Protein AF-A0A4R1Q5I3-F1 (afdb_monomer_lite)

pLDDT: mean 71.01, std 21.37, range [24.75, 98.12]

Organism: NCBI:txid244830

Structure (mmCIF, N/CA/C/O backbone):
data_AF-A0A4R1Q5I3-F1
#
_entry.id   AF-A0A4R1Q5I3-F1
#
loop_
_atom_site.group_PDB
_atom_site.id
_atom_site.type_symbol
_atom_site.label_atom_id
_atom_site.label_alt_id
_atom_site.label_comp_id
_atom_site.label_asym_id
_atom_site.label_entity_id
_atom_site.label_seq_id
_atom_site.pdbx_PDB_ins_code
_atom_site.Cartn_x
_atom_site.Cartn_y
_atom_site.Cartn_z
_atom_site.occupancy
_atom_site.B_iso_or_equiv
_atom_site.auth_seq_id
_atom_site.auth_comp_id
_atom_site.auth_asym_id
_atom_site.auth_atom_id
_atom_site.pdbx_PDB_model_num
ATOM 1 N N . MET A 1 1 ? -10.955 -6.520 20.175 1.00 94.62 1 MET A N 1
ATOM 2 C CA . MET A 1 1 ? -9.830 -5.673 20.623 1.00 94.62 1 MET A CA 1
ATOM 3 C C . MET A 1 1 ? -8.488 -6.339 20.344 1.00 94.62 1 MET A C 1
ATOM 5 O O . MET A 1 1 ? -7.698 -5.744 19.626 1.00 94.62 1 MET A O 1
ATOM 9 N N . ASP A 1 2 ? -8.251 -7.569 20.808 1.00 96.88 2 ASP A N 1
ATOM 10 C CA . ASP A 1 2 ? -6.956 -8.258 20.632 1.00 96.88 2 ASP A CA 1
ATOM 11 C C . ASP A 1 2 ? -6.506 -8.398 19.171 1.00 96.88 2 ASP A C 1
ATOM 13 O O . ASP A 1 2 ? -5.349 -8.138 18.862 1.00 96.88 2 ASP A O 1
ATOM 17 N N . GLU A 1 3 ? -7.420 -8.700 18.240 1.00 95.88 3 GLU A N 1
ATOM 18 C CA . GLU A 1 3 ? -7.083 -8.737 16.807 1.00 95.88 3 GLU A CA 1
ATOM 19 C C . GLU A 1 3 ? -6.600 -7.375 16.272 1.00 95.88 3 GLU A C 1
ATOM 21 O O . GLU A 1 3 ? -5.684 -7.319 15.456 1.00 95.88 3 GLU A O 1
ATOM 26 N N . ALA A 1 4 ? -7.190 -6.269 16.743 1.00 96.50 4 ALA A N 1
ATOM 27 C CA . ALA A 1 4 ? -6.781 -4.921 16.349 1.00 96.50 4 ALA A CA 1
ATOM 28 C C . ALA A 1 4 ? -5.411 -4.558 16.947 1.00 96.50 4 ALA A C 1
ATOM 30 O O . ALA A 1 4 ? -4.602 -3.916 16.279 1.00 96.50 4 ALA A O 1
ATOM 31 N N . ILE A 1 5 ? -5.129 -5.020 18.173 1.00 98.12 5 ILE A N 1
ATOM 32 C CA . ILE A 1 5 ? -3.815 -4.889 18.818 1.00 98.12 5 ILE A CA 1
ATOM 33 C C . ILE A 1 5 ? -2.754 -5.664 18.025 1.00 98.12 5 ILE A C 1
ATOM 35 O O . ILE A 1 5 ? -1.716 -5.103 17.682 1.00 98.12 5 ILE A O 1
ATOM 39 N N . ALA A 1 6 ? -3.027 -6.921 17.670 1.00 97.25 6 ALA A N 1
ATOM 40 C CA . ALA A 1 6 ? -2.114 -7.724 16.859 1.00 97.25 6 ALA A CA 1
ATOM 41 C C . ALA A 1 6 ? -1.864 -7.078 15.486 1.00 97.25 6 ALA A C 1
ATOM 43 O O . ALA A 1 6 ? -0.723 -6.999 15.027 1.00 97.25 6 ALA A O 1
ATOM 44 N N . PHE A 1 7 ? -2.918 -6.551 14.855 1.00 97.06 7 PHE A N 1
ATOM 45 C CA . PHE A 1 7 ? -2.805 -5.814 13.600 1.00 97.06 7 PHE A CA 1
ATOM 46 C C . PHE A 1 7 ? -1.904 -4.579 13.731 1.00 97.06 7 PHE A C 1
ATOM 48 O O . PHE A 1 7 ? -0.995 -4.419 12.917 1.00 97.06 7 PHE A O 1
ATOM 55 N N . ILE A 1 8 ? -2.120 -3.719 14.735 1.00 97.50 8 ILE A N 1
ATOM 56 C CA . ILE A 1 8 ? -1.334 -2.486 14.867 1.00 97.50 8 ILE A CA 1
ATOM 57 C C . ILE A 1 8 ? 0.116 -2.774 15.270 1.00 97.50 8 ILE A C 1
ATOM 59 O O . ILE A 1 8 ? 1.028 -2.113 14.786 1.00 97.50 8 ILE A O 1
ATOM 63 N N . GLN A 1 9 ? 0.365 -3.803 16.082 1.00 96.94 9 GLN A N 1
ATOM 64 C CA . GLN A 1 9 ? 1.727 -4.233 16.412 1.00 96.94 9 GLN A CA 1
ATOM 65 C C . GLN A 1 9 ? 2.477 -4.760 15.185 1.00 96.94 9 GLN A C 1
ATOM 67 O O . GLN A 1 9 ? 3.664 -4.459 15.025 1.00 96.94 9 GLN A O 1
ATOM 72 N N . ASN A 1 10 ? 1.786 -5.503 14.311 1.00 96.44 10 ASN A N 1
ATOM 73 C CA . ASN A 1 10 ? 2.334 -5.916 13.023 1.00 96.44 10 ASN A CA 1
ATOM 74 C C . ASN A 1 10 ? 2.569 -4.708 12.108 1.00 96.44 10 ASN A C 1
ATOM 76 O O . ASN A 1 10 ? 3.623 -4.625 11.495 1.00 96.44 10 ASN A O 1
ATOM 80 N N . PHE A 1 11 ? 1.645 -3.744 12.053 1.00 95.81 11 PHE A N 1
ATOM 81 C CA . PHE A 1 11 ? 1.830 -2.515 11.273 1.00 95.81 11 PHE A CA 1
ATOM 82 C C . PHE A 1 11 ? 3.093 -1.765 11.695 1.00 95.81 11 PHE A C 1
ATOM 84 O O . PHE A 1 11 ? 3.923 -1.451 10.852 1.00 95.81 11 PHE A O 1
ATOM 91 N N . ILE A 1 12 ? 3.264 -1.546 12.999 1.00 95.06 12 ILE A N 1
ATOM 92 C CA . ILE A 1 12 ? 4.437 -0.881 13.573 1.00 95.06 12 ILE A CA 1
ATOM 93 C C . ILE A 1 12 ? 5.736 -1.603 13.181 1.00 95.06 12 ILE A C 1
ATOM 95 O O . ILE A 1 12 ? 6.738 -0.952 12.894 1.00 95.06 12 ILE A O 1
ATOM 99 N N . GLU A 1 13 ? 5.733 -2.941 13.182 1.00 96.00 13 GLU A N 1
ATOM 100 C CA . GLU A 1 13 ? 6.886 -3.735 12.741 1.00 96.00 13 GLU A CA 1
ATOM 101 C C . GLU A 1 13 ? 7.162 -3.535 11.249 1.00 96.00 13 GLU A C 1
ATOM 103 O O . GLU A 1 13 ? 8.282 -3.217 10.864 1.00 96.00 13 GLU A O 1
ATOM 108 N N . GLN A 1 14 ? 6.139 -3.686 10.404 1.00 94.25 14 GLN A N 1
ATOM 109 C CA . GLN A 1 14 ? 6.296 -3.567 8.955 1.00 94.25 14 GLN A CA 1
ATOM 110 C C . GLN A 1 14 ? 6.710 -2.152 8.536 1.00 94.25 14 GLN A C 1
ATOM 112 O O . GLN A 1 14 ? 7.523 -2.006 7.626 1.00 94.25 14 GLN A O 1
ATOM 117 N N . GLU A 1 15 ? 6.194 -1.121 9.210 1.00 93.69 15 GLU A N 1
ATOM 118 C CA . GLU A 1 15 ? 6.576 0.279 9.001 1.00 93.69 15 GLU A CA 1
ATOM 119 C C . GLU A 1 15 ? 8.052 0.506 9.356 1.00 93.69 15 GLU A C 1
ATOM 121 O O . GLU A 1 15 ? 8.789 1.077 8.552 1.00 93.69 15 GLU A O 1
ATOM 126 N N . TYR A 1 16 ? 8.516 -0.010 10.500 1.00 93.31 16 TYR A N 1
ATOM 127 C CA . TYR A 1 16 ? 9.932 0.037 10.882 1.00 93.31 16 TYR A CA 1
ATOM 128 C C . TYR A 1 16 ? 10.826 -0.674 9.856 1.00 93.31 16 TYR A C 1
ATOM 130 O O . TYR A 1 16 ? 11.830 -0.112 9.418 1.00 93.31 16 TYR A O 1
ATOM 138 N N . LEU A 1 17 ? 10.446 -1.881 9.426 1.00 93.81 17 LEU A N 1
ATOM 139 C CA . LEU A 1 17 ? 11.189 -2.638 8.416 1.00 93.81 17 LEU A CA 1
ATOM 140 C C . LEU A 1 17 ? 11.220 -1.919 7.062 1.00 93.81 17 LEU A C 1
ATOM 142 O O . LEU A 1 17 ? 12.250 -1.940 6.394 1.00 93.81 17 LEU A O 1
ATOM 146 N N . ALA A 1 18 ? 10.138 -1.244 6.670 1.00 91.25 18 ALA A N 1
ATOM 147 C CA . ALA A 1 18 ? 10.095 -0.463 5.436 1.00 91.25 18 ALA A CA 1
ATOM 148 C C . ALA A 1 18 ? 11.001 0.777 5.501 1.00 91.25 18 ALA A C 1
ATOM 150 O O . ALA A 1 18 ? 11.729 1.043 4.544 1.00 91.25 18 ALA A O 1
ATOM 151 N N . PHE A 1 19 ? 11.016 1.501 6.627 1.00 91.31 19 PHE A N 1
ATOM 152 C CA . PHE A 1 19 ? 11.973 2.595 6.846 1.00 91.31 19 PHE A CA 1
ATOM 153 C C . PHE A 1 19 ? 13.418 2.098 6.875 1.00 91.31 19 PHE A C 1
ATOM 155 O O . PHE A 1 19 ? 14.313 2.757 6.364 1.00 91.31 19 PHE A O 1
ATOM 162 N N . LYS A 1 20 ? 13.675 0.928 7.456 1.00 92.75 20 LYS A N 1
ATOM 163 C CA . LYS A 1 20 ? 15.013 0.340 7.430 1.00 92.75 20 LYS A CA 1
ATOM 164 C C . LYS A 1 20 ? 15.431 -0.010 5.995 1.00 92.75 20 LYS A C 1
ATOM 166 O O . LYS A 1 20 ? 16.516 0.369 5.556 1.00 92.75 20 LYS A O 1
ATOM 171 N N . ALA A 1 21 ? 14.539 -0.648 5.237 1.00 92.12 21 ALA A N 1
ATOM 172 C CA . ALA A 1 21 ? 14.773 -1.017 3.844 1.00 92.12 21 ALA A CA 1
ATOM 173 C C . ALA A 1 21 ? 15.034 0.200 2.939 1.00 92.12 21 ALA A C 1
ATOM 175 O O . ALA A 1 21 ? 15.860 0.099 2.036 1.00 92.12 21 ALA A O 1
ATOM 176 N N . SER A 1 22 ? 14.425 1.370 3.193 1.00 91.12 22 SER A N 1
ATOM 177 C CA . SER A 1 22 ? 14.709 2.572 2.388 1.00 91.12 22 SER A CA 1
ATOM 178 C C . SER A 1 22 ? 16.170 3.032 2.460 1.00 91.12 22 SER A C 1
ATOM 180 O O . SER A 1 22 ? 16.622 3.736 1.558 1.00 91.12 22 SER A O 1
ATOM 182 N N . TYR A 1 23 ? 16.909 2.638 3.500 1.00 90.62 23 TYR A N 1
ATOM 183 C CA . TYR A 1 23 ? 18.313 3.012 3.701 1.00 90.62 23 TYR A CA 1
ATOM 184 C C . TYR A 1 23 ? 19.304 1.864 3.506 1.00 90.62 23 TYR A C 1
ATOM 186 O O . TYR A 1 23 ? 20.464 2.130 3.213 1.00 90.62 23 TYR A O 1
ATOM 194 N N . GLU A 1 24 ? 18.888 0.608 3.668 1.00 92.69 24 GLU A N 1
ATOM 195 C CA . GLU A 1 24 ? 19.803 -0.542 3.580 1.00 92.69 24 GLU A CA 1
ATOM 196 C C . GLU A 1 24 ? 19.648 -1.362 2.297 1.00 92.69 24 GLU A C 1
ATOM 198 O O . GLU A 1 24 ? 20.628 -1.935 1.817 1.00 92.69 24 GLU A O 1
ATOM 203 N N . GLU A 1 25 ? 18.437 -1.447 1.743 1.00 93.56 25 GLU A N 1
ATOM 204 C CA . GLU A 1 25 ? 18.155 -2.366 0.645 1.00 93.56 25 GLU A CA 1
ATOM 205 C C . GLU A 1 25 ? 18.535 -1.739 -0.697 1.00 93.56 25 GLU A C 1
ATOM 207 O O . GLU A 1 25 ? 17.989 -0.712 -1.094 1.00 93.56 25 GLU A O 1
ATOM 212 N N . ARG A 1 26 ? 19.467 -2.357 -1.420 1.00 90.94 26 ARG A N 1
ATOM 213 C CA . ARG A 1 26 ? 19.945 -1.856 -2.717 1.00 90.94 26 ARG A CA 1
ATOM 214 C C . ARG A 1 26 ? 19.106 -2.369 -3.883 1.00 90.94 26 ARG A C 1
ATOM 216 O O . ARG A 1 26 ? 19.101 -1.745 -4.941 1.00 90.94 26 ARG A O 1
ATOM 223 N N . ASP A 1 27 ? 18.407 -3.483 -3.704 1.00 87.25 27 ASP A N 1
ATOM 224 C CA . ASP A 1 27 ? 17.464 -4.002 -4.684 1.00 87.25 27 ASP A CA 1
ATOM 225 C C . ASP A 1 27 ? 16.130 -3.240 -4.588 1.00 87.25 27 ASP A C 1
ATOM 227 O O . ASP A 1 27 ? 15.391 -3.332 -3.606 1.00 87.25 27 ASP A O 1
ATOM 231 N N . GLU A 1 28 ? 15.813 -2.465 -5.626 1.00 83.06 28 GLU A N 1
ATOM 232 C CA . GLU A 1 28 ? 14.566 -1.695 -5.724 1.00 83.06 28 GLU A CA 1
ATOM 233 C C . GLU A 1 28 ? 13.316 -2.563 -5.570 1.00 83.06 28 GLU A C 1
ATOM 235 O O . GLU A 1 28 ? 12.362 -2.149 -4.912 1.00 83.06 28 GLU A O 1
ATOM 240 N N . ASP A 1 29 ? 13.323 -3.780 -6.121 1.00 79.88 29 ASP A N 1
ATOM 241 C CA . ASP A 1 29 ? 12.162 -4.662 -6.042 1.00 79.88 29 ASP A CA 1
ATOM 242 C C . ASP A 1 29 ? 11.950 -5.147 -4.595 1.00 79.88 29 ASP A C 1
ATOM 244 O O . ASP A 1 29 ? 10.807 -5.237 -4.152 1.00 79.88 29 ASP A O 1
ATOM 248 N N . ILE A 1 30 ? 13.016 -5.410 -3.828 1.00 82.25 30 ILE A N 1
ATOM 249 C CA . ILE A 1 30 ? 12.900 -5.827 -2.417 1.00 82.25 30 ILE A CA 1
ATOM 250 C C . ILE A 1 30 ? 12.417 -4.662 -1.538 1.00 82.25 30 ILE A C 1
ATOM 252 O O . ILE A 1 30 ? 11.556 -4.849 -0.671 1.00 82.25 30 ILE A O 1
ATOM 256 N N . TYR A 1 31 ? 12.927 -3.452 -1.777 1.00 88.69 31 TYR A N 1
ATOM 257 C CA . TYR A 1 31 ? 12.479 -2.252 -1.070 1.00 88.69 31 TYR A CA 1
ATOM 258 C C . TYR A 1 31 ? 10.992 -1.959 -1.318 1.00 88.69 31 TYR A C 1
ATOM 260 O O . TYR A 1 31 ? 10.214 -1.839 -0.363 1.00 88.69 31 TYR A O 1
ATOM 268 N N . GLU A 1 32 ? 10.581 -1.876 -2.586 1.00 82.94 32 GLU A N 1
ATOM 269 C CA . GLU A 1 32 ? 9.185 -1.615 -2.945 1.00 82.94 32 GLU A CA 1
ATOM 270 C C . GLU A 1 32 ? 8.271 -2.734 -2.437 1.00 82.94 32 GLU A C 1
ATOM 272 O O . GLU A 1 32 ? 7.145 -2.475 -2.009 1.00 82.94 32 GLU A O 1
ATOM 277 N N . ASP A 1 33 ? 8.770 -3.970 -2.379 1.00 80.31 33 ASP A N 1
ATOM 278 C CA . ASP A 1 33 ? 8.035 -5.090 -1.816 1.00 80.31 33 ASP A CA 1
ATOM 279 C C . ASP A 1 33 ? 7.697 -4.905 -0.337 1.00 80.31 33 ASP A C 1
ATOM 281 O O . ASP A 1 33 ? 6.560 -5.182 0.065 1.00 80.31 33 ASP A O 1
ATOM 285 N N . GLN A 1 34 ? 8.661 -4.434 0.453 1.00 85.94 34 GLN A N 1
ATOM 286 C CA . GLN A 1 34 ? 8.483 -4.145 1.872 1.00 85.94 34 GLN A CA 1
ATOM 287 C C . GLN A 1 34 ? 7.579 -2.922 2.085 1.00 85.94 34 GLN A C 1
ATOM 289 O O . GLN A 1 34 ? 6.706 -2.937 2.956 1.00 85.94 34 GLN A O 1
ATOM 294 N N . ARG A 1 35 ? 7.738 -1.878 1.268 1.00 88.56 35 ARG A N 1
ATOM 295 C CA . ARG A 1 35 ? 6.887 -0.680 1.296 1.00 88.56 35 ARG A CA 1
ATOM 296 C C . ARG A 1 35 ? 5.429 -1.012 0.970 1.00 88.56 35 ARG A C 1
ATOM 298 O O . ARG A 1 35 ? 4.526 -0.565 1.680 1.00 88.56 35 ARG A O 1
ATOM 305 N N . GLU A 1 36 ? 5.188 -1.850 -0.041 1.00 83.06 36 GLU A N 1
ATOM 306 C CA . GLU A 1 36 ? 3.839 -2.266 -0.439 1.00 83.06 36 GLU A CA 1
ATOM 307 C C . GLU A 1 36 ? 3.133 -3.050 0.678 1.00 83.06 36 GLU A C 1
ATOM 309 O O . GLU A 1 36 ? 1.921 -2.915 0.845 1.00 83.06 36 GLU A O 1
ATOM 314 N N . LEU A 1 37 ? 3.859 -3.830 1.493 1.00 85.62 37 LEU A N 1
ATOM 315 C CA . LEU A 1 37 ? 3.259 -4.501 2.655 1.00 85.62 37 LEU A CA 1
ATOM 316 C C . LEU A 1 37 ? 2.626 -3.500 3.624 1.00 85.62 37 LEU A C 1
ATOM 318 O O . LEU A 1 37 ? 1.532 -3.765 4.119 1.00 85.62 37 LEU A O 1
ATOM 322 N N . VAL A 1 38 ? 3.269 -2.352 3.850 1.00 90.69 38 VAL A N 1
ATOM 323 C CA . VAL A 1 38 ? 2.742 -1.275 4.702 1.00 90.69 38 VAL A CA 1
ATOM 324 C C . VAL A 1 38 ? 1.561 -0.578 4.027 1.00 90.69 38 VAL A C 1
ATOM 326 O O . VAL A 1 38 ? 0.521 -0.388 4.659 1.00 90.69 38 VAL A O 1
ATOM 329 N N . ASP A 1 39 ? 1.663 -0.266 2.732 1.00 87.44 39 ASP A N 1
ATOM 330 C CA . ASP A 1 39 ? 0.561 0.324 1.951 1.00 87.44 39 ASP A CA 1
ATOM 331 C C . ASP A 1 39 ? -0.691 -0.556 1.949 1.00 87.44 39 ASP A C 1
ATOM 333 O O . ASP A 1 39 ? -1.814 -0.065 2.068 1.00 87.44 39 ASP A O 1
ATOM 337 N N . LEU A 1 40 ? -0.519 -1.877 1.895 1.00 86.38 40 LEU A N 1
ATOM 338 C CA . LEU A 1 40 ? -1.620 -2.827 1.993 1.00 86.38 40 LEU A CA 1
ATOM 339 C C . LEU A 1 40 ? -2.294 -2.818 3.369 1.00 86.38 40 LEU A C 1
ATOM 341 O O . LEU A 1 40 ? -3.395 -3.353 3.482 1.00 86.38 40 LEU A O 1
ATOM 345 N N . MET A 1 41 ? -1.709 -2.234 4.413 1.00 92.31 41 MET A N 1
ATOM 346 C CA . MET A 1 41 ? -2.362 -2.087 5.723 1.00 92.31 41 MET A CA 1
ATOM 347 C C . MET A 1 41 ? -3.228 -0.825 5.802 1.00 92.31 41 MET A C 1
ATOM 349 O O . MET A 1 41 ? -4.117 -0.739 6.654 1.00 92.31 41 MET A O 1
ATOM 353 N N . TYR A 1 42 ? -3.042 0.113 4.876 1.00 90.38 42 TYR A N 1
ATOM 354 C CA . TYR A 1 42 ? -3.877 1.294 4.730 1.00 90.38 42 TYR A CA 1
ATOM 355 C C . TYR A 1 42 ? -5.165 1.000 3.939 1.00 90.38 42 TYR A C 1
ATOM 357 O O . TYR A 1 42 ? -5.236 0.133 3.061 1.00 90.38 42 TYR A O 1
ATOM 365 N N . GLY A 1 43 ? -6.235 1.707 4.294 1.00 84.69 43 GLY A N 1
ATOM 366 C CA . GLY A 1 43 ? -7.515 1.749 3.590 1.00 84.69 43 GLY A CA 1
ATOM 367 C C . GLY A 1 43 ? -7.818 3.156 3.069 1.00 84.69 43 GLY A C 1
ATOM 368 O O . GLY A 1 43 ? -7.068 4.095 3.301 1.00 84.69 43 GLY A O 1
ATOM 369 N N . GLY A 1 44 ? -8.925 3.319 2.338 1.00 68.75 44 GLY A N 1
ATOM 370 C CA . GLY A 1 44 ? -9.428 4.656 1.981 1.00 68.75 44 GLY A CA 1
ATOM 371 C C . GLY A 1 44 ? -8.510 5.500 1.084 1.00 68.75 44 GLY A C 1
ATOM 372 O O . GLY A 1 44 ? -8.625 6.718 1.096 1.00 68.75 44 GLY A O 1
ATOM 373 N N . GLY A 1 45 ? -7.600 4.879 0.323 1.00 73.00 45 GLY A N 1
ATOM 374 C CA . GLY A 1 45 ? -6.657 5.592 -0.551 1.00 73.00 45 GLY A CA 1
ATOM 375 C C . GLY A 1 45 ? -5.422 6.154 0.161 1.00 73.00 45 GLY A C 1
ATOM 376 O O . GLY A 1 45 ? -4.598 6.793 -0.490 1.00 73.00 45 GLY A O 1
ATOM 377 N N . LEU A 1 46 ? -5.275 5.893 1.463 1.00 82.06 46 LEU A N 1
ATOM 378 C CA . LEU A 1 46 ? -4.061 6.194 2.214 1.00 82.06 46 LEU A CA 1
ATOM 379 C C . LEU A 1 46 ? -2.868 5.373 1.724 1.00 82.06 46 LEU A C 1
ATOM 381 O O . LEU A 1 46 ? -3.025 4.258 1.222 1.00 82.06 46 LEU A O 1
ATOM 385 N N . ARG A 1 47 ? -1.678 5.942 1.914 1.00 82.88 47 ARG A N 1
ATOM 386 C CA . ARG A 1 47 ? -0.385 5.305 1.666 1.00 82.88 47 ARG A CA 1
ATOM 387 C C . ARG A 1 47 ? 0.594 5.680 2.765 1.00 82.88 47 ARG A C 1
ATOM 389 O O . ARG A 1 47 ? 0.399 6.673 3.469 1.00 82.88 47 ARG A O 1
ATOM 396 N N . THR A 1 48 ? 1.635 4.879 2.893 1.00 83.75 48 THR A N 1
ATOM 397 C CA . THR A 1 48 ? 2.756 5.140 3.774 1.00 83.75 48 THR A CA 1
ATOM 398 C C . THR A 1 48 ? 3.542 6.366 3.315 1.00 83.75 48 THR A C 1
ATOM 400 O O . THR A 1 48 ? 3.678 6.639 2.122 1.00 83.75 48 THR A O 1
ATOM 403 N N . ASN A 1 49 ? 4.099 7.093 4.283 1.00 81.38 49 ASN A N 1
ATOM 404 C CA . ASN A 1 49 ? 5.076 8.149 4.021 1.00 81.38 49 ASN A CA 1
ATOM 405 C C . ASN A 1 49 ? 6.508 7.598 3.913 1.00 81.38 49 ASN A C 1
ATOM 407 O O . ASN A 1 49 ? 7.435 8.372 3.683 1.00 81.38 49 ASN A O 1
ATOM 411 N N . VAL A 1 50 ? 6.694 6.281 4.072 1.00 82.69 50 VAL A N 1
ATOM 412 C CA . VAL A 1 50 ? 7.961 5.602 3.787 1.00 82.69 50 VAL A CA 1
ATOM 413 C C . VAL A 1 50 ? 8.223 5.696 2.288 1.00 82.69 50 VAL A C 1
ATOM 415 O O . VAL A 1 50 ? 7.642 4.960 1.491 1.00 82.69 50 VAL A O 1
ATOM 418 N N . ASN A 1 51 ? 9.088 6.626 1.907 1.00 79.25 51 ASN A N 1
ATOM 419 C CA . ASN A 1 51 ? 9.471 6.873 0.528 1.00 79.25 51 ASN A CA 1
ATOM 420 C C . ASN A 1 51 ? 10.993 6.953 0.436 1.00 79.25 51 ASN A C 1
ATOM 422 O O . ASN A 1 51 ? 11.659 7.410 1.363 1.00 79.25 51 ASN A O 1
ATOM 426 N N . ARG A 1 52 ? 11.512 6.513 -0.703 1.00 81.88 52 ARG A N 1
ATOM 427 C CA . ARG A 1 52 ? 12.905 6.629 -1.108 1.00 81.88 52 ARG A CA 1
ATOM 428 C C . ARG A 1 52 ? 12.949 7.385 -2.426 1.00 81.88 52 ARG A C 1
ATOM 430 O O . ARG A 1 52 ? 12.021 7.272 -3.232 1.00 81.88 52 ARG A O 1
ATOM 437 N N . ASP A 1 53 ? 14.011 8.147 -2.646 1.00 75.31 53 ASP A N 1
ATOM 438 C CA . ASP A 1 53 ? 14.222 8.796 -3.933 1.00 75.31 53 ASP A CA 1
ATOM 439 C C . ASP A 1 53 ? 14.365 7.757 -5.048 1.00 75.31 53 ASP A C 1
ATOM 441 O O . ASP A 1 53 ? 15.137 6.805 -4.933 1.00 75.31 53 ASP A O 1
ATOM 445 N N . LEU A 1 54 ? 13.655 7.989 -6.160 1.00 67.25 54 LEU A N 1
ATOM 446 C CA . LEU A 1 54 ? 13.610 7.094 -7.328 1.00 67.25 54 LEU A CA 1
ATOM 447 C C . LEU A 1 54 ? 14.992 6.809 -7.941 1.00 67.25 54 LEU A C 1
ATOM 449 O O . LEU A 1 54 ? 15.152 5.823 -8.651 1.00 67.25 54 LEU A O 1
ATOM 453 N N . ASN A 1 55 ? 15.972 7.682 -7.694 1.00 74.88 55 ASN A N 1
ATOM 454 C CA . ASN A 1 55 ? 17.353 7.548 -8.151 1.00 74.88 55 ASN A CA 1
ATOM 455 C C . ASN A 1 55 ? 18.293 7.588 -6.943 1.00 74.88 55 ASN A C 1
ATOM 457 O O . ASN A 1 55 ? 19.056 8.537 -6.770 1.00 74.88 55 ASN A O 1
ATOM 461 N N . THR A 1 56 ? 18.194 6.584 -6.076 1.00 81.50 56 THR A N 1
ATOM 462 C CA . THR A 1 56 ? 19.006 6.505 -4.860 1.00 81.50 56 THR A CA 1
ATOM 463 C C . THR A 1 56 ? 20.497 6.424 -5.218 1.00 81.50 56 THR A C 1
ATOM 465 O O . THR A 1 56 ? 20.930 5.479 -5.876 1.00 81.50 56 THR A O 1
ATOM 468 N N . SER A 1 57 ? 21.286 7.429 -4.830 1.00 87.25 57 SER A N 1
ATOM 469 C CA . SER A 1 57 ? 22.728 7.482 -5.107 1.00 87.25 57 SER A CA 1
ATOM 470 C C . SER A 1 57 ? 23.536 6.709 -4.056 1.00 87.25 57 SER A C 1
ATOM 472 O O . SER A 1 57 ? 23.045 6.400 -2.973 1.00 87.25 57 SER A O 1
ATOM 474 N N . GLU A 1 58 ? 24.815 6.433 -4.330 1.00 90.88 58 GLU A N 1
ATOM 475 C CA . GLU A 1 58 ? 25.728 5.902 -3.301 1.00 90.88 58 GLU A CA 1
ATOM 476 C C . GLU A 1 58 ? 25.857 6.841 -2.090 1.00 90.88 58 GLU A C 1
ATOM 478 O O . GLU A 1 58 ? 26.086 6.376 -0.978 1.00 90.88 58 GLU A O 1
ATOM 483 N N . GLU A 1 59 ? 25.665 8.149 -2.284 1.00 88.06 59 GLU A N 1
ATOM 484 C CA . GLU A 1 59 ? 25.676 9.142 -1.204 1.00 88.06 59 GLU A CA 1
ATOM 485 C C . GLU A 1 59 ? 24.501 8.929 -0.241 1.00 88.06 59 GLU A C 1
ATOM 487 O O . GLU A 1 59 ? 24.707 8.929 0.969 1.00 88.06 59 GLU A O 1
ATOM 492 N N . TRP A 1 60 ? 23.301 8.625 -0.753 1.00 85.50 60 TRP A N 1
ATOM 493 C CA . TRP A 1 60 ? 22.149 8.271 0.088 1.00 85.50 60 TRP A CA 1
ATOM 494 C C . TRP A 1 60 ? 22.448 7.064 0.984 1.00 85.50 60 TRP A C 1
ATOM 496 O O . TRP A 1 60 ? 22.187 7.081 2.188 1.00 85.50 60 TRP A O 1
ATOM 506 N N . PHE A 1 61 ? 23.038 6.010 0.413 1.00 89.88 61 PHE A N 1
ATOM 507 C CA . PHE A 1 61 ? 23.416 4.820 1.179 1.00 89.88 61 PHE A CA 1
ATOM 508 C C . PHE A 1 61 ? 24.569 5.098 2.154 1.00 89.88 61 PHE A C 1
ATOM 510 O O . PHE A 1 61 ? 24.629 4.486 3.220 1.00 89.88 61 PHE A O 1
ATOM 517 N N . ALA A 1 62 ? 25.467 6.032 1.835 1.00 89.75 62 ALA A N 1
ATOM 518 C CA . ALA A 1 62 ? 26.527 6.457 2.745 1.00 89.75 62 ALA A CA 1
ATOM 519 C C . ALA A 1 62 ? 25.979 7.203 3.978 1.00 89.75 62 ALA A C 1
ATOM 521 O O . ALA A 1 62 ? 26.579 7.128 5.052 1.00 89.75 62 ALA A O 1
ATOM 522 N N . GLU A 1 63 ? 24.825 7.866 3.859 1.00 84.88 63 GLU A N 1
ATOM 523 C CA . GLU A 1 63 ? 24.131 8.522 4.976 1.00 84.88 63 GLU A CA 1
ATOM 524 C C . GLU A 1 63 ? 23.277 7.561 5.820 1.00 84.88 63 GLU A C 1
ATOM 526 O O . GLU A 1 63 ? 22.882 7.905 6.941 1.00 84.88 63 GLU A O 1
ATOM 531 N N . ALA A 1 64 ? 23.039 6.332 5.347 1.00 87.50 64 ALA A N 1
ATOM 532 C CA . ALA A 1 64 ? 22.206 5.339 6.025 1.00 87.50 64 ALA A CA 1
ATOM 533 C C . ALA A 1 64 ? 22.533 5.153 7.521 1.00 87.50 64 ALA A C 1
ATOM 535 O O . ALA A 1 64 ? 21.595 5.201 8.321 1.00 87.50 64 ALA A O 1
ATOM 536 N N . PRO A 1 65 ? 23.804 5.023 7.969 1.00 89.12 65 PRO A N 1
ATOM 537 C CA . PRO A 1 65 ? 24.109 4.850 9.392 1.00 89.12 65 PRO A CA 1
ATOM 538 C C . PRO A 1 65 ? 23.564 5.977 10.276 1.00 89.12 65 PRO A C 1
ATOM 540 O O . PRO A 1 65 ? 23.135 5.723 11.401 1.00 89.12 65 PRO A O 1
ATOM 543 N N . ARG A 1 66 ? 23.539 7.217 9.769 1.00 83.94 66 ARG A N 1
ATOM 544 C CA . ARG A 1 66 ? 23.006 8.377 10.492 1.00 83.94 66 ARG A CA 1
ATOM 545 C C . ARG A 1 66 ? 21.489 8.285 10.643 1.00 83.94 66 ARG A C 1
ATOM 547 O O . ARG A 1 66 ? 20.983 8.488 11.745 1.00 83.94 66 ARG A O 1
ATOM 554 N N . HIS A 1 67 ? 20.772 7.972 9.565 1.00 82.69 67 HIS A N 1
ATOM 555 C CA . HIS A 1 67 ? 19.311 7.846 9.597 1.00 82.69 67 HIS A CA 1
ATOM 556 C C . HIS A 1 67 ? 18.861 6.643 10.430 1.00 82.69 67 HIS A C 1
ATOM 558 O O . HIS A 1 67 ? 17.944 6.751 11.244 1.00 82.69 67 HIS A O 1
ATOM 564 N N . LEU A 1 68 ? 19.552 5.514 10.289 1.00 87.19 68 LEU A N 1
ATOM 565 C CA . LEU A 1 68 ? 19.237 4.276 10.996 1.00 87.19 68 LEU A CA 1
ATOM 566 C C . LEU A 1 68 ? 19.542 4.356 12.494 1.00 87.19 68 LEU A C 1
ATOM 568 O O . LEU A 1 68 ? 18.821 3.750 13.281 1.00 87.19 68 LEU A O 1
ATOM 572 N N . ALA A 1 69 ? 20.549 5.131 12.912 1.00 86.19 69 ALA A N 1
ATOM 573 C CA . ALA A 1 69 ? 20.828 5.358 14.332 1.00 86.19 69 ALA A CA 1
ATOM 574 C C . ALA A 1 69 ? 19.683 6.091 15.057 1.00 86.19 69 ALA A C 1
ATOM 576 O O . ALA A 1 69 ? 19.482 5.885 16.254 1.00 86.19 69 ALA A O 1
ATOM 577 N N . ALA A 1 70 ? 18.931 6.931 14.340 1.00 81.94 70 ALA A N 1
ATOM 578 C CA . ALA A 1 70 ? 17.763 7.635 14.867 1.00 81.94 70 ALA A CA 1
ATOM 579 C C . ALA A 1 70 ? 16.453 6.840 14.705 1.00 81.94 70 ALA A C 1
ATOM 581 O O . ALA A 1 70 ? 15.464 7.140 15.377 1.00 81.94 70 ALA A O 1
ATOM 582 N N . LEU A 1 71 ? 16.434 5.828 13.830 1.00 86.88 71 LEU A N 1
ATOM 583 C CA . LEU A 1 71 ? 15.242 5.042 13.539 1.00 86.88 71 LEU A CA 1
ATOM 584 C C . LEU A 1 71 ? 14.858 4.173 14.742 1.00 86.88 71 LEU A C 1
ATOM 586 O O . LEU A 1 71 ? 15.588 3.268 15.150 1.00 86.88 71 LEU A O 1
ATOM 590 N N . LYS A 1 72 ? 13.657 4.400 15.273 1.00 88.69 72 LYS A N 1
ATOM 591 C CA . LYS A 1 72 ? 13.069 3.589 16.339 1.00 88.69 72 LYS A CA 1
ATOM 592 C C . LYS A 1 72 ? 11.778 2.942 15.864 1.00 88.69 72 LYS A C 1
ATOM 594 O O . LYS A 1 72 ? 11.045 3.481 15.039 1.00 88.69 72 LYS A O 1
ATOM 599 N N . ARG A 1 73 ? 11.482 1.768 16.416 1.00 91.75 73 ARG A N 1
ATOM 600 C CA . ARG A 1 73 ? 10.155 1.164 16.298 1.00 91.75 73 ARG A CA 1
ATOM 601 C C . ARG A 1 73 ? 9.162 1.992 17.121 1.00 91.75 73 ARG A C 1
ATOM 603 O O . ARG A 1 73 ? 9.489 2.386 18.238 1.00 91.75 73 ARG A O 1
ATOM 610 N N . ARG A 1 74 ? 7.952 2.224 16.598 1.00 92.12 74 ARG A N 1
ATOM 611 C CA . ARG A 1 74 ? 6.904 2.953 17.334 1.00 92.12 74 ARG A CA 1
ATOM 612 C C . ARG A 1 74 ? 6.455 2.214 18.585 1.00 92.12 74 ARG A C 1
ATOM 614 O O . ARG A 1 74 ? 6.295 0.995 18.579 1.00 92.12 74 ARG A O 1
ATOM 621 N N . THR A 1 75 ? 6.209 2.972 19.643 1.00 94.00 75 THR A N 1
ATOM 622 C CA . THR A 1 75 ? 5.645 2.463 20.892 1.00 94.00 75 THR A CA 1
ATOM 623 C C . THR A 1 75 ? 4.130 2.563 20.818 1.00 94.00 75 THR A C 1
ATOM 625 O O . THR A 1 75 ? 3.602 3.625 20.505 1.00 94.00 75 THR A O 1
ATOM 628 N N . LEU A 1 76 ? 3.420 1.467 21.092 1.00 95.94 76 LEU A N 1
ATOM 629 C CA . LEU A 1 76 ? 1.966 1.470 21.262 1.00 95.94 76 LEU A CA 1
ATOM 630 C C . LEU A 1 76 ? 1.644 1.761 22.729 1.00 95.94 76 LEU A C 1
ATOM 632 O O . LEU A 1 76 ? 1.954 0.941 23.591 1.00 95.94 76 LEU A O 1
ATOM 636 N N . PHE A 1 77 ? 1.015 2.901 23.004 1.00 95.81 77 PHE A N 1
ATOM 637 C CA . PHE A 1 77 ? 0.715 3.339 24.369 1.00 95.81 77 PHE A CA 1
ATOM 638 C C . PHE A 1 77 ? -0.660 2.862 24.827 1.00 95.81 77 PHE A C 1
ATOM 640 O O . PHE A 1 77 ? -0.801 2.277 25.897 1.00 95.81 77 PHE A O 1
ATOM 647 N N . GLN A 1 78 ? -1.690 3.061 24.002 1.00 96.19 78 GLN A N 1
ATOM 648 C CA . GLN A 1 78 ? -3.050 2.622 24.310 1.00 96.19 78 GLN A CA 1
ATOM 649 C C . GLN A 1 78 ? -3.887 2.393 23.046 1.00 96.19 78 GLN A C 1
ATOM 651 O O . GLN A 1 78 ? -3.604 2.934 21.977 1.00 96.19 78 GLN A O 1
ATOM 656 N N . VAL A 1 79 ? -4.940 1.589 23.181 1.00 97.31 79 VAL A N 1
ATOM 657 C CA . VAL A 1 79 ? -5.965 1.369 22.156 1.00 97.31 79 VAL A CA 1
ATOM 658 C C . VAL A 1 79 ? -7.335 1.612 22.775 1.00 97.31 79 VAL A C 1
ATOM 660 O O . VAL A 1 79 ? -7.685 0.980 23.771 1.00 97.31 79 VAL A O 1
ATOM 663 N N . LYS A 1 80 ? -8.120 2.502 22.165 1.00 96.62 80 LYS A N 1
ATOM 664 C CA . LYS A 1 80 ? -9.502 2.801 22.563 1.00 96.62 80 LYS A CA 1
ATOM 665 C C . LYS A 1 80 ? -10.458 2.273 21.495 1.00 96.62 80 LYS A C 1
ATOM 667 O O . LYS A 1 80 ? -10.273 2.546 20.312 1.00 96.62 80 LYS A O 1
ATOM 672 N N . GLN A 1 81 ? -11.462 1.500 21.891 1.00 97.38 81 GLN A N 1
ATOM 673 C CA . GLN A 1 81 ? -12.494 0.975 20.999 1.00 97.38 81 GLN A CA 1
ATOM 674 C C . GLN A 1 81 ? -13.755 1.828 21.109 1.00 97.38 81 GLN A C 1
ATOM 676 O O . GLN A 1 81 ? -14.302 1.978 22.198 1.00 97.38 81 GLN A O 1
ATOM 681 N N . TYR A 1 82 ? -14.257 2.302 19.975 1.00 96.56 82 TYR A N 1
ATOM 682 C CA . TYR A 1 82 ? -15.484 3.082 19.866 1.00 96.56 82 TYR A CA 1
ATOM 683 C C . TYR A 1 82 ? -16.505 2.369 18.984 1.00 96.56 82 TYR A C 1
ATOM 685 O O . TYR A 1 82 ? -16.145 1.696 18.012 1.00 96.56 82 TYR A O 1
ATOM 693 N N . ALA A 1 83 ? -17.787 2.566 19.290 1.00 94.38 83 ALA A N 1
ATOM 694 C CA . ALA A 1 83 ? -18.853 2.269 18.342 1.00 94.38 83 ALA A CA 1
ATOM 695 C C . ALA A 1 83 ? -18.792 3.254 17.159 1.00 94.38 83 ALA A C 1
ATOM 697 O O . ALA A 1 83 ? -18.505 4.434 17.351 1.00 94.38 83 ALA A O 1
ATOM 698 N N . HIS A 1 84 ? -19.088 2.796 15.944 1.00 94.75 84 HIS A N 1
ATOM 699 C CA . HIS A 1 84 ? -19.142 3.653 14.758 1.00 94.75 84 HIS A CA 1
ATOM 700 C C . HIS A 1 84 ? -20.288 3.223 13.832 1.00 94.75 84 HIS A C 1
ATOM 702 O O . HIS A 1 84 ? -20.382 2.032 13.525 1.00 94.75 84 HIS A O 1
ATOM 708 N N . PRO A 1 85 ? -21.114 4.154 13.316 1.00 89.38 85 PRO A N 1
ATOM 709 C CA . PRO A 1 85 ? -22.283 3.816 12.495 1.00 89.38 85 PRO A CA 1
ATOM 710 C C . PRO A 1 85 ? -21.921 3.000 11.245 1.00 89.38 85 PRO A C 1
ATOM 712 O O . PRO A 1 85 ? -22.522 1.963 10.987 1.00 89.38 85 PRO A O 1
ATOM 715 N N . ASN A 1 86 ? -20.881 3.417 10.516 1.00 89.69 86 ASN A N 1
ATOM 716 C CA . ASN A 1 86 ? -20.497 2.769 9.253 1.00 89.69 86 ASN A CA 1
ATOM 717 C C . ASN A 1 86 ? -19.563 1.553 9.385 1.00 89.69 86 ASN A C 1
ATOM 719 O O . ASN A 1 86 ? -19.547 0.700 8.501 1.00 89.69 86 ASN A O 1
ATOM 723 N N . TYR A 1 87 ? -18.764 1.468 10.453 1.00 91.12 87 TYR A N 1
ATOM 724 C CA . TYR A 1 87 ? -17.720 0.441 10.601 1.00 91.12 87 TYR A CA 1
ATOM 725 C C . TYR A 1 87 ? -18.008 -0.569 11.721 1.00 91.12 87 TYR A C 1
ATOM 727 O O . TYR A 1 87 ? -17.261 -1.531 11.890 1.00 91.12 87 TYR A O 1
ATOM 735 N N . GLY A 1 88 ? -19.069 -0.361 12.506 1.00 93.12 88 GLY A N 1
ATOM 736 C CA . GLY A 1 88 ? -19.360 -1.131 13.713 1.00 93.12 88 GLY A CA 1
ATOM 737 C C . GLY A 1 88 ? -18.415 -0.757 14.854 1.00 93.12 88 GLY A C 1
ATOM 738 O O . GLY A 1 88 ? -18.814 -0.054 15.780 1.00 93.12 88 GLY A O 1
ATOM 739 N N . SER A 1 89 ? -17.154 -1.182 14.762 1.00 96.25 89 SER A N 1
ATOM 740 C CA . SER A 1 89 ? -16.095 -0.847 15.720 1.00 96.25 89 SER A CA 1
ATOM 741 C C . SER A 1 89 ? -14.941 -0.126 15.036 1.00 96.25 89 SER A C 1
ATOM 743 O O . SER A 1 89 ? -14.394 -0.613 14.044 1.00 96.25 89 SER A O 1
ATOM 745 N N . VAL A 1 90 ? -14.532 1.000 15.618 1.00 97.12 90 VAL A N 1
ATOM 746 C CA . VAL A 1 90 ? -13.296 1.704 15.263 1.00 97.12 90 VAL A CA 1
ATOM 747 C C . VAL A 1 90 ? -12.358 1.692 16.462 1.00 97.12 90 VAL A C 1
ATOM 749 O O . VAL A 1 90 ? -12.777 1.894 17.600 1.00 97.12 90 VAL A O 1
ATOM 752 N N . TYR A 1 91 ? -11.082 1.446 16.197 1.00 97.94 91 TYR A N 1
ATOM 753 C CA . TYR A 1 91 ? -10.019 1.394 17.187 1.00 97.94 91 TYR A CA 1
ATOM 754 C C . TYR A 1 91 ? -9.106 2.601 16.990 1.00 97.94 91 TYR A C 1
ATOM 756 O O . TYR A 1 91 ? -8.458 2.714 15.954 1.00 97.94 91 TYR A O 1
ATOM 764 N N . ALA A 1 92 ? -9.067 3.502 17.965 1.00 96.88 92 ALA A N 1
ATOM 765 C CA . ALA A 1 92 ? -8.089 4.579 18.021 1.00 96.88 92 ALA A CA 1
ATOM 766 C C . ALA A 1 92 ? -6.810 4.039 18.669 1.00 96.88 92 ALA A C 1
ATOM 768 O O . ALA A 1 92 ? -6.804 3.693 19.855 1.00 96.88 92 ALA A O 1
ATOM 769 N N . CYS A 1 93 ? -5.748 3.923 17.880 1.00 97.12 93 CYS A N 1
ATOM 770 C CA . CYS A 1 93 ? -4.457 3.398 18.300 1.00 97.12 93 CYS A CA 1
ATOM 771 C C . CYS A 1 93 ? -3.474 4.552 18.513 1.00 97.12 93 CYS A C 1
ATOM 773 O O . CYS A 1 93 ? -3.098 5.241 17.563 1.00 97.12 93 CYS A O 1
ATOM 775 N N . TYR A 1 94 ? -3.048 4.730 19.760 1.00 95.25 94 TYR A N 1
ATOM 776 C CA . TYR A 1 94 ? -2.148 5.794 20.186 1.00 95.25 94 TYR A CA 1
ATOM 777 C C . TYR A 1 94 ? -0.717 5.277 20.147 1.00 95.25 94 TYR A C 1
ATOM 779 O O . TYR A 1 94 ? -0.329 4.425 20.953 1.00 95.25 94 TYR A O 1
ATOM 787 N N . VAL A 1 95 ? 0.045 5.761 19.173 1.00 94.19 95 VAL A N 1
ATOM 788 C CA . VAL A 1 95 ? 1.387 5.274 18.857 1.00 94.19 95 VAL A CA 1
ATOM 789 C C . VAL A 1 95 ? 2.371 6.432 18.799 1.00 94.19 95 VAL A C 1
ATOM 791 O O . VAL A 1 95 ? 2.024 7.499 18.301 1.00 94.19 95 VAL A O 1
ATOM 794 N N . SER A 1 96 ? 3.604 6.222 19.262 1.00 92.00 96 SER A N 1
ATOM 795 C CA . SER A 1 96 ? 4.641 7.263 19.234 1.00 92.00 96 SER A CA 1
ATOM 796 C C . SER A 1 96 ? 4.829 7.801 17.823 1.00 92.00 96 SER A C 1
ATOM 798 O O . SER A 1 96 ? 4.787 7.037 16.860 1.00 92.00 96 SER A O 1
ATOM 800 N N . SER A 1 97 ? 5.003 9.100 17.669 1.00 81.44 97 SER A N 1
ATOM 801 C CA . SER A 1 97 ? 5.059 9.722 16.355 1.00 81.44 97 SER A CA 1
ATOM 802 C C . SER A 1 97 ? 6.478 9.659 15.801 1.00 81.44 97 SER A C 1
ATOM 804 O O . SER A 1 97 ? 7.422 10.046 16.495 1.00 81.44 97 SER A O 1
ATOM 806 N N . PRO A 1 98 ? 6.660 9.233 14.539 1.00 71.25 98 PRO A N 1
ATOM 807 C CA . PRO A 1 98 ? 7.884 9.582 13.843 1.00 71.25 98 PRO A CA 1
ATOM 808 C C . PRO A 1 98 ? 7.868 11.111 13.744 1.00 71.25 98 PRO A C 1
ATOM 810 O O . PRO A 1 98 ? 6.979 11.658 13.085 1.00 71.25 98 PRO A O 1
ATOM 813 N N . ILE A 1 99 ? 8.754 11.828 14.452 1.00 55.34 99 ILE A N 1
ATOM 814 C CA . ILE A 1 99 ? 8.836 13.282 14.248 1.00 55.34 99 ILE A CA 1
ATOM 815 C C . ILE A 1 99 ? 9.145 13.453 12.775 1.00 55.34 99 ILE A C 1
ATOM 817 O O . ILE A 1 99 ? 10.051 12.815 12.235 1.00 55.34 99 ILE A O 1
ATOM 821 N N . GLY A 1 100 ? 8.307 14.259 12.128 1.00 53.72 100 GLY A N 1
ATOM 822 C CA . GLY A 1 100 ? 8.438 14.551 10.719 1.00 53.72 100 GLY A CA 1
ATOM 823 C C . GLY A 1 100 ? 9.879 14.916 10.404 1.00 53.72 100 GLY A C 1
ATOM 824 O O . GLY A 1 100 ? 10.543 15.621 11.166 1.00 53.72 100 GLY A O 1
ATOM 825 N N . TRP A 1 101 ? 10.348 14.436 9.259 1.00 48.56 101 TRP A N 1
ATOM 826 C CA . TRP A 1 101 ? 11.454 15.058 8.558 1.00 48.56 101 TRP A CA 1
ATOM 827 C C . TRP A 1 101 ? 11.329 16.578 8.726 1.00 48.56 101 TRP A C 1
ATOM 829 O O . TRP A 1 101 ? 10.287 17.136 8.380 1.00 48.56 101 TRP A O 1
ATOM 839 N N . LEU A 1 102 ? 12.376 17.210 9.272 1.00 48.72 102 LEU A N 1
ATOM 840 C CA . LEU A 1 102 ? 12.585 18.662 9.347 1.00 48.72 102 LEU A CA 1
ATOM 841 C C . LEU A 1 102 ? 12.054 19.378 10.608 1.00 48.72 102 LEU A C 1
ATOM 843 O O . LEU A 1 102 ? 11.054 20.096 10.589 1.00 48.72 102 LEU A O 1
ATOM 847 N N . ARG A 1 103 ? 12.884 19.414 11.654 1.00 44.16 103 ARG A N 1
ATOM 848 C CA . ARG A 1 103 ? 13.297 20.728 12.170 1.00 44.16 103 ARG A CA 1
ATOM 849 C C . ARG A 1 103 ? 14.727 20.966 11.713 1.00 44.16 103 ARG A C 1
ATOM 851 O O . ARG A 1 103 ? 15.630 20.260 12.144 1.00 44.16 103 ARG A O 1
ATOM 858 N N . GLN A 1 104 ? 14.932 21.962 10.851 1.00 44.94 104 GLN A N 1
ATOM 859 C CA . GLN A 1 104 ? 16.261 22.540 10.684 1.00 44.94 104 GLN A CA 1
ATOM 860 C C . GLN A 1 104 ? 16.619 23.212 12.005 1.00 44.94 104 GLN A C 1
ATOM 862 O O . GLN A 1 104 ? 16.187 24.330 12.289 1.00 44.94 104 GLN A O 1
ATOM 867 N N . LYS A 1 105 ? 17.382 22.512 12.833 1.00 42.88 105 LYS A N 1
ATOM 868 C CA . LYS A 1 105 ? 18.132 23.153 13.899 1.00 42.88 105 LYS A CA 1
ATOM 869 C C . LYS A 1 105 ? 19.507 23.422 13.300 1.00 42.88 105 LYS A C 1
ATOM 871 O O . LYS A 1 105 ? 20.201 22.495 12.896 1.00 42.88 105 LYS A O 1
ATOM 876 N N . ASP A 1 106 ? 19.827 24.696 13.106 1.00 53.78 106 ASP A N 1
ATOM 877 C CA . ASP A 1 106 ? 21.139 25.140 12.616 1.00 53.78 106 ASP A CA 1
ATOM 878 C C . ASP A 1 106 ? 21.502 24.674 11.187 1.00 53.78 106 ASP A C 1
ATOM 880 O O . ASP A 1 106 ? 22.670 24.496 10.854 1.00 53.78 106 ASP A O 1
ATOM 884 N N . GLY A 1 107 ? 20.498 24.479 10.319 1.00 53.34 107 GLY A N 1
ATOM 885 C CA . GLY A 1 107 ? 20.699 24.033 8.931 1.00 53.34 107 GLY A CA 1
ATOM 886 C C . GLY A 1 107 ? 21.029 22.544 8.784 1.00 53.34 107 GLY A C 1
ATOM 887 O O . GLY A 1 107 ? 21.309 22.088 7.679 1.00 53.34 107 GLY A O 1
ATOM 888 N N . VAL A 1 108 ? 20.970 21.780 9.879 1.00 51.44 108 VAL A N 1
ATOM 889 C CA . VAL A 1 108 ? 21.200 20.336 9.892 1.00 51.44 108 VAL A CA 1
ATOM 890 C C . VAL A 1 108 ? 19.864 19.620 10.074 1.00 51.44 108 VAL A C 1
ATOM 892 O O . VAL A 1 108 ? 19.157 19.825 11.059 1.00 51.44 108 VAL A O 1
ATOM 895 N N . GLU A 1 109 ? 19.511 18.767 9.117 1.00 55.00 109 GLU A N 1
ATOM 896 C CA . GLU A 1 109 ? 18.319 17.925 9.205 1.00 55.00 109 GLU A CA 1
ATOM 897 C C . GLU A 1 109 ? 18.612 16.722 10.107 1.00 55.00 109 GLU A C 1
ATOM 899 O O . GLU A 1 109 ? 19.363 15.810 9.752 1.00 55.00 109 GLU A O 1
ATOM 904 N N . THR A 1 110 ? 18.063 16.721 11.318 1.00 52.56 110 THR A N 1
ATOM 905 C CA . THR A 1 110 ? 18.078 15.548 12.195 1.00 52.56 110 THR A CA 1
ATOM 906 C C . THR A 1 110 ? 16.663 15.021 12.335 1.00 52.56 110 THR A C 1
ATOM 908 O O . THR A 1 110 ? 15.766 15.750 12.755 1.00 52.56 110 THR A O 1
ATOM 911 N N . ALA A 1 111 ? 16.463 13.749 11.990 1.00 56.06 111 ALA A N 1
ATOM 912 C CA . ALA A 1 111 ? 15.274 13.023 12.403 1.00 56.06 111 ALA A CA 1
ATOM 913 C C . ALA A 1 111 ? 15.337 12.888 13.930 1.00 56.06 111 ALA A C 1
ATOM 915 O O . ALA A 1 111 ? 16.137 12.119 14.460 1.00 56.06 111 ALA A O 1
ATOM 916 N N . GLU A 1 112 ? 14.564 13.697 14.647 1.00 64.12 112 GLU A N 1
ATOM 917 C CA . GLU A 1 112 ? 14.316 13.441 16.063 1.00 64.12 112 GLU A CA 1
ATOM 918 C C . GLU A 1 112 ? 13.225 12.362 16.162 1.00 64.12 112 GLU A C 1
ATOM 920 O O . GLU A 1 112 ? 12.514 12.084 15.203 1.00 64.12 112 GLU A O 1
ATOM 925 N N . TRP A 1 113 ? 13.117 11.677 17.290 1.00 70.44 113 TRP A N 1
ATOM 926 C CA . TRP A 1 113 ? 12.017 10.748 17.539 1.00 70.44 113 TRP A CA 1
ATOM 927 C C . TRP A 1 113 ? 11.193 11.307 18.686 1.00 70.44 113 TRP A C 1
ATOM 929 O O . TRP A 1 113 ? 11.784 11.718 19.686 1.00 70.44 113 TRP A O 1
ATOM 939 N N . SER A 1 114 ? 9.865 11.339 18.552 1.00 76.00 114 SER A N 1
ATOM 940 C CA . SER A 1 114 ? 8.999 11.771 19.645 1.00 76.00 114 SER A CA 1
ATOM 941 C C . SER A 1 114 ? 8.441 10.545 20.325 1.00 76.00 114 SER A C 1
ATOM 943 O O . SER A 1 114 ? 7.821 9.692 19.689 1.00 76.00 114 SER A O 1
ATOM 945 N N . ASP A 1 115 ? 8.598 10.500 21.640 1.00 80.00 115 ASP A N 1
ATOM 946 C CA . ASP A 1 115 ? 7.856 9.566 22.477 1.00 80.00 115 ASP A CA 1
ATOM 947 C C . ASP A 1 115 ? 6.426 10.077 22.770 1.00 80.00 115 ASP A C 1
ATOM 949 O O . ASP A 1 115 ? 5.726 9.484 23.587 1.00 80.00 115 ASP A O 1
ATOM 953 N N . SER A 1 116 ? 5.977 11.141 22.086 1.00 84.00 116 SER A N 1
ATOM 954 C CA . SER A 1 116 ? 4.586 11.608 22.063 1.00 84.00 116 SER A CA 1
ATOM 955 C C . SER A 1 116 ? 3.769 10.952 20.943 1.00 84.00 116 SER A C 1
ATOM 957 O O . SER A 1 116 ? 4.307 10.598 19.890 1.00 84.00 116 SER A O 1
ATOM 959 N N . TYR A 1 117 ? 2.458 10.805 21.129 1.00 83.88 117 TYR A N 1
ATOM 960 C CA . TYR A 1 117 ? 1.512 10.277 20.144 1.00 83.88 117 TYR A CA 1
ATOM 961 C C . TYR A 1 117 ? 0.722 11.352 19.378 1.00 83.88 117 TYR A C 1
ATOM 963 O O . TYR A 1 117 ? -0.462 11.163 19.102 1.00 83.88 117 TYR A O 1
ATOM 971 N N . ASP A 1 118 ? 1.395 12.426 18.934 1.00 82.44 118 ASP A N 1
ATOM 972 C CA . ASP A 1 118 ? 0.830 13.486 18.066 1.00 82.44 118 ASP A CA 1
ATOM 973 C C . ASP A 1 118 ? -0.113 12.993 16.954 1.00 82.44 118 ASP A C 1
ATOM 975 O O . ASP A 1 118 ? -0.994 13.737 16.534 1.00 82.44 118 ASP A O 1
ATOM 979 N N . TRP A 1 119 ? 0.077 11.771 16.441 1.00 85.12 119 TRP A N 1
ATOM 980 C CA . TRP A 1 119 ? -0.806 11.130 15.471 1.00 85.12 119 TRP A CA 1
ATOM 981 C C . TRP A 1 119 ? -1.472 9.865 16.018 1.00 85.12 119 TRP A C 1
ATOM 983 O O . TRP A 1 119 ? -0.809 8.875 16.336 1.00 85.12 119 TRP A O 1
ATOM 993 N N . VAL A 1 120 ? -2.804 9.855 15.994 1.00 92.12 120 VAL A N 1
ATOM 994 C CA . VAL A 1 120 ? -3.634 8.685 16.307 1.00 92.12 120 VAL A CA 1
ATOM 995 C C . VAL A 1 120 ? -3.986 7.945 15.020 1.00 92.12 120 VAL A C 1
ATOM 997 O O . VAL A 1 120 ? -4.467 8.543 14.054 1.00 92.12 120 VAL A O 1
ATOM 1000 N N . LEU A 1 121 ? -3.770 6.628 15.011 1.00 94.69 121 LEU A N 1
ATOM 1001 C CA . LEU A 1 121 ? -4.128 5.757 13.892 1.00 94.69 121 LEU A CA 1
ATOM 1002 C C . LEU A 1 121 ? -5.504 5.142 14.141 1.00 94.69 121 LEU A C 1
ATOM 1004 O O . LEU A 1 121 ? -5.682 4.381 15.091 1.00 94.69 121 LEU A O 1
ATOM 1008 N N . TYR A 1 122 ? -6.469 5.428 13.270 1.00 96.00 122 TYR A N 1
ATOM 1009 C CA . TYR A 1 122 ? -7.802 4.840 13.362 1.00 96.00 122 TYR A CA 1
ATOM 1010 C C . TYR A 1 122 ? -7.879 3.583 12.514 1.00 96.00 122 TYR A C 1
ATOM 1012 O O . TYR A 1 122 ? -7.652 3.610 11.304 1.00 96.00 122 TYR A O 1
ATOM 1020 N N . VAL A 1 123 ? -8.219 2.475 13.159 1.00 97.12 123 VAL A N 1
ATOM 1021 C CA . VAL A 1 123 ? -8.252 1.143 12.565 1.00 97.12 123 VAL A CA 1
ATOM 1022 C C . VAL A 1 123 ? -9.678 0.607 12.576 1.00 97.12 123 VAL A C 1
ATOM 1024 O O . VAL A 1 123 ? -10.374 0.690 13.585 1.00 97.12 123 VAL A O 1
ATOM 1027 N N . ALA A 1 124 ? -10.115 0.014 11.468 1.00 96.12 124 ALA A N 1
ATOM 1028 C CA . ALA A 1 124 ? -11.411 -0.653 11.374 1.00 96.12 124 ALA A CA 1
ATOM 1029 C C . ALA A 1 124 ? -11.302 -1.979 10.621 1.00 96.12 124 ALA A C 1
ATOM 1031 O O . ALA A 1 124 ? -10.413 -2.171 9.787 1.00 96.12 124 ALA A O 1
ATOM 1032 N N . LYS A 1 125 ? -12.225 -2.901 10.910 1.00 95.00 125 LYS A N 1
ATOM 1033 C CA . LYS A 1 125 ? -12.340 -4.176 10.197 1.00 95.00 125 LYS A CA 1
ATOM 1034 C C . LYS A 1 125 ? -13.214 -3.968 8.960 1.00 95.00 125 LYS A C 1
ATOM 1036 O O . LYS A 1 125 ? -14.401 -3.684 9.076 1.00 95.00 125 LYS A O 1
ATOM 1041 N N . ILE A 1 126 ? -12.629 -4.102 7.774 1.00 89.06 126 ILE A N 1
ATOM 1042 C CA . ILE A 1 126 ? -13.300 -3.890 6.488 1.00 89.06 126 ILE A CA 1
ATOM 1043 C C . ILE A 1 126 ? -13.429 -5.222 5.758 1.00 89.06 126 ILE A C 1
ATOM 1045 O O . ILE A 1 126 ? -12.458 -5.963 5.600 1.00 89.06 126 ILE A O 1
ATOM 1049 N N . VAL A 1 127 ? -14.628 -5.515 5.260 1.00 80.25 127 VAL A N 1
ATOM 1050 C CA . VAL A 1 127 ? -14.863 -6.678 4.400 1.00 80.25 127 VAL A CA 1
ATOM 1051 C C . VAL A 1 127 ? -14.289 -6.404 3.014 1.00 80.25 127 VAL A C 1
ATOM 1053 O O . VAL A 1 127 ? -14.712 -5.480 2.314 1.00 80.25 127 VAL A O 1
ATOM 1056 N N . ASN A 1 128 ? -13.321 -7.217 2.595 1.00 73.94 128 ASN A N 1
ATOM 1057 C CA . ASN A 1 128 ? -12.809 -7.156 1.235 1.00 73.94 128 ASN A CA 1
ATOM 1058 C C . ASN A 1 128 ? -13.923 -7.576 0.265 1.00 73.94 128 ASN A C 1
ATOM 1060 O O . ASN A 1 128 ? -14.357 -8.724 0.270 1.00 73.94 128 ASN A O 1
ATOM 1064 N N . ARG A 1 129 ? -14.361 -6.662 -0.607 1.00 70.69 129 ARG A N 1
ATOM 1065 C CA . ARG A 1 129 ? -15.461 -6.917 -1.557 1.00 70.69 129 ARG A CA 1
ATOM 1066 C C . ARG A 1 129 ? -15.193 -8.067 -2.535 1.00 70.69 129 ARG A C 1
ATOM 1068 O O . ARG A 1 129 ? -16.143 -8.608 -3.084 1.00 70.69 129 ARG A O 1
ATOM 1075 N N . ARG A 1 130 ? -13.925 -8.408 -2.798 1.00 64.00 130 ARG A N 1
ATOM 1076 C CA . ARG A 1 130 ? -13.550 -9.494 -3.719 1.00 64.00 130 ARG A CA 1
ATOM 1077 C C . ARG A 1 130 ? -13.537 -10.854 -3.033 1.00 64.00 130 ARG A C 1
ATOM 1079 O O . ARG A 1 130 ? -14.005 -11.814 -3.624 1.00 64.00 130 ARG A O 1
ATOM 1086 N N . THR A 1 131 ? -12.988 -10.935 -1.821 1.00 62.28 131 THR A N 1
ATOM 1087 C CA . THR A 1 131 ? -12.808 -12.218 -1.118 1.00 62.28 131 THR A CA 1
ATOM 1088 C C . THR A 1 131 ? -13.883 -12.491 -0.070 1.00 62.28 131 THR A C 1
ATOM 1090 O O . THR A 1 131 ? -13.949 -13.595 0.456 1.00 62.28 131 THR A O 1
ATOM 1093 N N . GLY A 1 132 ? -14.688 -11.488 0.295 1.00 71.75 132 GLY A N 1
ATOM 1094 C CA . GLY A 1 132 ? -15.624 -11.554 1.419 1.00 71.75 132 GLY A CA 1
ATOM 1095 C C . GLY A 1 132 ? -14.943 -11.637 2.789 1.00 71.75 132 GLY A C 1
ATOM 1096 O O . GLY A 1 132 ? -15.624 -11.642 3.810 1.00 71.75 132 GLY A O 1
ATOM 1097 N N . GLN A 1 133 ? -13.607 -11.683 2.840 1.00 71.06 133 GLN A N 1
ATOM 1098 C CA . GLN A 1 133 ? -12.872 -11.843 4.087 1.00 71.06 133 GLN A CA 1
ATOM 1099 C C . GLN A 1 133 ? -12.685 -10.491 4.786 1.00 71.06 133 GLN A C 1
ATOM 1101 O O . GLN A 1 133 ? -12.261 -9.515 4.148 1.00 71.06 133 GLN A O 1
ATOM 1106 N N . PRO A 1 134 ? -12.983 -10.410 6.091 1.00 80.62 134 PRO A N 1
ATOM 1107 C CA . PRO A 1 134 ? -12.785 -9.196 6.855 1.00 80.62 134 PRO A CA 1
ATOM 1108 C C . PRO A 1 134 ? -11.304 -9.015 7.202 1.00 80.62 134 PRO A C 1
ATOM 1110 O O . PRO A 1 134 ? -10.667 -9.927 7.718 1.00 80.62 134 PRO A O 1
ATOM 1113 N N . ASN A 1 135 ? -10.768 -7.824 6.952 1.00 87.69 135 ASN A N 1
ATOM 1114 C CA . ASN A 1 135 ? -9.382 -7.468 7.242 1.00 87.69 135 ASN A CA 1
ATOM 1115 C C . ASN A 1 135 ? -9.319 -6.116 7.945 1.00 87.69 135 ASN A C 1
ATOM 1117 O O . ASN A 1 135 ? -10.062 -5.198 7.598 1.00 87.69 135 ASN A O 1
ATOM 1121 N N . PHE A 1 136 ? -8.413 -5.974 8.907 1.00 94.19 136 PHE A N 1
ATOM 1122 C CA . PHE A 1 136 ? -8.152 -4.676 9.515 1.00 94.19 136 PHE A CA 1
ATOM 1123 C C . PHE A 1 136 ? -7.415 -3.750 8.550 1.00 94.19 136 PHE A C 1
ATOM 1125 O O . PHE A 1 136 ? -6.577 -4.192 7.760 1.00 94.19 136 PHE A O 1
ATOM 1132 N N . LYS A 1 137 ? -7.770 -2.466 8.603 1.00 93.88 137 LYS A N 1
ATOM 1133 C CA . LYS A 1 137 ? -7.163 -1.390 7.821 1.00 93.88 137 LYS A CA 1
ATOM 1134 C C . LYS A 1 137 ? -7.036 -0.137 8.668 1.00 93.88 137 LYS A C 1
ATOM 1136 O O . LYS A 1 137 ? -7.943 0.158 9.446 1.00 93.88 137 LYS A O 1
ATOM 1141 N N . ILE A 1 138 ? -5.966 0.622 8.454 1.00 94.88 138 ILE A N 1
ATOM 1142 C CA . ILE A 1 138 ? -5.881 2.010 8.915 1.00 94.88 138 ILE A CA 1
ATOM 1143 C C . ILE A 1 138 ? -6.746 2.855 7.979 1.00 94.88 138 ILE A C 1
ATOM 1145 O O . ILE A 1 138 ? -6.463 2.941 6.785 1.00 94.88 138 ILE A O 1
ATOM 1149 N N . ILE A 1 139 ? -7.826 3.428 8.501 1.00 93.19 139 ILE A N 1
ATOM 1150 C CA . ILE A 1 139 ? -8.833 4.151 7.711 1.00 93.19 139 ILE A CA 1
ATOM 1151 C C . ILE A 1 139 ? -8.608 5.661 7.683 1.00 93.19 139 ILE A C 1
ATOM 1153 O O . ILE A 1 139 ? -9.007 6.313 6.721 1.00 93.19 139 ILE A O 1
ATOM 1157 N N . THR A 1 140 ? -7.969 6.203 8.717 1.00 92.69 140 THR A N 1
ATOM 1158 C CA . THR A 1 140 ? -7.566 7.607 8.803 1.00 92.69 140 THR A CA 1
ATOM 1159 C C . THR A 1 140 ? -6.453 7.760 9.839 1.00 92.69 140 THR A C 1
ATOM 1161 O O . THR A 1 140 ? -6.260 6.885 10.692 1.00 92.69 140 THR A O 1
ATOM 1164 N N . GLN A 1 141 ? -5.720 8.864 9.768 1.00 90.19 141 GLN A N 1
ATOM 1165 C CA . GLN A 1 141 ? -4.774 9.285 10.801 1.00 90.19 141 GLN A CA 1
ATOM 1166 C C . GLN A 1 141 ? -5.135 10.702 11.210 1.00 90.19 141 GLN A C 1
ATOM 1168 O O . GLN A 1 141 ? -5.360 11.529 10.330 1.00 90.19 141 GLN A O 1
ATOM 1173 N N . GLN A 1 142 ? -5.168 11.003 12.503 1.00 87.81 142 GLN A N 1
ATOM 1174 C CA . GLN A 1 142 ? -5.506 12.345 12.973 1.00 87.81 142 GLN A CA 1
ATOM 1175 C C . GLN A 1 142 ? -4.423 12.883 13.886 1.00 87.81 142 GLN A C 1
ATOM 1177 O O . GLN A 1 142 ? -3.974 12.193 14.800 1.00 87.81 142 GLN A O 1
ATOM 1182 N N . ASN A 1 143 ? -4.029 14.125 13.636 1.00 84.12 143 ASN A N 1
ATOM 1183 C CA . ASN A 1 143 ? -3.129 14.846 14.503 1.00 84.12 143 ASN A CA 1
ATOM 1184 C C . ASN A 1 143 ? -3.896 15.408 15.712 1.00 84.12 143 ASN A C 1
ATOM 1186 O O . ASN A 1 143 ? -4.862 16.155 15.530 1.00 84.12 143 ASN A O 1
ATOM 1190 N N . THR A 1 144 ? -3.463 15.073 16.926 1.00 77.75 144 THR A N 1
ATOM 1191 C CA . THR A 1 144 ? -4.145 15.427 18.184 1.00 77.75 144 THR A CA 1
ATOM 1192 C C . THR A 1 144 ? -4.140 16.932 18.457 1.00 77.75 144 THR A C 1
ATOM 1194 O O . THR A 1 144 ? -5.125 17.459 18.966 1.00 77.75 144 THR A O 1
ATOM 1197 N N . GLY A 1 145 ? -3.069 17.641 18.082 1.00 72.69 145 GLY A N 1
ATOM 1198 C CA . GLY A 1 145 ? -2.909 19.072 18.363 1.00 72.69 145 GLY A CA 1
ATOM 1199 C C . GLY A 1 145 ? -3.510 20.014 17.315 1.00 72.69 145 GLY A C 1
ATOM 1200 O O . GLY A 1 145 ? -3.895 21.134 17.645 1.00 72.69 145 GLY A O 1
ATOM 1201 N N . SER A 1 146 ? -3.583 19.593 16.048 1.00 73.12 146 SER A N 1
ATOM 1202 C CA . SER A 1 146 ? -4.038 20.447 14.934 1.00 73.12 146 SER A CA 1
ATOM 1203 C C . SER A 1 146 ? -5.374 20.040 14.322 1.00 73.12 146 SER A C 1
ATOM 1205 O O . SER A 1 146 ? -5.871 20.765 13.469 1.00 73.12 146 SER A O 1
ATOM 1207 N N . GLY A 1 147 ? -5.921 18.872 14.673 1.00 69.31 147 GLY A N 1
ATOM 1208 C CA . GLY A 1 147 ? -7.124 18.323 14.038 1.00 69.31 147 GLY A CA 1
ATOM 1209 C C . GLY A 1 147 ? -6.905 17.821 12.604 1.00 69.31 147 GLY A C 1
ATOM 1210 O O . GLY A 1 147 ? -7.782 17.159 12.047 1.00 69.31 147 GLY A O 1
ATOM 1211 N N . ARG A 1 148 ? -5.723 18.064 12.014 1.00 75.44 148 ARG A N 1
ATOM 1212 C CA . ARG A 1 148 ? -5.380 17.642 10.654 1.00 75.44 148 ARG A CA 1
ATOM 1213 C C . ARG A 1 148 ? -5.532 16.132 10.519 1.00 75.44 148 ARG A C 1
ATOM 1215 O O . ARG A 1 148 ? -4.913 15.376 11.264 1.00 75.44 148 ARG A O 1
ATOM 1222 N N . SER A 1 149 ? -6.293 15.703 9.518 1.00 78.56 149 SER A N 1
ATOM 1223 C CA . SER A 1 149 ? -6.424 14.295 9.161 1.00 78.56 149 SER A CA 1
ATOM 1224 C C . SER A 1 149 ? -5.677 13.966 7.870 1.00 78.56 149 SER A C 1
ATOM 1226 O O . SER A 1 149 ? -5.569 14.786 6.955 1.00 78.56 149 SER A O 1
ATOM 1228 N N . LEU A 1 150 ? -5.130 12.756 7.810 1.00 79.75 150 LEU A N 1
ATOM 1229 C CA . LEU A 1 150 ? -4.691 12.116 6.578 1.00 79.75 150 LEU A CA 1
ATOM 1230 C C . LEU A 1 150 ? -5.705 11.029 6.236 1.00 79.75 150 LEU A C 1
ATOM 1232 O O . LEU A 1 150 ? -5.967 10.143 7.050 1.00 79.75 150 LEU A O 1
ATOM 1236 N N . GLY A 1 151 ? -6.214 11.065 5.006 1.00 80.69 151 GLY A N 1
ATOM 1237 C CA . GLY A 1 151 ? -7.247 10.149 4.527 1.00 80.69 151 GLY A CA 1
ATOM 1238 C C . GLY A 1 151 ? -8.629 10.786 4.571 1.00 80.69 151 GLY A C 1
ATOM 1239 O O . GLY A 1 151 ? -8.760 12.009 4.606 1.00 80.69 151 GLY A O 1
ATOM 1240 N N . ASN A 1 152 ? -9.668 9.955 4.538 1.00 78.94 152 ASN A N 1
ATOM 1241 C CA . ASN A 1 152 ? -11.029 10.464 4.638 1.00 78.94 152 ASN A CA 1
ATOM 1242 C C . ASN A 1 152 ? -11.304 10.938 6.074 1.00 78.94 152 ASN A C 1
ATOM 1244 O O . ASN A 1 152 ? -10.874 10.267 7.023 1.00 78.94 152 ASN A O 1
ATOM 1248 N N . PRO A 1 153 ? -12.039 12.051 6.246 1.00 79.12 153 PRO A N 1
ATOM 1249 C CA . PRO A 1 153 ? -12.540 12.449 7.551 1.00 79.12 153 PRO A CA 1
ATOM 1250 C C . PRO A 1 153 ? -13.329 11.300 8.177 1.00 79.12 153 PRO A C 1
ATOM 1252 O O . PRO A 1 153 ? -14.146 10.658 7.509 1.00 79.12 153 PRO A O 1
ATOM 1255 N N . LEU A 1 154 ? -13.064 11.028 9.451 1.00 84.31 154 LEU A N 1
ATOM 1256 C CA . LEU A 1 154 ? -13.852 10.069 10.206 1.00 84.31 154 LEU A CA 1
ATOM 1257 C C . LEU A 1 154 ? -15.128 10.758 10.683 1.00 84.31 154 LEU A C 1
ATOM 1259 O O . LEU A 1 154 ? -15.078 11.883 11.179 1.00 84.31 154 LEU A O 1
ATOM 1263 N N . GLU A 1 155 ? -16.267 10.089 10.533 1.00 85.12 155 GLU A N 1
ATOM 1264 C CA . GLU A 1 155 ? -17.493 10.546 11.180 1.00 85.12 155 GLU A CA 1
ATOM 1265 C C . GLU A 1 155 ? -17.316 10.554 12.709 1.00 85.12 155 GLU A C 1
ATOM 1267 O O . GLU A 1 155 ? -16.437 9.861 13.236 1.00 85.12 155 GLU A O 1
ATOM 1272 N N . PRO A 1 156 ? -18.140 11.322 13.445 1.00 88.94 156 PRO A N 1
ATOM 1273 C CA . PRO A 1 156 ? -18.075 11.348 14.897 1.00 88.94 156 PRO A CA 1
ATOM 1274 C C . PRO A 1 156 ? -18.102 9.939 15.500 1.00 88.94 156 PRO A C 1
ATOM 1276 O O . PRO A 1 156 ? -18.967 9.116 15.187 1.00 88.94 156 PRO A O 1
ATOM 1279 N N . LEU A 1 157 ? -17.137 9.670 16.381 1.00 91.94 157 LEU A N 1
ATOM 1280 C CA . LEU A 1 157 ? -17.070 8.418 17.124 1.00 91.94 157 LEU A CA 1
ATOM 1281 C C . LEU A 1 157 ? -18.276 8.311 18.062 1.00 91.94 157 LEU A C 1
ATOM 1283 O O . LEU A 1 157 ? -18.674 9.285 18.701 1.00 91.94 157 LEU A O 1
ATOM 1287 N N . GLY A 1 158 ? -18.848 7.113 18.158 1.00 92.44 158 GLY A N 1
ATOM 1288 C CA . GLY A 1 158 ? -19.886 6.800 19.132 1.00 92.44 158 GLY A CA 1
ATOM 1289 C C . GLY A 1 158 ? -19.319 6.574 20.536 1.00 92.44 158 GLY A C 1
ATOM 1290 O O . GLY A 1 158 ? -18.227 7.021 20.883 1.00 92.44 158 GLY A O 1
ATOM 1291 N N . ALA A 1 159 ? -20.069 5.841 21.360 1.00 89.94 159 ALA A N 1
ATOM 1292 C CA . ALA A 1 159 ? -19.671 5.544 22.734 1.00 89.94 159 ALA A CA 1
ATOM 1293 C C . ALA A 1 159 ? -18.337 4.779 22.808 1.00 89.94 159 ALA A C 1
ATOM 1295 O O . ALA A 1 159 ? -18.074 3.879 22.000 1.00 89.94 159 ALA A O 1
ATOM 1296 N N . LEU A 1 160 ? -17.527 5.113 23.817 1.00 93.94 160 LEU A N 1
ATOM 1297 C CA . LEU A 1 160 ? -16.332 4.358 24.180 1.00 93.94 160 LEU A CA 1
ATOM 1298 C C . LEU A 1 160 ? -16.757 3.002 24.758 1.00 93.94 160 LEU A C 1
ATOM 1300 O O . LEU A 1 160 ? -17.542 2.939 25.700 1.00 93.94 160 LEU A O 1
ATOM 1304 N N . GLN A 1 161 ? -16.251 1.920 24.175 1.00 94.06 161 GLN A N 1
ATOM 1305 C CA . GLN A 1 161 ? -16.626 0.546 24.518 1.00 94.06 161 GLN A CA 1
ATOM 1306 C C . GLN A 1 161 ? -15.555 -0.168 25.340 1.00 94.06 161 GLN A C 1
ATOM 1308 O O . GLN A 1 161 ? -15.883 -0.983 26.195 1.00 94.06 161 GLN A O 1
ATOM 1313 N N . ALA A 1 162 ? -14.279 0.089 25.051 1.00 94.62 162 ALA A N 1
ATOM 1314 C CA . ALA A 1 162 ? -13.165 -0.556 25.736 1.00 94.62 162 ALA A CA 1
ATOM 1315 C C . ALA A 1 162 ? -11.884 0.268 25.607 1.00 94.62 162 ALA A C 1
ATOM 1317 O O . ALA A 1 162 ? -11.702 1.014 24.643 1.00 94.62 162 ALA A O 1
ATOM 1318 N N . VAL A 1 163 ? -10.974 0.077 26.558 1.00 95.69 163 VAL A N 1
ATOM 1319 C CA . VAL A 1 163 ? -9.637 0.672 26.554 1.00 95.69 163 VAL A CA 1
ATOM 1320 C C . VAL A 1 163 ? -8.633 -0.410 26.933 1.00 95.69 163 VAL A C 1
ATOM 1322 O O . VAL A 1 163 ? -8.842 -1.156 27.889 1.00 95.69 163 VAL A O 1
ATOM 1325 N N . LYS A 1 164 ? -7.528 -0.493 26.192 1.00 96.19 164 LYS A N 1
ATOM 1326 C CA . LYS A 1 164 ? -6.352 -1.277 26.566 1.00 96.19 164 LYS A CA 1
ATOM 1327 C C . LYS A 1 164 ? -5.148 -0.358 26.656 1.00 96.19 164 LYS A C 1
ATOM 1329 O O . LYS A 1 164 ? -4.799 0.295 25.678 1.00 96.19 164 LYS A O 1
ATOM 1334 N N . GLN A 1 165 ? -4.514 -0.349 27.816 1.00 95.31 165 GLN A N 1
ATOM 1335 C CA . GLN A 1 165 ? -3.319 0.434 28.095 1.00 95.31 165 GLN A CA 1
ATOM 1336 C C . GLN A 1 165 ? -2.075 -0.461 28.137 1.00 95.31 165 GLN A C 1
ATOM 1338 O O . GLN A 1 165 ? -2.173 -1.652 28.455 1.00 95.31 165 GLN A O 1
ATOM 1343 N N . PHE A 1 166 ? -0.928 0.113 27.779 1.00 94.81 166 PHE A N 1
ATOM 1344 C CA . PHE A 1 166 ? 0.373 -0.550 27.730 1.00 94.81 166 PHE A CA 1
ATOM 1345 C C . PHE A 1 166 ? 1.376 0.206 28.612 1.00 94.81 166 PHE A C 1
ATOM 1347 O O . PHE A 1 166 ? 1.221 0.238 29.831 1.00 94.81 166 PHE A O 1
ATOM 1354 N N . GLN A 1 167 ? 2.418 0.786 28.014 1.00 91.69 167 GLN A N 1
ATOM 1355 C CA . GLN A 1 167 ? 3.369 1.647 28.705 1.00 91.69 167 GLN A CA 1
ATOM 1356 C C . GLN A 1 167 ? 2.851 3.093 28.669 1.00 91.69 167 GLN A C 1
ATOM 1358 O O . GLN A 1 167 ? 2.359 3.510 27.620 1.00 91.69 167 GLN A O 1
ATOM 1363 N N . PRO A 1 168 ? 2.954 3.865 29.766 1.00 92.94 168 PRO A N 1
ATOM 1364 C CA . PRO A 1 168 ? 2.618 5.283 29.738 1.00 92.94 168 PRO A CA 1
ATOM 1365 C C . PRO A 1 168 ? 3.606 6.072 28.857 1.00 92.94 168 PRO A C 1
ATOM 1367 O O . PRO A 1 168 ? 4.798 5.742 28.833 1.00 92.94 168 PRO A O 1
ATOM 1370 N N . PRO A 1 169 ? 3.138 7.108 28.140 1.00 92.31 169 PRO A N 1
ATOM 1371 C CA . PRO A 1 169 ? 4.008 8.028 27.412 1.00 92.31 169 PRO A CA 1
ATOM 1372 C C . PRO A 1 169 ? 4.843 8.871 28.389 1.00 92.31 169 PRO A C 1
ATOM 1374 O O . PRO A 1 169 ? 4.436 9.119 29.524 1.00 92.31 169 PRO A O 1
ATOM 1377 N N . ALA A 1 170 ? 6.022 9.311 27.946 1.00 89.44 170 ALA A N 1
ATOM 1378 C CA . ALA A 1 170 ? 6.888 10.184 28.742 1.00 89.44 170 ALA A CA 1
ATOM 1379 C C . ALA A 1 170 ? 6.503 11.669 28.625 1.00 89.44 170 ALA A C 1
ATOM 1381 O O . ALA A 1 170 ? 6.838 12.457 29.511 1.00 89.44 170 ALA A O 1
ATOM 1382 N N . ASP A 1 171 ? 5.825 12.052 27.538 1.00 88.31 171 ASP A N 1
ATOM 1383 C CA . ASP A 1 171 ? 5.352 13.419 27.346 1.00 88.31 171 ASP A CA 1
ATOM 1384 C C . ASP A 1 171 ? 4.229 13.751 28.353 1.00 88.31 171 ASP A C 1
ATOM 1386 O O . ASP A 1 171 ? 3.261 12.992 28.449 1.00 88.31 171 ASP A O 1
ATOM 1390 N N . PRO A 1 172 ? 4.319 14.861 29.112 1.00 89.25 172 PRO A N 1
ATOM 1391 C CA . PRO A 1 172 ? 3.325 15.196 30.131 1.00 89.25 172 PRO A CA 1
ATOM 1392 C C . PRO A 1 172 ? 1.903 15.434 29.605 1.00 89.25 172 PRO A C 1
ATOM 1394 O O . PRO A 1 172 ? 0.945 15.176 30.337 1.00 89.25 172 PRO A O 1
ATOM 1397 N N . GLN A 1 173 ? 1.741 15.950 28.381 1.00 87.31 173 GLN A N 1
ATOM 1398 C CA . GLN A 1 173 ? 0.414 16.203 27.804 1.00 87.31 173 GLN A CA 1
ATOM 1399 C C . GLN A 1 173 ? -0.265 14.882 27.450 1.00 87.31 173 GLN A C 1
ATOM 1401 O O . GLN A 1 173 ? -1.422 14.653 27.813 1.00 87.31 173 GLN A O 1
ATOM 1406 N N . ASP A 1 174 ? 0.491 13.982 26.833 1.00 91.38 174 ASP A N 1
ATOM 1407 C CA . ASP A 1 174 ? 0.022 12.641 26.510 1.00 91.38 174 ASP A CA 1
ATOM 1408 C C . ASP A 1 174 ? -0.217 11.808 27.771 1.00 91.38 174 ASP A C 1
ATOM 1410 O O . ASP A 1 174 ? -1.201 11.074 27.864 1.00 91.38 174 ASP A O 1
ATOM 1414 N N . LEU A 1 175 ? 0.634 11.949 28.790 1.00 92.38 175 LEU A N 1
ATOM 1415 C CA . LEU A 1 175 ? 0.454 11.259 30.065 1.00 92.38 175 LEU A CA 1
ATOM 1416 C C . LEU A 1 175 ? -0.874 11.647 30.725 1.00 92.38 175 LEU A C 1
ATOM 1418 O O . LEU A 1 175 ? -1.586 10.772 31.215 1.00 92.38 175 LEU A O 1
ATOM 1422 N N . ALA A 1 176 ? -1.255 12.925 30.671 1.00 90.19 176 ALA A N 1
ATOM 1423 C CA . ALA A 1 176 ? -2.529 13.385 31.215 1.00 90.19 176 ALA A CA 1
ATOM 1424 C C . ALA A 1 176 ? -3.738 12.754 30.498 1.00 90.19 176 ALA A C 1
ATOM 1426 O O . ALA A 1 176 ? -4.683 12.314 31.157 1.00 90.19 176 ALA A O 1
ATOM 1427 N N . GLU A 1 177 ? -3.721 12.655 29.161 1.00 90.31 177 GLU A N 1
ATOM 1428 C CA . GLU A 1 177 ? -4.779 11.943 28.427 1.00 90.31 177 GLU A CA 1
ATOM 1429 C C . GLU A 1 177 ? -4.773 10.441 28.757 1.00 90.31 177 GLU A C 1
ATOM 1431 O O . GLU A 1 177 ? -5.834 9.835 28.957 1.00 90.31 177 GLU A O 1
ATOM 1436 N N . TYR A 1 178 ? -3.595 9.823 28.818 1.00 93.06 178 TYR A N 1
ATOM 1437 C CA . TYR A 1 178 ? -3.434 8.417 29.173 1.00 93.06 178 TYR A CA 1
ATOM 1438 C C . TYR A 1 178 ? -4.042 8.114 30.553 1.00 93.06 178 TYR A C 1
ATOM 1440 O O . TYR A 1 178 ? -4.876 7.215 30.680 1.00 93.06 178 TYR A O 1
ATOM 1448 N N . GLU A 1 179 ? -3.713 8.899 31.576 1.00 92.62 179 GLU A N 1
ATOM 1449 C CA . GLU A 1 179 ? -4.246 8.744 32.934 1.00 92.62 179 GLU A CA 1
ATOM 1450 C C . GLU A 1 179 ? -5.757 9.007 32.999 1.00 92.62 179 GLU A C 1
ATOM 1452 O O . GLU A 1 179 ? -6.496 8.221 33.600 1.00 92.62 179 GLU A O 1
ATOM 1457 N N . ALA A 1 180 ? -6.248 10.045 32.312 1.00 88.88 180 ALA A N 1
ATOM 1458 C CA . ALA A 1 180 ? -7.681 10.339 32.238 1.00 88.88 180 ALA A CA 1
ATOM 1459 C C . ALA A 1 180 ? -8.478 9.170 31.633 1.00 88.88 180 ALA A C 1
ATOM 1461 O O . ALA A 1 180 ? -9.573 8.845 32.098 1.00 88.88 180 ALA A O 1
ATOM 1462 N N . THR A 1 181 ? -7.910 8.497 30.630 1.00 87.56 181 THR A N 1
ATOM 1463 C CA . THR A 1 181 ? -8.548 7.336 29.996 1.00 87.56 181 THR A CA 1
ATOM 1464 C C . THR A 1 181 ? -8.473 6.076 30.870 1.00 87.56 181 THR A C 1
ATOM 1466 O O . THR A 1 181 ? -9.359 5.228 30.788 1.00 87.56 181 THR A O 1
ATOM 1469 N N . SER A 1 182 ? -7.461 5.955 31.734 1.00 82.38 182 SER A N 1
ATOM 1470 C CA . SER A 1 182 ? -7.334 4.840 32.683 1.00 82.38 182 SER A CA 1
ATOM 1471 C C . SER A 1 182 ? -8.527 4.791 33.641 1.00 82.38 182 SER A C 1
ATOM 1473 O O . SER A 1 182 ? -9.205 3.773 33.763 1.00 82.38 182 SER A O 1
ATOM 1475 N N . LYS A 1 183 ? -8.889 5.953 34.194 1.00 80.81 183 LYS A N 1
ATOM 1476 C CA . LYS A 1 183 ? -10.068 6.100 35.054 1.00 80.81 183 LYS A CA 1
ATOM 1477 C C . LYS A 1 183 ? -11.373 5.735 34.333 1.00 80.81 183 LYS A C 1
ATOM 1479 O O . LYS A 1 183 ? -12.231 5.064 34.899 1.00 80.81 183 LYS A O 1
ATOM 1484 N N . ALA A 1 184 ? -11.506 6.136 33.068 1.00 79.31 184 ALA A N 1
ATOM 1485 C CA . ALA A 1 184 ? -12.646 5.766 32.231 1.00 79.31 184 ALA A CA 1
ATOM 1486 C C . ALA A 1 184 ? -12.709 4.245 31.966 1.00 79.31 184 ALA A C 1
ATOM 1488 O O . ALA A 1 184 ? -13.789 3.660 31.897 1.00 79.31 184 ALA A O 1
ATOM 1489 N N . ALA A 1 185 ? -11.560 3.577 31.840 1.00 80.19 185 ALA A N 1
ATOM 1490 C CA . ALA A 1 185 ? -11.505 2.126 31.678 1.00 80.19 185 ALA A CA 1
ATOM 1491 C C . ALA A 1 185 ? -12.018 1.389 32.929 1.00 80.19 185 ALA A C 1
ATOM 1493 O O . ALA A 1 185 ? -12.777 0.428 32.797 1.00 80.19 185 ALA A O 1
ATOM 1494 N N . ASP A 1 186 ? -11.664 1.870 34.124 1.00 80.75 186 ASP A N 1
ATOM 1495 C CA . ASP A 1 186 ? -12.126 1.307 35.400 1.00 80.75 186 ASP A CA 1
ATOM 1496 C C . ASP A 1 186 ? -13.645 1.482 35.594 1.00 80.75 186 ASP A C 1
ATOM 1498 O O . ASP A 1 186 ? -14.348 0.577 36.061 1.00 80.75 186 ASP A O 1
ATOM 1502 N N . GLU A 1 187 ? -14.187 2.628 35.177 1.00 81.88 187 GLU A N 1
ATOM 1503 C CA . GLU A 1 187 ? -15.631 2.897 35.1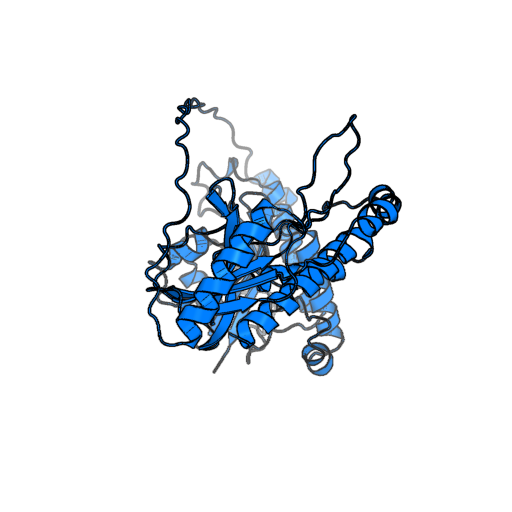83 1.00 81.88 187 GLU A CA 1
ATOM 1504 C C . GLU A 1 187 ? -16.392 1.985 34.199 1.00 81.88 187 GLU A C 1
ATOM 1506 O O . GLU A 1 187 ? -17.444 1.442 34.544 1.00 81.88 187 GLU A O 1
ATOM 1511 N N . LEU A 1 188 ? -15.842 1.727 33.006 1.00 83.31 188 LEU A N 1
ATOM 1512 C CA . LEU A 1 188 ? -16.412 0.758 32.057 1.00 83.31 188 LEU A CA 1
ATOM 1513 C C . LEU A 1 188 ? -16.357 -0.679 32.600 1.00 83.31 188 LEU A C 1
ATOM 1515 O O . LEU A 1 188 ? -17.327 -1.428 32.473 1.00 83.31 188 LEU A O 1
ATOM 1519 N N . ALA A 1 189 ? -15.247 -1.067 33.235 1.00 79.25 189 ALA A N 1
ATOM 1520 C CA . ALA A 1 189 ? -15.076 -2.397 33.822 1.00 79.25 189 ALA A CA 1
ATOM 1521 C C . ALA A 1 189 ? -16.033 -2.657 35.000 1.00 79.25 189 ALA A C 1
ATOM 1523 O O . ALA A 1 189 ? -16.415 -3.801 35.245 1.00 79.25 189 ALA A O 1
ATOM 1524 N N . SER A 1 190 ? -16.458 -1.601 35.699 1.00 81.44 190 SER A N 1
ATOM 1525 C CA . SER A 1 190 ? -17.448 -1.662 36.783 1.00 81.44 190 SER A CA 1
ATOM 1526 C C . SER A 1 190 ? -18.908 -1.555 36.307 1.00 81.44 190 SER A C 1
ATOM 1528 O O . SER A 1 190 ? -19.821 -1.559 37.133 1.00 81.44 190 SER A O 1
ATOM 1530 N N . GLY A 1 191 ? -19.150 -1.529 34.989 1.00 76.62 191 GLY A N 1
ATOM 1531 C CA . GLY A 1 191 ? -20.490 -1.520 34.391 1.00 76.62 191 GLY A CA 1
ATOM 1532 C C . GLY A 1 191 ? -21.107 -0.129 34.212 1.00 76.62 191 GLY A C 1
ATOM 1533 O O . GLY A 1 191 ? -22.303 -0.028 33.930 1.00 76.62 191 GLY A O 1
ATOM 1534 N N . GLY A 1 192 ? -20.322 0.940 34.369 1.00 72.19 192 GLY A N 1
ATOM 1535 C CA . GLY A 1 192 ? -20.735 2.303 34.045 1.00 72.19 192 GLY A CA 1
ATOM 1536 C C . GLY A 1 192 ? -20.808 2.551 32.533 1.00 72.19 192 GLY A C 1
ATOM 1537 O O . GLY A 1 192 ? -20.132 1.897 31.742 1.00 72.19 192 GLY A O 1
ATOM 1538 N N . SER A 1 193 ? -21.628 3.518 32.113 1.00 64.50 193 SER A N 1
ATOM 1539 C CA . SER A 1 193 ? -21.657 4.018 30.732 1.00 64.50 193 SER A CA 1
ATOM 1540 C C . SER A 1 193 ? -20.982 5.384 30.657 1.00 64.50 193 SER A C 1
ATOM 1542 O O . SER A 1 193 ? -21.388 6.292 31.382 1.00 64.50 193 SER A O 1
ATOM 1544 N N . ILE A 1 194 ? -20.019 5.559 29.751 1.00 62.91 194 ILE A N 1
ATOM 1545 C CA . ILE A 1 194 ? -19.333 6.842 29.555 1.00 62.91 194 ILE A CA 1
ATOM 1546 C C . ILE A 1 194 ? -19.838 7.484 28.255 1.00 62.91 194 ILE A C 1
ATOM 1548 O O . ILE A 1 194 ? -19.695 6.876 27.188 1.00 62.91 194 ILE A O 1
ATOM 1552 N N . PRO A 1 195 ? -20.454 8.681 28.304 1.00 55.78 195 PRO A N 1
ATOM 1553 C CA . PRO A 1 195 ? -20.837 9.404 27.095 1.00 55.78 195 PRO A CA 1
ATOM 1554 C C . PRO A 1 195 ? -19.593 9.803 26.286 1.00 55.78 195 PRO A C 1
ATOM 1556 O O . PRO A 1 195 ? -18.522 10.029 26.845 1.00 55.78 195 PRO A O 1
ATOM 1559 N N . ALA A 1 196 ? -19.728 9.872 24.958 1.00 52.34 196 ALA A N 1
ATOM 1560 C CA . ALA A 1 196 ? -18.627 10.236 24.070 1.00 52.34 196 ALA A CA 1
ATOM 1561 C C . ALA A 1 196 ? -18.064 11.621 24.444 1.00 52.34 196 ALA A C 1
ATOM 1563 O O . ALA A 1 196 ? -18.804 12.602 24.504 1.00 52.34 196 ALA A O 1
ATOM 1564 N N . VAL A 1 197 ? -16.759 11.687 24.711 1.00 50.03 197 VAL A N 1
ATOM 1565 C CA . VAL A 1 197 ? -16.044 12.949 24.935 1.00 50.03 197 VAL A CA 1
ATOM 1566 C C . VAL A 1 197 ? -15.813 13.596 23.569 1.00 50.03 197 VAL A C 1
ATOM 1568 O O . VAL A 1 197 ? -15.210 12.974 22.695 1.00 50.03 197 VAL A O 1
ATOM 1571 N N . GLU A 1 198 ? -16.314 14.819 23.370 1.00 40.22 198 GLU A N 1
ATOM 1572 C CA . GLU A 1 198 ? -16.030 15.604 22.163 1.00 40.22 198 GLU A CA 1
ATOM 1573 C C . GLU A 1 198 ? -14.510 15.825 22.026 1.00 40.22 198 GLU A C 1
ATOM 1575 O O . GLU A 1 198 ? -13.871 16.239 22.999 1.00 40.22 198 GLU A O 1
ATOM 1580 N N . PRO A 1 199 ? -13.904 15.582 20.848 1.00 40.28 199 PRO A N 1
ATOM 1581 C CA . PRO A 1 199 ? -12.516 15.960 20.612 1.00 40.28 199 PRO A CA 1
ATOM 1582 C C . PRO A 1 199 ? -12.357 17.486 20.718 1.00 40.28 199 PRO A C 1
ATOM 1584 O O . PRO A 1 199 ? -13.250 18.248 20.343 1.00 40.28 199 PRO A O 1
ATOM 1587 N N . ALA A 1 200 ? -11.220 17.928 21.263 1.00 37.59 200 ALA A N 1
ATOM 1588 C CA . ALA A 1 200 ? -10.929 19.332 21.540 1.00 37.59 200 ALA A CA 1
ATOM 1589 C C . ALA A 1 200 ? -11.145 20.228 20.302 1.00 37.59 200 ALA A C 1
ATOM 1591 O O . ALA A 1 200 ? -10.684 19.925 19.204 1.00 37.59 200 ALA A O 1
ATOM 1592 N N . LYS A 1 201 ? -11.871 21.337 20.501 1.00 32.00 201 LYS A N 1
ATOM 1593 C CA . LYS A 1 201 ? -12.294 22.275 19.451 1.00 32.00 201 LYS A CA 1
ATOM 1594 C C . LYS A 1 201 ? -11.113 22.898 18.701 1.00 32.00 201 LYS A C 1
ATOM 1596 O O . LYS A 1 201 ? -10.223 23.498 19.297 1.00 32.00 201 LYS A O 1
ATOM 1601 N N . GLU A 1 202 ? -11.198 22.820 17.379 1.00 32.81 202 GLU A N 1
ATOM 1602 C CA . GLU A 1 202 ? -10.317 23.440 16.393 1.00 32.81 202 GLU A CA 1
ATOM 1603 C C . GLU A 1 202 ? -10.491 24.975 16.384 1.00 32.81 202 GLU A C 1
ATOM 1605 O O . GLU A 1 202 ? -11.608 25.498 16.344 1.00 32.81 202 GLU A O 1
ATOM 1610 N N . VAL A 1 203 ? -9.379 25.716 16.444 1.00 33.84 203 VAL A N 1
ATOM 1611 C CA . VAL A 1 203 ? -9.349 27.180 16.295 1.00 33.84 203 VAL A CA 1
ATOM 1612 C C . VAL A 1 203 ? -9.355 27.511 14.802 1.00 33.84 203 VAL A C 1
ATOM 1614 O O . VAL A 1 203 ? -8.414 27.181 14.084 1.00 33.84 203 VAL A O 1
ATOM 1617 N N . ALA A 1 204 ? -10.420 28.173 14.347 1.00 29.88 204 ALA A N 1
ATOM 1618 C CA . ALA A 1 204 ? -10.654 28.527 12.950 1.00 29.88 204 ALA A CA 1
ATOM 1619 C C . ALA A 1 204 ? -9.505 29.349 12.331 1.00 29.88 204 ALA A C 1
ATOM 1621 O O . ALA A 1 204 ? -9.072 30.357 12.897 1.00 29.88 204 ALA A O 1
ATOM 1622 N N . LYS A 1 205 ? -9.063 28.957 11.128 1.00 31.73 205 LYS A N 1
ATOM 1623 C CA . LYS A 1 205 ? -8.211 29.769 10.246 1.00 31.73 205 LYS A CA 1
ATOM 1624 C C . LYS A 1 205 ? -8.930 30.087 8.937 1.00 31.73 205 LYS A C 1
ATOM 1626 O O . LYS A 1 205 ? -9.595 29.243 8.351 1.00 31.73 205 LYS A O 1
ATOM 1631 N N . THR A 1 206 ? -8.768 31.342 8.544 1.00 30.44 206 THR A N 1
ATOM 1632 C CA . THR A 1 206 ? -9.370 32.071 7.428 1.00 30.44 206 THR A CA 1
ATOM 1633 C C . THR A 1 206 ? -8.897 31.580 6.058 1.00 30.44 206 THR A C 1
ATOM 1635 O O . THR A 1 206 ? -7.716 31.294 5.868 1.00 30.44 206 THR A O 1
ATOM 1638 N N . GLU A 1 207 ? -9.836 31.525 5.112 1.00 29.78 207 GLU A N 1
ATOM 1639 C CA . GLU A 1 207 ? -9.638 31.186 3.698 1.00 29.78 207 GLU A CA 1
ATOM 1640 C C . GLU A 1 207 ? -8.956 32.327 2.919 1.00 29.78 207 GLU A C 1
ATOM 1642 O O . GLU A 1 207 ? -9.213 33.505 3.177 1.00 29.78 207 GLU A O 1
ATOM 1647 N N . THR A 1 208 ? -8.132 31.973 1.927 1.00 30.58 208 THR A N 1
ATOM 1648 C CA . THR A 1 208 ? -7.545 32.910 0.954 1.00 30.58 208 THR A CA 1
ATOM 1649 C C . THR A 1 208 ? -7.933 32.488 -0.466 1.00 30.58 208 THR A C 1
ATOM 1651 O O . THR A 1 208 ? -7.793 31.321 -0.831 1.00 30.58 208 THR A O 1
ATOM 1654 N N . GLU A 1 209 ? -8.423 33.451 -1.249 1.00 31.50 209 GLU A N 1
ATOM 1655 C CA . GLU A 1 209 ? -8.973 33.314 -2.605 1.00 31.50 209 GLU A CA 1
ATOM 1656 C C . GLU A 1 209 ? -7.939 32.921 -3.680 1.00 31.50 209 GLU A C 1
ATOM 1658 O O . GLU A 1 209 ? -6.779 33.335 -3.648 1.00 31.50 209 GLU A O 1
ATOM 1663 N N . ALA A 1 210 ? -8.394 32.160 -4.683 1.00 31.17 210 ALA A N 1
ATOM 1664 C CA . ALA A 1 210 ? -7.618 31.735 -5.848 1.00 31.17 210 ALA A CA 1
ATOM 1665 C C . ALA A 1 210 ? -7.840 32.654 -7.068 1.00 31.17 210 ALA A C 1
ATOM 1667 O O . ALA A 1 210 ? -8.967 33.036 -7.382 1.00 31.17 210 ALA A O 1
ATOM 1668 N N . VAL A 1 211 ? -6.756 32.952 -7.795 1.00 29.25 211 VAL A N 1
ATOM 1669 C CA . VAL A 1 211 ? -6.722 33.788 -9.010 1.00 29.25 211 VAL A CA 1
ATOM 1670 C C . VAL A 1 211 ? -6.694 32.916 -10.275 1.00 29.25 211 VAL A C 1
ATOM 1672 O O . VAL A 1 211 ? -5.986 31.913 -10.337 1.00 29.25 211 VAL A O 1
ATOM 1675 N N . ALA A 1 212 ? -7.465 33.314 -11.292 1.00 34.00 212 ALA A N 1
ATOM 1676 C CA . ALA A 1 212 ? -7.648 32.618 -12.569 1.00 34.00 212 ALA A CA 1
ATOM 1677 C C . ALA A 1 212 ? -6.507 32.847 -13.587 1.00 34.00 212 ALA A C 1
ATOM 1679 O O . ALA A 1 212 ? -5.920 33.927 -13.645 1.00 34.00 212 ALA A O 1
ATOM 1680 N N . ALA A 1 213 ? -6.256 31.853 -14.450 1.00 29.67 213 ALA A N 1
ATOM 1681 C CA . ALA A 1 213 ? -5.274 31.903 -15.543 1.00 29.67 213 ALA A CA 1
ATOM 1682 C C . ALA A 1 213 ? -5.930 32.111 -16.935 1.00 29.67 213 ALA A C 1
ATOM 1684 O O . ALA A 1 213 ? -7.072 31.682 -17.136 1.00 29.67 213 ALA A O 1
ATOM 1685 N N . PRO A 1 214 ? -5.238 32.743 -17.913 1.00 31.12 214 PRO A N 1
ATOM 1686 C CA . PRO A 1 214 ? -5.829 33.143 -19.191 1.00 31.12 214 PRO A CA 1
ATOM 1687 C C . PRO A 1 214 ? -5.658 32.119 -20.331 1.00 31.12 214 PRO A C 1
ATOM 1689 O O . PRO A 1 214 ? -4.762 31.279 -20.334 1.00 31.12 214 PRO A O 1
ATOM 1692 N N . LYS A 1 215 ? -6.547 32.244 -21.328 1.00 35.25 215 LYS A N 1
ATOM 1693 C CA . LYS A 1 215 ? -6.626 31.465 -22.578 1.00 35.25 215 LYS A CA 1
ATOM 1694 C C . LYS A 1 215 ? -5.515 31.837 -23.567 1.00 35.25 215 LYS A C 1
ATOM 1696 O O . LYS A 1 215 ? -5.189 33.013 -23.691 1.00 35.25 215 LYS A O 1
ATOM 1701 N N . CYS A 1 216 ? -5.052 30.864 -24.356 1.00 24.75 216 CYS A N 1
ATOM 1702 C CA . CYS A 1 216 ? -4.185 31.096 -25.515 1.00 24.75 216 CYS A CA 1
ATOM 1703 C C . CYS A 1 216 ? -4.823 30.547 -26.805 1.00 24.75 216 CYS A C 1
ATOM 1705 O O . CYS A 1 216 ? -5.458 29.492 -26.781 1.00 24.75 216 CYS A O 1
ATOM 1707 N N . GLN A 1 217 ? -4.684 31.305 -27.897 1.00 27.39 217 GLN A N 1
ATOM 1708 C CA . GLN A 1 217 ? -5.230 31.046 -29.232 1.00 27.39 217 GLN A CA 1
ATOM 1709 C C . GLN A 1 217 ? -4.194 30.413 -30.176 1.00 27.39 217 GLN A C 1
ATOM 1711 O O . GLN A 1 217 ? -3.031 30.797 -30.189 1.00 27.39 217 GLN A O 1
ATOM 1716 N N . ASP A 1 218 ? -4.713 29.464 -30.952 1.00 33.34 218 ASP A N 1
ATOM 1717 C CA . ASP A 1 218 ? -4.502 29.092 -32.360 1.00 33.34 218 ASP A CA 1
ATOM 1718 C C . ASP A 1 218 ? -3.320 29.669 -33.174 1.00 33.34 218 ASP A C 1
ATOM 1720 O O . ASP A 1 218 ? -3.194 30.883 -33.336 1.00 33.34 218 ASP A O 1
ATOM 1724 N N . LEU A 1 219 ? -2.560 28.773 -33.823 1.00 26.89 219 LEU A N 1
ATOM 1725 C CA . LEU A 1 219 ? -1.762 29.056 -35.023 1.00 26.89 219 LEU A CA 1
ATOM 1726 C C . LEU A 1 219 ? -1.735 27.835 -35.964 1.00 26.89 219 LEU A C 1
ATOM 1728 O O . LEU A 1 219 ? -1.226 26.762 -35.649 1.00 26.89 219 LEU A O 1
ATOM 1732 N N . SER A 1 220 ? -2.278 28.067 -37.154 1.00 26.70 220 SER A N 1
ATOM 1733 C CA . SER A 1 220 ? -2.429 27.184 -38.311 1.00 26.70 220 SER A CA 1
ATOM 1734 C C . SER A 1 220 ? -1.165 26.992 -39.174 1.00 26.70 220 SER A C 1
ATOM 1736 O O . SER A 1 220 ? -0.303 27.869 -39.203 1.00 26.70 220 SER A O 1
ATOM 1738 N N . SER A 1 221 ? -1.224 25.968 -40.052 1.00 28.03 221 SER A N 1
ATOM 1739 C CA . SER A 1 221 ? -0.519 25.775 -41.356 1.00 28.03 221 SER A CA 1
ATOM 1740 C C . SER A 1 221 ? 0.831 25.018 -41.303 1.00 28.03 221 SER A C 1
ATOM 1742 O O . SER A 1 221 ? 1.660 25.324 -40.462 1.00 28.03 221 SER A O 1
ATOM 1744 N N . MET A 1 222 ? 1.168 23.991 -42.108 1.00 26.25 222 MET A N 1
ATOM 1745 C CA . MET A 1 222 ? 0.751 23.476 -43.433 1.00 26.25 222 MET A CA 1
ATOM 1746 C C . MET A 1 222 ? 1.005 21.940 -43.546 1.00 26.25 222 MET A C 1
ATOM 1748 O O . MET A 1 222 ? 1.784 21.405 -42.757 1.00 26.25 222 MET A O 1
ATOM 1752 N N . PRO A 1 223 ? 0.416 21.215 -44.528 1.00 32.69 223 PRO A N 1
ATOM 1753 C CA . PRO A 1 223 ? 0.491 19.754 -44.629 1.00 32.69 223 PRO A CA 1
ATOM 1754 C C . PRO A 1 223 ? 1.732 19.261 -45.396 1.00 32.69 223 PRO A C 1
ATOM 1756 O O . PRO A 1 223 ? 1.990 19.677 -46.525 1.00 32.69 223 PRO A O 1
ATOM 1759 N N . LEU A 1 224 ? 2.460 18.301 -44.821 1.00 35.12 224 LEU A N 1
ATOM 1760 C CA . LEU A 1 224 ? 3.467 17.506 -45.530 1.00 35.12 224 LEU A CA 1
ATOM 1761 C C . LEU A 1 224 ? 2.821 16.208 -46.034 1.00 35.12 224 LEU A C 1
ATOM 1763 O O . LEU A 1 224 ? 2.300 15.404 -45.268 1.00 35.12 224 LEU A O 1
ATOM 1767 N N . ALA A 1 225 ? 2.817 16.050 -47.358 1.00 42.03 225 ALA A N 1
ATOM 1768 C CA . ALA A 1 225 ? 2.079 15.030 -48.088 1.00 42.03 225 ALA A CA 1
ATOM 1769 C C . ALA A 1 225 ? 2.587 13.593 -47.843 1.00 42.03 225 ALA A C 1
ATOM 1771 O O . ALA A 1 225 ? 3.789 13.325 -47.882 1.00 42.03 225 ALA A O 1
ATOM 1772 N N . LYS A 1 226 ? 1.615 12.678 -47.703 1.00 38.50 226 LYS A N 1
ATOM 1773 C CA . LYS A 1 226 ? 1.611 11.194 -47.721 1.00 38.50 226 LYS A CA 1
ATOM 1774 C C . LYS A 1 226 ? 2.828 10.465 -48.328 1.00 38.50 226 LYS A C 1
ATOM 1776 O O . LYS A 1 226 ? 3.179 9.387 -47.863 1.00 38.50 226 LYS A O 1
ATOM 1781 N N . ALA A 1 227 ? 3.481 11.026 -49.342 1.00 40.28 227 ALA A N 1
ATOM 1782 C CA . ALA A 1 227 ? 4.612 10.415 -50.038 1.00 40.28 227 ALA A CA 1
ATOM 1783 C C . ALA A 1 227 ? 5.824 10.133 -49.124 1.00 40.28 227 ALA A C 1
ATOM 1785 O O . ALA A 1 227 ? 6.374 9.037 -49.174 1.00 40.28 227 ALA A O 1
ATOM 1786 N N . ARG A 1 228 ? 6.188 11.063 -48.224 1.00 41.97 228 ARG A N 1
ATOM 1787 C CA . ARG A 1 228 ? 7.316 10.869 -47.279 1.00 41.97 228 ARG A CA 1
ATOM 1788 C C . ARG A 1 228 ? 7.049 9.806 -46.211 1.00 41.97 228 ARG A C 1
ATOM 1790 O O . ARG A 1 228 ? 7.981 9.265 -45.626 1.00 41.97 228 ARG A O 1
ATOM 1797 N N . PHE A 1 229 ? 5.775 9.544 -45.937 1.00 39.88 229 PHE A N 1
ATOM 1798 C CA . PHE A 1 229 ? 5.339 8.555 -44.960 1.00 39.88 229 PHE A CA 1
ATOM 1799 C C . PHE A 1 229 ? 5.462 7.133 -45.534 1.00 39.88 229 PHE A C 1
ATOM 1801 O O . PHE A 1 229 ? 6.021 6.255 -44.881 1.00 39.88 229 PHE A O 1
ATOM 1808 N N . ILE A 1 230 ? 5.036 6.935 -46.787 1.00 41.94 230 ILE A N 1
ATOM 1809 C CA . ILE A 1 230 ? 5.163 5.652 -47.502 1.00 41.94 230 ILE A CA 1
ATOM 1810 C C . ILE A 1 230 ? 6.640 5.283 -47.705 1.00 41.94 230 ILE A C 1
ATOM 1812 O O . ILE A 1 230 ? 7.022 4.133 -47.516 1.00 41.94 230 ILE A O 1
ATOM 1816 N N . GLU A 1 231 ? 7.488 6.269 -48.007 1.00 42.75 231 GLU A N 1
ATOM 1817 C CA . GLU A 1 231 ? 8.931 6.073 -48.204 1.00 42.75 231 GLU A CA 1
ATOM 1818 C C . GLU A 1 231 ? 9.655 5.559 -46.942 1.00 42.75 231 GLU A C 1
ATOM 1820 O O . GLU A 1 231 ? 10.644 4.838 -47.052 1.00 42.75 231 GLU A O 1
ATOM 1825 N N . ARG A 1 232 ? 9.160 5.897 -45.740 1.00 39.06 232 ARG A N 1
ATOM 1826 C CA . ARG A 1 232 ? 9.819 5.564 -44.464 1.00 39.06 232 ARG A CA 1
ATOM 1827 C C . ARG A 1 232 ? 9.249 4.324 -43.770 1.00 39.06 232 ARG A C 1
ATOM 1829 O O . ARG A 1 232 ? 9.974 3.694 -43.004 1.00 39.06 232 ARG A O 1
ATOM 1836 N N . PHE A 1 233 ? 7.981 3.986 -44.016 1.00 40.72 233 PHE A N 1
ATOM 1837 C CA . PHE A 1 233 ? 7.265 2.950 -43.258 1.00 40.72 233 PHE A CA 1
ATOM 1838 C C . PHE A 1 233 ? 6.485 1.932 -44.117 1.00 40.72 233 PHE A C 1
ATOM 1840 O O . PHE A 1 233 ? 5.901 1.012 -43.551 1.00 40.72 233 PHE A O 1
ATOM 1847 N N . GLY A 1 234 ? 6.504 2.044 -45.454 1.00 39.81 234 GLY A N 1
ATOM 1848 C CA . GLY A 1 234 ? 5.813 1.127 -46.377 1.00 39.81 234 GLY A CA 1
ATOM 1849 C C . GLY A 1 234 ? 4.369 1.526 -46.730 1.00 39.81 234 GLY A C 1
ATOM 1850 O O . GLY A 1 234 ? 3.819 2.485 -46.183 1.00 39.81 234 GLY A O 1
ATOM 1851 N N . ASP A 1 235 ? 3.763 0.809 -47.691 1.00 31.31 235 ASP A N 1
ATOM 1852 C CA . ASP A 1 235 ? 2.392 1.045 -48.176 1.00 31.31 235 ASP A CA 1
ATOM 1853 C C . ASP A 1 235 ? 1.355 0.359 -47.264 1.00 31.31 235 ASP A C 1
ATOM 1855 O O . ASP A 1 235 ? 1.393 -0.845 -47.022 1.00 31.31 235 ASP A O 1
ATOM 1859 N N . ILE A 1 236 ? 0.420 1.134 -46.715 1.00 36.78 236 ILE A N 1
ATOM 1860 C CA . ILE A 1 236 ? -0.449 0.698 -45.604 1.00 36.78 236 ILE A CA 1
ATOM 1861 C C . ILE A 1 236 ? -1.711 -0.045 -46.066 1.00 36.78 236 ILE A C 1
ATOM 1863 O O . ILE A 1 236 ? -2.378 -0.697 -45.258 1.00 36.78 236 ILE A O 1
ATOM 1867 N N . ALA A 1 237 ? -2.004 -0.061 -47.369 1.00 28.31 237 ALA A N 1
ATOM 1868 C CA . ALA A 1 237 ? -3.052 -0.930 -47.910 1.00 28.31 237 ALA A CA 1
ATOM 1869 C C . ALA A 1 237 ? -2.779 -2.430 -47.645 1.00 28.31 237 ALA A C 1
ATOM 1871 O O . ALA A 1 237 ? -3.718 -3.225 -47.625 1.00 28.31 237 ALA A O 1
ATOM 1872 N N . GLU A 1 238 ? -1.531 -2.816 -47.351 1.00 27.89 238 GLU A N 1
ATOM 1873 C CA . GLU A 1 238 ? -1.171 -4.193 -47.000 1.00 27.89 238 GLU A CA 1
ATOM 1874 C C . GLU A 1 238 ? -1.391 -4.564 -45.522 1.00 27.89 238 GLU A C 1
ATOM 1876 O O . GLU A 1 238 ? -1.431 -5.747 -45.217 1.00 27.89 238 GLU A O 1
ATOM 1881 N N . VAL A 1 239 ? -1.619 -3.632 -44.586 1.00 30.41 239 VAL A N 1
ATOM 1882 C CA . VAL A 1 239 ? -1.696 -3.987 -43.143 1.00 30.41 239 VAL A CA 1
ATOM 1883 C C . VAL A 1 239 ? -3.131 -4.028 -42.591 1.00 30.41 239 VAL A C 1
ATOM 1885 O O . VAL A 1 239 ? -3.365 -4.604 -41.532 1.00 30.41 239 VAL A O 1
ATOM 1888 N N . VAL A 1 240 ? -4.129 -3.529 -43.334 1.00 28.28 240 VAL A N 1
ATOM 1889 C CA . VAL A 1 240 ? -5.562 -3.618 -42.948 1.00 28.28 240 VAL A CA 1
ATOM 1890 C C . VAL A 1 240 ? -6.402 -4.479 -43.911 1.00 28.28 240 VAL A C 1
ATOM 1892 O O . VAL A 1 240 ? -7.574 -4.741 -43.663 1.00 28.28 240 VAL A O 1
ATOM 1895 N N . LEU A 1 241 ? -5.792 -5.050 -44.952 1.00 25.67 241 LEU A N 1
ATOM 1896 C CA . LEU A 1 241 ? -6.373 -6.140 -45.748 1.00 25.67 241 LEU A CA 1
ATOM 1897 C C . LEU A 1 241 ? -5.359 -7.261 -46.022 1.00 25.67 241 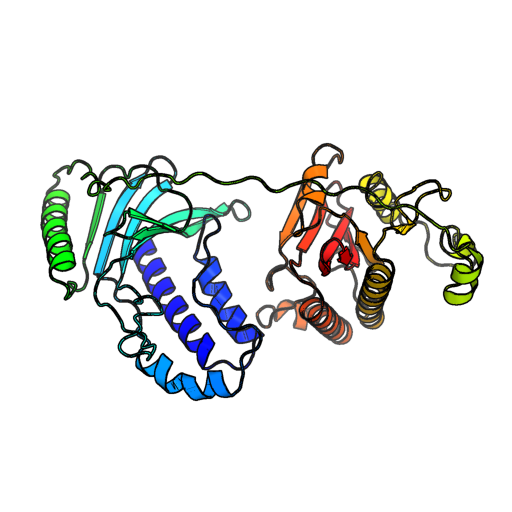LEU A C 1
ATOM 1899 O O . LEU A 1 241 ? -5.409 -7.912 -47.064 1.00 25.67 241 LEU A O 1
ATOM 1903 N N . TRP A 1 242 ? -4.481 -7.583 -45.067 1.00 28.44 242 TRP A N 1
ATOM 1904 C CA . TRP A 1 242 ? -3.818 -8.894 -45.070 1.00 28.44 242 TRP A CA 1
ATOM 1905 C C . TRP A 1 242 ? -4.742 -9.967 -44.491 1.00 28.44 242 TRP A C 1
ATOM 1907 O O . TRP A 1 242 ? -4.496 -10.589 -43.465 1.00 28.44 242 TRP A O 1
ATOM 1917 N N . GLN A 1 243 ? -5.842 -10.166 -45.215 1.00 31.02 243 GLN A N 1
ATOM 1918 C CA . GLN A 1 243 ? -6.794 -11.256 -45.052 1.00 31.02 243 GLN A CA 1
ATOM 1919 C C . GLN A 1 243 ? -6.589 -12.335 -46.134 1.00 31.02 243 GLN A C 1
ATOM 1921 O O . GLN A 1 243 ? -7.501 -13.120 -46.374 1.00 31.02 243 GLN A O 1
ATOM 1926 N N . ARG A 1 244 ? -5.437 -12.392 -46.839 1.00 26.86 244 ARG A N 1
ATOM 1927 C CA . ARG A 1 244 ? -5.283 -13.396 -47.914 1.00 26.86 244 ARG A CA 1
ATOM 1928 C C . ARG A 1 244 ? -3.946 -14.098 -48.172 1.00 26.86 244 ARG A C 1
ATOM 1930 O O . ARG A 1 244 ? -4.038 -15.198 -48.696 1.00 26.86 244 ARG A O 1
ATOM 1937 N N . ASN A 1 245 ? -2.752 -13.595 -47.828 1.00 30.14 245 ASN A N 1
ATOM 1938 C CA . ASN A 1 245 ? -1.532 -14.146 -48.468 1.00 30.14 245 ASN A CA 1
ATOM 1939 C C . ASN A 1 245 ? -0.323 -14.561 -47.603 1.00 30.14 245 ASN A C 1
ATOM 1941 O O . ASN A 1 245 ? 0.728 -14.831 -48.175 1.00 30.14 245 ASN A O 1
ATOM 1945 N N . PHE A 1 246 ? -0.449 -14.780 -46.291 1.00 26.00 246 PHE A N 1
ATOM 1946 C CA . PHE A 1 246 ? 0.528 -15.629 -45.575 1.00 26.00 246 PHE A CA 1
ATOM 1947 C C . PHE A 1 246 ? -0.159 -16.803 -44.872 1.00 26.00 246 PHE A C 1
ATOM 1949 O O . PHE A 1 246 ? -0.466 -16.778 -43.688 1.00 26.00 246 PHE A O 1
ATOM 1956 N N . LEU A 1 247 ? -0.411 -17.829 -45.687 1.00 26.22 247 LEU A N 1
ATOM 1957 C CA . LEU A 1 247 ? -0.271 -19.253 -45.373 1.00 26.22 247 LEU A CA 1
ATOM 1958 C C . LEU A 1 247 ? -0.920 -19.757 -44.060 1.00 26.22 247 LEU A C 1
ATOM 1960 O O . LEU A 1 247 ? -0.250 -20.087 -43.090 1.00 26.22 247 LEU A O 1
ATOM 1964 N N . GLY A 1 248 ? -2.238 -19.972 -44.110 1.00 29.23 248 GLY A N 1
ATOM 1965 C CA . GLY A 1 248 ? -2.765 -21.341 -44.003 1.00 29.23 248 GLY A CA 1
ATOM 1966 C C . G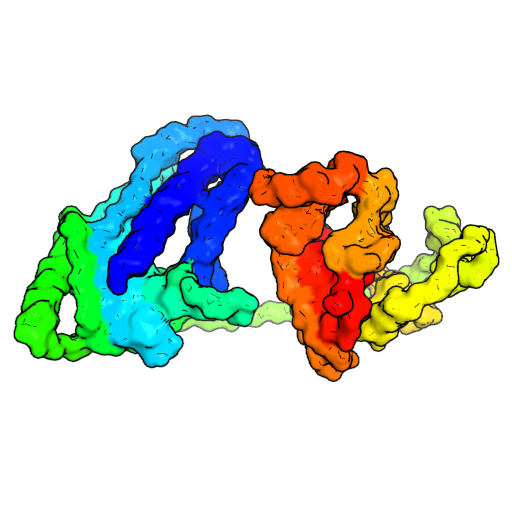LY A 1 248 ? -3.245 -21.905 -42.659 1.00 29.23 248 GLY A C 1
ATOM 1967 O O . GLY A 1 248 ? -3.667 -23.056 -42.688 1.00 29.23 248 GLY A O 1
ATOM 1968 N N . VAL A 1 249 ? -3.214 -21.194 -41.518 1.00 33.44 249 VAL A N 1
ATOM 1969 C CA . VAL A 1 249 ? -3.611 -21.823 -40.222 1.00 33.44 249 VAL A CA 1
ATOM 1970 C C . VAL A 1 249 ? -4.382 -20.935 -39.225 1.00 33.44 249 VAL A C 1
ATOM 1972 O O . VAL A 1 249 ? -4.606 -21.358 -38.101 1.00 33.44 249 VAL A O 1
ATOM 1975 N N . VAL A 1 250 ? -4.860 -19.734 -39.563 1.00 36.25 250 VAL A N 1
ATOM 1976 C CA . VAL A 1 250 ? -5.706 -18.983 -38.605 1.00 36.25 250 VAL A CA 1
ATOM 1977 C C . VAL A 1 250 ? -7.064 -18.700 -39.222 1.00 36.25 250 VAL A C 1
ATOM 1979 O O . VAL A 1 250 ? -7.294 -17.644 -39.807 1.00 36.25 250 VAL A O 1
ATOM 1982 N N . GLU A 1 251 ? -7.949 -19.693 -39.117 1.00 39.53 251 GLU A N 1
ATOM 1983 C CA . GLU A 1 251 ? -9.387 -19.445 -39.154 1.00 39.53 251 GLU A CA 1
ATOM 1984 C C . GLU A 1 251 ? -9.720 -18.335 -38.150 1.00 39.53 251 GLU A C 1
ATOM 1986 O O . GLU A 1 251 ? -9.176 -18.275 -37.045 1.00 39.53 251 GLU A O 1
ATOM 1991 N N . GLU A 1 252 ? -10.561 -17.420 -38.615 1.00 47.75 252 GLU A N 1
ATOM 1992 C CA . GLU A 1 252 ? -11.059 -16.224 -37.950 1.00 47.75 252 GLU A CA 1
ATOM 1993 C C . GLU A 1 252 ? -11.250 -16.449 -36.444 1.00 47.75 252 GLU A C 1
ATOM 1995 O O . GLU A 1 252 ? -12.005 -17.327 -36.046 1.00 47.75 252 GLU A O 1
ATOM 2000 N N . ASP A 1 253 ? -10.577 -15.664 -35.597 1.00 50.78 253 ASP A N 1
ATOM 2001 C CA . ASP A 1 253 ? -10.869 -15.624 -34.165 1.00 50.78 253 ASP A CA 1
ATOM 2002 C C . ASP A 1 253 ? -12.028 -14.635 -33.927 1.00 50.78 253 ASP A C 1
ATOM 2004 O O . ASP A 1 253 ? -11.796 -13.417 -33.863 1.00 50.78 253 ASP A O 1
ATOM 2008 N N . PRO A 1 254 ? -13.288 -15.103 -33.816 1.00 50.44 254 PRO A N 1
ATOM 2009 C CA . PRO A 1 254 ? -14.433 -14.232 -33.592 1.00 50.44 254 PRO A CA 1
ATOM 2010 C C . PRO A 1 254 ? -14.339 -13.444 -32.284 1.00 50.44 254 PRO A C 1
ATOM 2012 O O . PRO A 1 254 ? -14.952 -12.379 -32.202 1.00 50.44 254 PRO A O 1
ATOM 2015 N N . ALA A 1 255 ? -13.558 -13.887 -31.294 1.00 44.12 255 ALA A N 1
ATOM 2016 C CA . ALA A 1 255 ? -13.362 -13.138 -30.061 1.00 44.12 255 ALA A CA 1
ATOM 2017 C C . ALA A 1 255 ? -12.470 -11.918 -30.278 1.00 44.12 255 ALA A C 1
ATOM 2019 O O . ALA A 1 255 ? -12.818 -10.837 -29.811 1.00 44.12 255 ALA A O 1
ATOM 2020 N N . TYR A 1 256 ? -11.398 -12.030 -31.068 1.00 50.84 256 TYR A N 1
ATOM 2021 C CA . TYR A 1 256 ? -10.586 -10.868 -31.453 1.00 50.84 256 TYR A CA 1
ATOM 2022 C C . TYR A 1 256 ? -11.431 -9.827 -32.206 1.00 50.84 256 TYR A C 1
ATOM 2024 O O . TYR A 1 256 ? -11.427 -8.641 -31.869 1.00 50.84 256 TYR A O 1
ATOM 2032 N N . VAL A 1 257 ? -12.254 -10.279 -33.158 1.00 53.91 257 VAL A N 1
ATOM 2033 C CA . VAL A 1 257 ? -13.193 -9.419 -33.899 1.00 53.91 257 VAL A CA 1
ATOM 2034 C C . VAL A 1 257 ? -14.256 -8.808 -32.974 1.00 53.91 257 VAL A C 1
ATOM 2036 O O . VAL A 1 257 ? -14.602 -7.634 -33.116 1.00 53.91 257 VAL A O 1
ATOM 2039 N N . MET A 1 258 ? -14.771 -9.569 -32.009 1.00 48.84 258 MET A N 1
ATOM 2040 C CA . MET A 1 258 ? -15.733 -9.097 -31.010 1.00 48.84 258 MET A CA 1
ATOM 2041 C C . MET A 1 258 ? -15.108 -8.069 -30.063 1.00 48.84 258 MET A C 1
ATOM 2043 O O . MET A 1 258 ? -15.747 -7.064 -29.770 1.00 48.84 258 MET A O 1
ATOM 2047 N N . CYS A 1 259 ? -13.856 -8.244 -29.640 1.00 49.66 259 CYS A N 1
ATOM 2048 C CA . CYS A 1 259 ? -13.128 -7.256 -28.847 1.00 49.66 259 CYS A CA 1
ATOM 2049 C C . CYS A 1 259 ? -12.949 -5.947 -29.608 1.00 49.66 259 CYS A C 1
ATOM 2051 O O . CYS A 1 259 ? -13.257 -4.893 -29.059 1.00 49.66 259 CYS A O 1
ATOM 2053 N N . LEU A 1 260 ? -12.535 -6.002 -30.877 1.00 51.47 260 LEU A N 1
ATOM 2054 C CA . LEU A 1 260 ? -12.435 -4.814 -31.731 1.00 51.47 260 LEU A CA 1
ATOM 2055 C C . LEU A 1 260 ? -13.791 -4.107 -31.898 1.00 51.47 260 LEU A C 1
ATOM 2057 O O . LEU A 1 260 ? -13.844 -2.881 -31.928 1.00 51.47 260 LEU A O 1
ATOM 2061 N N . LYS A 1 261 ? -14.897 -4.863 -31.939 1.00 49.62 261 LYS A N 1
ATOM 2062 C CA . LYS A 1 261 ? -16.269 -4.325 -31.982 1.00 49.62 261 LYS A CA 1
ATOM 2063 C C . LYS A 1 261 ? -16.757 -3.764 -30.641 1.00 49.62 261 LYS A C 1
ATOM 2065 O O . LYS A 1 261 ? -17.452 -2.757 -30.639 1.00 49.62 261 LYS A O 1
ATOM 2070 N N . LEU A 1 262 ? -16.402 -4.369 -29.507 1.00 44.78 262 LEU A N 1
ATOM 2071 C CA . LEU A 1 262 ? -16.755 -3.894 -28.156 1.00 44.78 262 LEU A CA 1
ATOM 2072 C C . LEU A 1 262 ? -15.966 -2.653 -27.749 1.00 44.78 262 LEU A C 1
ATOM 2074 O O . LEU A 1 262 ? -16.475 -1.768 -27.069 1.00 44.78 262 LEU A O 1
ATOM 2078 N N . LEU A 1 263 ? -14.725 -2.579 -28.212 1.00 46.44 263 LEU A N 1
ATOM 2079 C CA . LEU A 1 263 ? -13.893 -1.384 -28.186 1.00 46.44 263 LEU A CA 1
ATOM 2080 C C . LEU A 1 263 ? -14.283 -0.388 -29.315 1.00 46.44 263 LEU A C 1
ATOM 2082 O O . LEU A 1 263 ? -13.741 0.723 -29.399 1.00 46.44 263 LEU A O 1
ATOM 2086 N N . GLY A 1 264 ? -15.254 -0.797 -30.149 1.00 40.31 264 GLY A N 1
ATOM 2087 C CA . GLY A 1 264 ? -15.761 -0.198 -31.381 1.00 40.31 264 GLY A CA 1
ATOM 2088 C C . GLY A 1 264 ? -16.465 1.133 -31.182 1.00 40.31 264 GLY A C 1
ATOM 2089 O O . GLY A 1 264 ? -17.688 1.250 -31.170 1.00 40.31 264 GLY A O 1
ATOM 2090 N N . GLY A 1 265 ? -15.640 2.164 -31.099 1.00 36.66 265 GLY A N 1
ATOM 2091 C CA . GLY A 1 265 ? -16.057 3.555 -31.194 1.00 36.66 265 GLY A CA 1
ATOM 2092 C C . GLY A 1 265 ? -14.987 4.524 -30.716 1.00 36.66 265 GLY A C 1
ATOM 2093 O O . GLY A 1 265 ? -15.051 5.700 -31.062 1.00 36.66 265 GLY A O 1
ATOM 2094 N N . ARG A 1 266 ? -14.005 4.051 -29.932 1.00 38.94 266 ARG A N 1
ATOM 2095 C CA . ARG A 1 266 ? -12.932 4.906 -29.389 1.00 38.94 266 ARG A CA 1
ATOM 2096 C C . ARG A 1 266 ? -11.537 4.285 -29.388 1.00 38.94 266 ARG A C 1
ATOM 2098 O O . ARG A 1 266 ? -10.572 5.033 -29.328 1.00 38.94 266 ARG A O 1
ATOM 2105 N N . PHE A 1 267 ? -11.410 2.966 -29.533 1.00 38.31 267 PHE A N 1
ATOM 2106 C CA . PHE A 1 267 ? -10.123 2.321 -29.803 1.00 38.31 267 PHE A CA 1
ATOM 2107 C C . PHE A 1 267 ? -10.117 1.840 -31.244 1.00 38.31 267 PHE A C 1
ATOM 2109 O O . PHE A 1 267 ? -10.449 0.701 -31.560 1.00 38.31 267 PHE A O 1
ATOM 2116 N N . TYR A 1 268 ? -9.740 2.738 -32.136 1.00 34.47 268 TYR A N 1
ATOM 2117 C CA . TYR A 1 268 ? -9.175 2.312 -33.400 1.00 34.47 268 TYR A CA 1
ATOM 2118 C C . TYR A 1 268 ? -7.856 1.602 -33.055 1.00 34.47 268 TYR A C 1
ATOM 2120 O O . TYR A 1 268 ? -6.995 2.198 -32.405 1.00 34.47 268 TYR A O 1
ATOM 2128 N N . THR A 1 269 ? -7.694 0.322 -33.412 1.00 38.38 269 THR A N 1
ATOM 2129 C CA . THR A 1 269 ? -6.381 -0.356 -33.435 1.00 38.38 269 THR A CA 1
ATOM 2130 C C . THR A 1 269 ? -5.553 0.245 -34.547 1.00 38.38 269 THR A C 1
ATOM 2132 O O . THR A 1 269 ? -5.345 -0.347 -35.603 1.00 38.38 269 THR A O 1
ATOM 2135 N N . SER A 1 270 ? -5.217 1.504 -34.329 1.00 32.03 270 SER A N 1
ATOM 2136 C CA . SER A 1 270 ? -4.729 2.397 -35.333 1.00 32.03 270 SER A CA 1
ATOM 2137 C C . SER A 1 270 ? -4.754 3.826 -34.787 1.00 32.03 270 SER A C 1
ATOM 2139 O O . SER A 1 270 ? -5.824 4.391 -34.573 1.00 32.03 270 SER A O 1
ATOM 2141 N N . GLY A 1 271 ? -3.604 4.494 -34.755 1.00 34.72 271 GLY A N 1
ATOM 2142 C CA . GLY A 1 271 ? -3.563 5.931 -35.048 1.00 34.72 271 GLY A CA 1
ATOM 2143 C C . GLY A 1 271 ? -3.999 6.230 -36.494 1.00 34.72 271 GLY A C 1
ATOM 2144 O O . GLY A 1 271 ? -3.242 6.827 -37.248 1.00 34.72 271 GLY A O 1
ATOM 2145 N N . PHE A 1 272 ? -5.172 5.756 -36.923 1.00 38.66 272 PHE A N 1
ATOM 2146 C CA . PHE A 1 272 ? -5.639 5.853 -38.302 1.00 38.66 272 PHE A CA 1
ATOM 2147 C C . PHE A 1 272 ? -7.088 6.307 -38.309 1.00 38.66 272 PHE A C 1
ATOM 2149 O O . PHE A 1 272 ? -8.021 5.550 -38.048 1.00 38.66 272 PHE A O 1
ATOM 2156 N N . PHE A 1 273 ? -7.236 7.586 -38.620 1.00 38.72 273 PHE A N 1
ATOM 2157 C CA . PHE A 1 273 ? -8.499 8.180 -38.995 1.00 38.72 273 PHE A CA 1
ATOM 2158 C C . PHE A 1 273 ? -8.887 7.640 -40.373 1.00 38.72 273 PHE A C 1
ATOM 2160 O O . PHE A 1 273 ? -8.065 7.714 -41.297 1.00 38.72 273 PHE A O 1
ATOM 2167 N N . PRO A 1 274 ? -10.111 7.120 -40.544 1.00 31.67 274 PRO A N 1
ATOM 2168 C CA . PRO A 1 274 ? -10.617 6.817 -41.868 1.00 31.67 274 PRO A CA 1
ATOM 2169 C C . PRO A 1 274 ? -10.584 8.109 -42.704 1.00 31.67 274 PRO A C 1
ATOM 2171 O O . PRO A 1 274 ? -11.083 9.160 -42.302 1.00 31.67 274 PRO A O 1
ATOM 2174 N N . ASP A 1 275 ? -9.937 8.025 -43.862 1.00 36.97 275 ASP A N 1
ATOM 2175 C CA . ASP A 1 275 ? -10.009 8.984 -44.969 1.00 36.97 275 ASP A CA 1
ATOM 2176 C C . ASP A 1 275 ? -9.293 10.339 -44.848 1.00 36.97 275 ASP A C 1
ATOM 2178 O O . ASP A 1 275 ? -9.567 11.231 -45.651 1.00 36.97 275 ASP A O 1
ATOM 2182 N N . GLY A 1 276 ? -8.345 10.529 -43.923 1.00 42.16 276 GLY A N 1
ATOM 2183 C CA . GLY A 1 276 ? -7.561 11.779 -43.885 1.00 42.16 276 GLY A CA 1
ATOM 2184 C C . GLY A 1 276 ? -8.410 13.034 -43.624 1.00 42.16 276 GLY A C 1
ATOM 2185 O O . GLY A 1 276 ? -8.040 14.133 -44.031 1.00 42.16 276 GLY A O 1
ATOM 2186 N N . LYS A 1 277 ? -9.563 12.856 -42.966 1.00 42.03 277 LYS A N 1
ATOM 2187 C CA . LYS A 1 277 ? -10.540 13.913 -42.667 1.00 42.03 277 LYS A CA 1
ATOM 2188 C C . LYS A 1 277 ? -10.465 14.448 -41.238 1.00 42.03 277 LYS A C 1
ATOM 2190 O O . LYS A 1 277 ? -11.253 15.330 -40.913 1.00 42.03 277 LYS A O 1
ATOM 2195 N N . ASP A 1 278 ? -9.550 13.954 -40.402 1.00 49.56 278 ASP A N 1
ATOM 2196 C CA . ASP A 1 278 ? -9.367 14.508 -39.059 1.00 49.56 278 ASP A CA 1
ATOM 2197 C C . ASP A 1 278 ? -8.312 15.633 -39.070 1.00 49.56 278 ASP A C 1
ATOM 2199 O O . ASP A 1 278 ? -7.122 15.360 -39.272 1.00 49.56 278 ASP A O 1
ATOM 2203 N N . PRO A 1 279 ? -8.713 16.902 -38.864 1.00 45.66 279 PRO A N 1
ATOM 2204 C CA . PRO A 1 279 ? -7.787 18.030 -38.804 1.00 45.66 279 PRO A CA 1
ATOM 2205 C C . PRO A 1 279 ? -6.770 17.935 -37.649 1.00 45.66 279 PRO A C 1
ATOM 2207 O O . PRO A 1 279 ? -5.742 18.610 -37.708 1.00 45.66 279 PRO A O 1
ATOM 2210 N N . ALA A 1 280 ? -6.997 17.084 -36.640 1.00 50.84 280 ALA A N 1
ATOM 2211 C CA . ALA A 1 280 ? -6.101 16.883 -35.499 1.00 50.84 280 ALA A CA 1
ATOM 2212 C C . ALA A 1 280 ? -5.005 15.822 -35.736 1.00 50.84 280 ALA A C 1
ATOM 2214 O O . ALA A 1 280 ? -4.089 15.691 -34.920 1.00 50.84 280 ALA A O 1
ATOM 2215 N N . ALA A 1 281 ? -5.021 15.095 -36.860 1.00 56.97 281 ALA A N 1
ATOM 2216 C CA . ALA A 1 281 ? -4.001 14.082 -37.154 1.00 56.97 281 ALA A CA 1
ATOM 2217 C C . ALA A 1 281 ? -2.576 14.672 -37.196 1.00 56.97 281 ALA A C 1
ATOM 2219 O O . ALA A 1 281 ? -1.620 14.048 -36.743 1.00 56.97 281 ALA A O 1
ATOM 2220 N N . ASN A 1 282 ? -2.427 15.910 -37.674 1.00 58.09 282 ASN A N 1
ATOM 2221 C CA . ASN A 1 282 ? -1.130 16.595 -37.710 1.00 58.09 282 ASN A CA 1
ATOM 2222 C C . ASN A 1 282 ? -0.612 16.992 -36.316 1.00 58.09 282 ASN A C 1
ATOM 2224 O O . ASN A 1 282 ? 0.585 17.218 -36.168 1.00 58.09 282 ASN A O 1
ATOM 2228 N N . SER A 1 283 ? -1.488 17.072 -35.307 1.00 64.94 283 SER A N 1
ATOM 2229 C CA . SER A 1 283 ? -1.127 17.418 -33.923 1.00 64.94 283 SER A CA 1
ATOM 2230 C C . SER A 1 283 ? -0.812 16.212 -33.036 1.00 64.94 283 SER A C 1
ATOM 2232 O O . SER A 1 283 ? -0.479 16.389 -31.866 1.00 64.94 283 SER A O 1
ATOM 2234 N N . LEU A 1 284 ? -0.904 14.987 -33.565 1.00 66.56 284 LEU A N 1
ATOM 2235 C CA . LEU A 1 284 ? -0.571 13.791 -32.797 1.00 66.56 284 LEU A CA 1
ATOM 2236 C C . LEU A 1 284 ? 0.937 13.711 -32.497 1.00 66.56 284 LEU A C 1
ATOM 2238 O O . LEU A 1 284 ? 1.758 14.077 -33.345 1.00 66.56 284 LEU A O 1
ATOM 2242 N N . PRO A 1 285 ? 1.330 13.170 -31.327 1.00 73.31 285 PRO A N 1
ATOM 2243 C CA . PRO A 1 285 ? 2.731 12.969 -30.975 1.00 73.31 285 PRO A CA 1
ATOM 2244 C C . PRO A 1 285 ? 3.293 11.739 -31.709 1.00 73.31 285 PRO A C 1
ATOM 2246 O O . PRO A 1 285 ? 3.518 10.681 -31.126 1.00 73.31 285 PRO A O 1
ATOM 2249 N N . TRP A 1 286 ? 3.495 11.861 -33.023 1.00 74.25 286 TRP A N 1
ATOM 2250 C CA . TRP A 1 286 ? 3.842 10.744 -33.913 1.00 74.25 286 TRP A CA 1
ATOM 2251 C C . TRP A 1 286 ? 5.105 9.984 -33.511 1.00 74.25 286 TRP A C 1
ATOM 2253 O O . TRP A 1 286 ? 5.152 8.766 -33.669 1.00 74.25 286 TRP A O 1
ATOM 2263 N N . GLN A 1 287 ? 6.106 10.685 -32.977 1.00 81.25 287 GLN A N 1
ATOM 2264 C CA . GLN A 1 287 ? 7.322 10.045 -32.483 1.00 81.25 287 GLN A CA 1
ATOM 2265 C C . GLN A 1 287 ? 7.022 9.163 -31.264 1.00 81.25 287 GLN A C 1
ATOM 2267 O O . GLN A 1 287 ? 7.363 7.985 -31.279 1.00 81.25 287 GLN A O 1
ATOM 2272 N N . ASP A 1 288 ? 6.301 9.688 -30.267 1.00 78.44 288 ASP A N 1
ATOM 2273 C CA . ASP A 1 288 ? 5.929 8.920 -29.072 1.00 78.44 288 ASP A CA 1
ATOM 2274 C C . ASP A 1 288 ? 5.030 7.726 -29.417 1.00 78.44 288 ASP A C 1
ATOM 2276 O O . ASP A 1 288 ? 5.158 6.661 -28.820 1.00 78.44 288 ASP A O 1
ATOM 2280 N N . LEU A 1 289 ? 4.136 7.880 -30.401 1.00 76.06 289 LEU A N 1
ATOM 2281 C CA . LEU A 1 289 ? 3.303 6.790 -30.915 1.00 76.06 289 LEU A CA 1
ATOM 2282 C C . LEU A 1 289 ? 4.130 5.700 -31.607 1.00 76.06 289 LEU A C 1
ATOM 2284 O O . LEU A 1 289 ? 3.861 4.513 -31.415 1.00 76.06 289 LEU A O 1
ATOM 2288 N N . GLY A 1 290 ? 5.132 6.093 -32.396 1.00 75.31 290 GLY A N 1
ATOM 2289 C CA . GLY A 1 290 ? 6.070 5.168 -33.028 1.00 75.31 290 GLY A CA 1
ATOM 2290 C C . GLY A 1 290 ? 6.890 4.395 -31.996 1.00 75.31 290 GLY A C 1
ATOM 2291 O O . GLY A 1 290 ?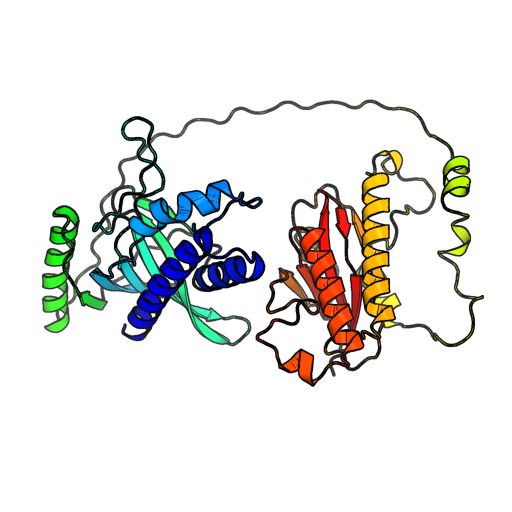 6.958 3.167 -32.060 1.00 75.31 290 GLY A O 1
ATOM 2292 N N . ASP A 1 291 ? 7.431 5.095 -30.999 1.00 82.62 291 ASP A N 1
ATOM 2293 C CA . ASP A 1 291 ? 8.224 4.496 -29.922 1.00 82.62 291 ASP A CA 1
ATOM 2294 C C . ASP A 1 291 ? 7.369 3.568 -29.041 1.00 82.62 291 ASP A C 1
ATOM 2296 O O . ASP A 1 291 ? 7.791 2.460 -28.701 1.00 82.62 291 ASP A O 1
ATOM 2300 N N . ALA A 1 292 ? 6.128 3.964 -28.740 1.00 81.38 292 ALA A N 1
ATOM 2301 C CA . ALA A 1 292 ? 5.158 3.135 -28.027 1.00 81.38 292 ALA A CA 1
ATOM 2302 C C . ALA A 1 292 ? 4.795 1.859 -28.804 1.00 81.38 292 ALA A C 1
ATOM 2304 O O . ALA A 1 292 ? 4.652 0.789 -28.208 1.00 81.38 292 ALA A O 1
ATOM 2305 N N . MET A 1 293 ? 4.662 1.951 -30.132 1.00 83.81 293 MET A N 1
ATOM 2306 C CA . MET A 1 293 ? 4.382 0.794 -30.983 1.00 83.81 293 MET A CA 1
ATOM 2307 C C . MET A 1 293 ? 5.579 -0.154 -31.041 1.00 83.81 293 MET A C 1
ATOM 2309 O O . MET A 1 293 ? 5.402 -1.360 -30.875 1.00 83.81 293 MET A O 1
ATOM 2313 N N . ALA A 1 294 ? 6.792 0.376 -31.204 1.00 79.06 294 ALA A N 1
ATOM 2314 C CA . ALA A 1 294 ? 8.016 -0.419 -31.163 1.00 79.06 294 ALA A CA 1
ATOM 2315 C C . ALA A 1 294 ? 8.167 -1.140 -29.812 1.00 79.06 294 ALA A C 1
ATOM 2317 O O . ALA A 1 294 ? 8.473 -2.333 -29.769 1.00 79.06 294 ALA A O 1
ATOM 2318 N N . PHE A 1 295 ? 7.863 -0.449 -28.709 1.00 90.31 295 PHE A N 1
ATOM 2319 C CA . PHE A 1 295 ? 7.790 -1.047 -27.379 1.00 90.31 295 PHE A CA 1
ATOM 2320 C C . PHE A 1 295 ? 6.769 -2.196 -27.314 1.00 90.31 295 PHE A C 1
ATOM 2322 O O . PHE A 1 295 ? 7.109 -3.294 -26.868 1.00 90.31 295 PHE A O 1
ATOM 2329 N N . ALA A 1 296 ? 5.535 -1.977 -27.779 1.00 84.00 296 ALA A N 1
ATOM 2330 C CA . ALA A 1 296 ? 4.477 -2.986 -27.743 1.00 84.00 296 ALA A CA 1
ATOM 2331 C C . ALA A 1 296 ? 4.817 -4.212 -28.610 1.00 84.00 296 ALA A C 1
ATOM 2333 O O . ALA A 1 296 ? 4.567 -5.349 -28.212 1.00 84.00 296 ALA A O 1
ATOM 2334 N N . GLN A 1 297 ? 5.433 -4.001 -29.775 1.00 83.19 297 GLN A N 1
ATOM 2335 C CA . GLN A 1 297 ? 5.908 -5.073 -30.651 1.00 83.19 297 GLN A CA 1
ATOM 2336 C C . GLN A 1 297 ? 7.041 -5.876 -30.008 1.00 83.19 297 GLN A C 1
ATOM 2338 O O . GLN A 1 297 ? 7.004 -7.106 -30.045 1.00 83.19 297 GLN A O 1
ATOM 2343 N N . ASN A 1 298 ? 8.003 -5.204 -29.370 1.00 89.62 298 ASN A N 1
ATOM 2344 C CA . ASN A 1 298 ? 9.076 -5.865 -28.629 1.00 89.62 298 ASN A CA 1
ATOM 2345 C C . ASN A 1 298 ? 8.508 -6.737 -27.497 1.00 89.62 298 ASN A C 1
ATOM 2347 O O . ASN A 1 298 ? 8.861 -7.907 -27.362 1.00 89.62 298 ASN A O 1
ATOM 2351 N N . LEU A 1 299 ? 7.544 -6.201 -26.743 1.00 89.38 299 LEU A N 1
ATOM 2352 C CA . LEU A 1 299 ? 6.854 -6.930 -25.683 1.00 89.38 299 LEU A CA 1
ATOM 2353 C C . LEU A 1 299 ? 6.172 -8.205 -26.209 1.00 89.38 299 LEU A C 1
ATOM 2355 O O . LEU A 1 299 ? 6.309 -9.271 -25.612 1.00 89.38 299 LEU A O 1
ATOM 2359 N N . VAL A 1 300 ? 5.489 -8.124 -27.354 1.00 86.25 300 VAL A N 1
ATOM 2360 C CA . VAL A 1 300 ? 4.870 -9.291 -28.004 1.00 86.25 300 VAL A CA 1
ATOM 2361 C C . VAL A 1 300 ? 5.904 -10.286 -28.521 1.00 86.25 300 VAL A C 1
ATOM 2363 O O . VAL A 1 300 ? 5.680 -11.486 -28.376 1.00 86.25 300 VAL A O 1
ATOM 2366 N N . SER A 1 301 ? 7.020 -9.823 -29.094 1.00 87.56 301 SER A N 1
ATOM 2367 C CA . SER A 1 301 ? 8.101 -10.709 -29.552 1.00 87.56 301 SER A CA 1
ATOM 2368 C C . SER A 1 301 ? 8.635 -11.536 -28.393 1.00 87.56 301 SER A C 1
ATOM 2370 O O . SER A 1 301 ? 8.627 -12.757 -28.476 1.00 87.56 301 SER A O 1
ATOM 2372 N N . ILE A 1 302 ? 8.970 -10.890 -27.268 1.00 92.31 302 ILE A N 1
ATOM 2373 C CA . ILE A 1 302 ? 9.452 -11.570 -26.058 1.00 92.31 302 ILE A CA 1
ATOM 2374 C C . ILE A 1 302 ? 8.491 -12.691 -25.643 1.00 92.31 302 ILE A C 1
ATOM 2376 O O . ILE A 1 302 ? 8.922 -13.817 -25.391 1.00 92.31 302 ILE A O 1
ATOM 2380 N N . LEU A 1 303 ? 7.188 -12.398 -25.595 1.00 89.31 303 LEU A N 1
ATOM 2381 C CA . LEU A 1 303 ? 6.162 -13.360 -25.189 1.00 89.31 303 LEU A CA 1
ATOM 2382 C C . LEU A 1 303 ? 6.019 -14.510 -26.200 1.00 89.31 303 LEU A C 1
A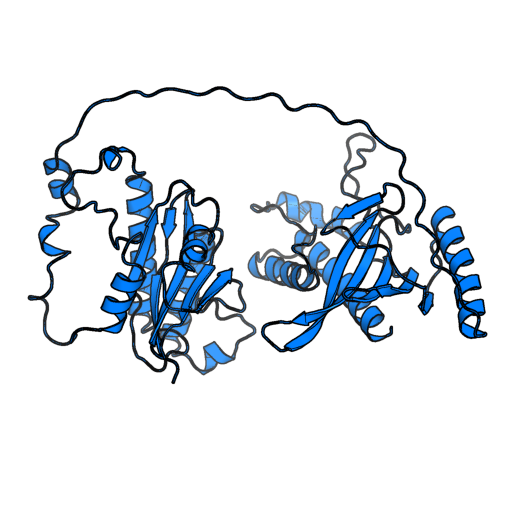TOM 2384 O O . LEU A 1 303 ? 6.003 -15.677 -25.808 1.00 89.31 303 LEU A O 1
ATOM 2388 N N . ARG A 1 304 ? 5.961 -14.213 -27.502 1.00 88.12 304 ARG A N 1
ATOM 2389 C CA . ARG A 1 304 ? 5.825 -15.235 -28.556 1.00 88.12 304 ARG A CA 1
ATOM 2390 C C . ARG A 1 304 ? 7.062 -16.120 -28.661 1.00 88.12 304 ARG A C 1
ATOM 2392 O O . ARG A 1 304 ? 6.927 -17.339 -28.721 1.00 88.12 304 ARG A O 1
ATOM 2399 N N . ASP A 1 305 ? 8.253 -15.535 -28.591 1.00 90.06 305 ASP A N 1
ATOM 2400 C CA . ASP A 1 305 ? 9.520 -16.268 -28.591 1.00 90.06 305 ASP A CA 1
ATOM 2401 C C . ASP A 1 305 ? 9.616 -17.191 -27.372 1.00 90.06 305 ASP A C 1
ATOM 2403 O O . ASP A 1 305 ? 10.164 -18.294 -27.457 1.00 90.06 305 ASP A O 1
ATOM 2407 N N . GLY A 1 306 ? 9.022 -16.780 -26.250 1.00 89.44 306 GLY A N 1
ATOM 2408 C CA . GLY A 1 306 ? 8.854 -17.582 -25.042 1.00 89.44 306 GLY A CA 1
ATOM 2409 C C . GLY A 1 306 ? 7.892 -18.761 -25.157 1.00 89.44 306 GLY A C 1
ATOM 2410 O O . GLY A 1 306 ? 7.945 -19.644 -24.303 1.00 89.44 306 GLY A O 1
ATOM 2411 N N . GLY A 1 307 ? 7.033 -18.795 -26.180 1.00 87.31 307 GLY A N 1
ATOM 2412 C CA . GLY A 1 307 ? 5.891 -19.712 -26.239 1.00 87.31 307 GLY A CA 1
ATOM 2413 C C . GLY A 1 307 ? 4.804 -19.373 -25.212 1.00 87.31 307 GLY A C 1
ATOM 2414 O O . GLY A 1 307 ? 4.103 -20.263 -24.744 1.00 87.31 307 GLY A O 1
ATOM 2415 N N . CYS A 1 308 ? 4.693 -18.106 -24.804 1.00 85.12 308 CYS A N 1
ATOM 2416 C CA . CYS A 1 308 ? 3.707 -17.661 -23.824 1.00 85.12 308 CYS A CA 1
ATOM 2417 C C . CYS A 1 308 ? 2.292 -17.649 -24.429 1.00 85.12 308 CYS A C 1
ATOM 2419 O O . CYS A 1 308 ? 2.032 -16.919 -25.387 1.00 85.12 308 CYS A O 1
ATOM 2421 N N . THR A 1 309 ? 1.366 -18.388 -23.821 1.00 80.88 309 THR A N 1
ATOM 2422 C CA . THR A 1 309 ? -0.085 -18.301 -24.063 1.00 80.88 309 THR A CA 1
ATOM 2423 C C . THR A 1 309 ? -0.751 -17.386 -23.038 1.00 80.88 309 THR A C 1
ATOM 2425 O O . THR A 1 309 ? -0.198 -17.172 -21.961 1.00 80.88 309 THR A O 1
ATOM 2428 N N . ALA A 1 310 ? -1.932 -16.841 -23.346 1.00 70.56 310 ALA A N 1
ATOM 2429 C CA . ALA A 1 310 ? -2.698 -16.013 -22.413 1.00 70.56 310 ALA A CA 1
ATOM 2430 C C . ALA A 1 310 ? -2.819 -16.675 -21.020 1.00 70.56 310 ALA A C 1
ATOM 2432 O O . ALA A 1 310 ? -3.403 -17.745 -20.874 1.00 70.56 310 ALA A O 1
ATOM 2433 N N . LEU A 1 311 ? -2.240 -16.052 -19.990 1.00 64.62 311 LEU A N 1
ATOM 2434 C CA . LEU A 1 311 ? -2.125 -16.645 -18.651 1.00 64.62 311 LEU A CA 1
ATOM 2435 C C . LEU A 1 311 ? -3.465 -17.052 -18.024 1.00 64.62 311 LEU A C 1
ATOM 2437 O O . LEU A 1 311 ? -4.399 -16.247 -17.939 1.00 64.62 311 LEU A O 1
ATOM 2441 N N . GLU A 1 312 ? -3.503 -18.297 -17.530 1.00 65.06 312 GLU A N 1
ATOM 2442 C CA . GLU A 1 312 ? -4.686 -18.953 -16.950 1.00 65.06 312 GLU A CA 1
ATOM 2443 C C . GLU A 1 312 ? -5.898 -18.943 -17.901 1.00 65.06 312 GLU A C 1
ATOM 2445 O O . GLU A 1 312 ? -7.046 -18.865 -17.460 1.00 65.06 312 GLU A O 1
ATOM 2450 N N . SER A 1 313 ? -5.641 -18.924 -19.207 1.00 72.06 313 SER A N 1
ATOM 2451 C CA . SER A 1 313 ? -6.653 -19.127 -20.232 1.00 72.06 313 SER A CA 1
ATOM 2452 C C . SER A 1 313 ? -6.692 -20.602 -20.591 1.00 72.06 313 SER A C 1
ATOM 2454 O O . SER A 1 313 ? -5.653 -21.227 -20.790 1.00 72.06 313 SER A O 1
ATOM 2456 N N . GLU A 1 314 ? -7.893 -21.143 -20.740 1.00 71.62 314 GLU A N 1
ATOM 2457 C CA . GLU A 1 314 ? -8.088 -22.477 -21.316 1.00 71.62 314 GLU A CA 1
ATOM 2458 C C . GLU A 1 314 ? -7.802 -22.503 -22.831 1.00 71.62 314 GLU A C 1
ATOM 2460 O O . GLU A 1 314 ? -7.719 -23.572 -23.428 1.00 71.62 314 GLU A O 1
ATOM 2465 N N . GLY A 1 315 ? -7.634 -21.332 -23.461 1.00 68.44 315 GLY A N 1
ATOM 2466 C CA . GLY A 1 315 ? -7.318 -21.191 -24.883 1.00 68.44 315 GLY A CA 1
ATOM 2467 C C . GLY A 1 315 ? -5.865 -20.794 -25.162 1.00 68.44 315 GLY A C 1
ATOM 2468 O O . GLY A 1 315 ? -5.285 -19.968 -24.457 1.00 68.44 315 GLY A O 1
ATOM 2469 N N . GLU A 1 316 ? -5.310 -21.287 -26.272 1.00 68.06 316 GLU A N 1
ATOM 2470 C CA . GLU A 1 316 ? -3.935 -21.023 -26.749 1.00 68.06 316 GLU A CA 1
ATOM 2471 C C . GLU A 1 316 ? -3.763 -19.648 -27.433 1.00 68.06 316 GLU A C 1
ATOM 2473 O O . GLU A 1 316 ? -2.975 -19.465 -28.364 1.00 68.06 316 GLU A O 1
ATOM 2478 N N . ARG A 1 317 ? -4.529 -18.643 -27.001 1.00 71.94 317 ARG A N 1
ATOM 2479 C CA . ARG A 1 317 ? -4.561 -17.335 -27.663 1.00 71.94 317 ARG A CA 1
ATOM 2480 C C . ARG A 1 317 ? -3.246 -16.579 -27.448 1.00 71.94 317 ARG A C 1
ATOM 2482 O O . ARG A 1 317 ? -2.675 -16.563 -26.356 1.00 71.94 317 ARG A O 1
ATOM 2489 N N . SER A 1 318 ? -2.779 -15.937 -28.519 1.00 76.94 318 SER A N 1
ATOM 2490 C CA . SER A 1 318 ? -1.542 -15.152 -28.541 1.00 76.94 318 SER A CA 1
ATOM 2491 C C . SER A 1 318 ? -1.725 -13.739 -27.974 1.00 76.94 318 SER A C 1
ATOM 2493 O O . SER A 1 318 ? -2.836 -13.237 -27.792 1.00 76.94 318 SER A O 1
ATOM 2495 N N . TYR A 1 319 ? -0.599 -13.075 -27.719 1.00 81.69 319 TYR A N 1
ATOM 2496 C CA . TYR A 1 319 ? -0.542 -11.647 -27.410 1.00 81.69 319 TYR A CA 1
ATOM 2497 C C . TYR A 1 319 ? -0.438 -10.806 -28.690 1.00 81.69 319 TYR A C 1
ATOM 2499 O O . TYR A 1 319 ? 0.208 -11.211 -29.666 1.00 81.69 319 TYR A O 1
ATOM 2507 N N . TYR A 1 320 ? -1.035 -9.616 -28.663 1.00 81.31 320 TYR A N 1
ATOM 2508 C CA . TYR A 1 320 ? -1.012 -8.630 -29.747 1.00 81.31 320 TYR A CA 1
ATOM 2509 C C . TYR A 1 320 ? -0.616 -7.251 -29.210 1.00 81.31 320 TYR A C 1
ATOM 2511 O O . TYR A 1 320 ? -0.964 -6.928 -28.071 1.00 81.31 320 TYR A O 1
ATOM 2519 N N . PRO A 1 321 ? 0.110 -6.434 -29.993 1.00 80.31 321 PRO A N 1
ATOM 2520 C CA . PRO A 1 321 ? 0.561 -5.130 -29.530 1.00 80.31 321 PRO A CA 1
ATOM 2521 C C . PRO A 1 321 ? -0.629 -4.174 -29.431 1.00 80.31 321 PRO A C 1
ATOM 2523 O O . PRO A 1 321 ? -1.534 -4.210 -30.267 1.00 80.31 321 PRO A O 1
ATOM 2526 N N . LEU A 1 322 ? -0.621 -3.308 -28.419 1.00 80.69 322 LEU A N 1
ATOM 2527 C CA . LEU A 1 322 ? -1.649 -2.291 -28.224 1.00 80.69 322 LEU A CA 1
ATOM 2528 C C . LEU A 1 322 ? -1.011 -0.937 -27.908 1.00 80.69 322 LEU A C 1
ATOM 2530 O O . LEU A 1 322 ? -0.220 -0.821 -26.973 1.00 80.69 322 LEU A O 1
ATOM 2534 N N . VAL A 1 323 ? -1.429 0.092 -28.646 1.00 76.38 323 VAL A N 1
ATOM 2535 C CA . VAL A 1 323 ? -1.142 1.502 -28.358 1.00 76.38 323 VAL A CA 1
ATOM 2536 C C . VAL A 1 323 ? -2.444 2.287 -28.448 1.00 76.38 323 VAL A C 1
ATOM 2538 O O . VAL A 1 323 ? -3.235 2.074 -29.365 1.00 76.38 323 VAL A O 1
ATOM 2541 N N . CYS A 1 324 ? -2.666 3.188 -27.498 1.00 73.19 324 CYS A N 1
ATOM 2542 C CA . CYS A 1 324 ? -3.802 4.100 -27.475 1.00 73.19 324 CYS A CA 1
ATOM 2543 C C . CYS A 1 324 ? -3.322 5.517 -27.164 1.00 73.19 324 CYS A C 1
ATOM 2545 O O . CYS A 1 324 ? -2.433 5.698 -26.332 1.00 73.19 324 CYS A O 1
ATOM 2547 N N . TYR A 1 325 ? -3.951 6.511 -27.788 1.00 70.56 325 TYR A N 1
ATOM 2548 C CA . TYR A 1 325 ? -3.735 7.918 -27.485 1.00 70.56 325 TYR A CA 1
ATOM 2549 C C . TYR A 1 325 ? -5.041 8.614 -27.123 1.00 70.56 325 TYR A C 1
ATOM 2551 O O . TYR A 1 325 ? -6.044 8.445 -27.813 1.00 70.56 325 TYR A O 1
ATOM 2559 N N . ASP A 1 326 ? -5.004 9.384 -26.042 1.00 66.44 326 ASP A N 1
ATOM 2560 C CA . ASP A 1 326 ? -6.081 10.263 -25.593 1.00 66.44 326 ASP A CA 1
ATOM 2561 C C . ASP A 1 326 ? -5.428 11.420 -24.824 1.00 66.44 326 ASP A C 1
ATOM 2563 O O . ASP A 1 326 ? -4.688 11.197 -23.867 1.00 66.44 326 ASP A O 1
ATOM 2567 N N . ASP A 1 327 ? -5.668 12.660 -25.247 1.00 62.59 327 ASP A N 1
ATOM 2568 C CA . ASP A 1 327 ? -5.079 13.871 -24.661 1.00 62.59 327 ASP A CA 1
ATOM 2569 C C . ASP A 1 327 ? -5.441 14.058 -23.176 1.00 62.59 327 ASP A C 1
ATOM 2571 O O . ASP A 1 327 ? -4.731 14.740 -22.433 1.00 62.59 327 ASP A O 1
ATOM 2575 N N . LYS A 1 328 ? -6.505 13.395 -22.714 1.00 60.41 328 LYS A N 1
ATOM 2576 C CA . LYS A 1 328 ? -6.968 13.391 -21.319 1.00 60.41 328 LYS A CA 1
ATOM 2577 C C . LYS A 1 328 ? -6.448 12.202 -20.517 1.00 60.41 328 LYS A C 1
ATOM 2579 O O . LYS A 1 328 ? -6.793 12.056 -19.339 1.00 60.41 328 LYS A O 1
ATOM 2584 N N . LEU A 1 329 ? -5.608 11.353 -21.108 1.00 62.12 329 LEU A N 1
ATOM 2585 C CA . LEU A 1 329 ? -5.005 10.203 -20.441 1.00 62.12 329 LEU A CA 1
ATOM 2586 C C . LEU A 1 329 ? -3.874 10.670 -19.513 1.00 62.12 329 LEU A C 1
ATOM 2588 O O . LEU A 1 329 ? -2.688 10.600 -19.837 1.00 62.12 329 LEU A O 1
ATOM 2592 N N . ALA A 1 330 ? -4.259 11.171 -18.337 1.00 54.19 330 ALA A N 1
ATOM 2593 C CA . ALA A 1 330 ? -3.327 11.540 -17.273 1.00 54.19 330 ALA A CA 1
ATOM 2594 C C . ALA A 1 330 ? -2.817 10.296 -16.521 1.00 54.19 330 ALA A C 1
ATOM 2596 O O . ALA A 1 330 ? -1.621 10.170 -16.277 1.00 54.19 330 ALA A O 1
ATOM 2597 N N . TYR A 1 331 ? -3.720 9.362 -16.197 1.00 54.78 331 TYR A N 1
ATOM 2598 C CA . TYR A 1 331 ? -3.443 8.080 -15.541 1.00 54.78 331 TYR A CA 1
ATOM 2599 C C . TYR A 1 331 ? -4.522 7.057 -15.935 1.00 54.78 331 TYR A C 1
ATOM 2601 O O . TYR A 1 331 ? -5.704 7.386 -16.036 1.00 54.78 331 TYR A O 1
ATOM 2609 N N . VAL A 1 332 ? -4.131 5.804 -16.158 1.00 54.84 332 VAL A N 1
ATOM 2610 C CA . VAL A 1 332 ? -5.052 4.678 -16.410 1.00 54.84 332 VAL A CA 1
ATOM 2611 C C . VAL A 1 332 ? -5.953 4.488 -15.169 1.00 54.84 332 VAL A C 1
ATOM 2613 O O . VAL A 1 332 ? -5.381 4.503 -14.078 1.00 54.84 332 VAL A O 1
ATOM 2616 N N . PRO A 1 333 ? -7.305 4.316 -15.227 1.00 51.25 333 PRO A N 1
ATOM 2617 C CA . PRO A 1 333 ? -8.182 3.907 -16.333 1.00 51.25 333 PRO A CA 1
ATOM 2618 C C . PRO A 1 333 ? -9.467 4.768 -16.512 1.00 51.25 333 PRO A C 1
ATOM 2620 O O . PRO A 1 333 ? -10.525 4.206 -16.783 1.00 51.25 333 PRO A O 1
ATOM 2623 N N . SER A 1 334 ? -9.463 6.097 -16.349 1.00 51.09 334 SER A N 1
ATOM 2624 C CA . SER A 1 334 ? -10.726 6.874 -16.452 1.00 51.09 334 SER A CA 1
ATOM 2625 C C . SER A 1 334 ? -11.384 6.807 -17.847 1.00 51.09 334 SER A C 1
ATOM 2627 O O . SER A 1 334 ? -12.613 6.774 -17.968 1.00 51.09 334 SER A O 1
ATOM 2629 N N . CYS A 1 335 ? -10.583 6.699 -18.912 1.00 48.81 335 CYS A N 1
ATOM 2630 C CA . CYS A 1 335 ? -11.065 6.512 -20.286 1.00 48.81 335 CYS A CA 1
ATOM 2631 C C . CYS A 1 335 ? -11.679 5.120 -20.535 1.00 48.81 335 CYS A C 1
ATOM 2633 O O . CYS A 1 335 ? -12.548 4.976 -21.390 1.00 48.81 335 CYS A O 1
ATOM 2635 N N . PHE A 1 336 ? -11.282 4.103 -19.762 1.00 51.78 336 PHE A N 1
ATOM 2636 C CA . PHE A 1 336 ? -11.832 2.750 -19.870 1.00 51.78 336 PHE A CA 1
ATOM 2637 C C . PHE A 1 336 ? -13.050 2.532 -18.968 1.00 51.78 336 PHE A C 1
ATOM 2639 O O . PHE A 1 336 ? -13.921 1.739 -19.305 1.00 51.78 336 PHE A O 1
ATOM 2646 N N . THR A 1 337 ? -13.149 3.228 -17.831 1.00 49.97 337 THR A N 1
ATOM 2647 C CA . THR A 1 337 ? -14.318 3.138 -16.935 1.00 49.97 337 THR A CA 1
ATOM 2648 C C . THR A 1 337 ? -15.515 3.934 -17.449 1.00 49.97 337 THR A C 1
ATOM 2650 O O . THR A 1 337 ? -16.652 3.575 -17.176 1.00 49.97 337 THR A O 1
ATOM 2653 N N . THR A 1 338 ? -15.296 4.975 -18.258 1.00 49.59 338 THR A N 1
ATOM 2654 C CA . THR A 1 338 ? -16.387 5.715 -18.925 1.00 49.59 338 THR A CA 1
ATOM 2655 C C . THR A 1 338 ? -17.101 4.903 -20.021 1.00 49.59 338 THR A C 1
ATOM 2657 O O . THR A 1 338 ? -18.137 5.338 -20.521 1.00 49.59 338 THR A O 1
ATOM 2660 N N . LEU A 1 339 ? -16.603 3.701 -20.349 1.00 48.03 339 LEU A N 1
ATOM 2661 C CA . LEU A 1 339 ? -17.240 2.731 -21.252 1.00 48.03 339 LEU A CA 1
ATOM 2662 C C . LEU A 1 339 ? -18.374 1.919 -20.597 1.00 48.03 339 LEU A C 1
ATOM 2664 O O . LEU A 1 339 ? -19.048 1.170 -21.307 1.00 48.03 339 LEU A O 1
ATOM 2668 N N . GLU A 1 340 ? -18.618 2.062 -19.285 1.00 46.53 340 GLU A N 1
ATOM 2669 C CA . GLU A 1 340 ? -19.710 1.363 -18.576 1.00 46.53 340 GLU A CA 1
ATOM 2670 C C . GLU A 1 340 ? -21.096 1.612 -19.202 1.00 46.53 340 GLU A C 1
ATOM 2672 O O . GLU A 1 340 ? -21.997 0.792 -19.050 1.00 46.53 340 GLU A O 1
ATOM 2677 N N . HIS A 1 341 ? -21.266 2.699 -19.961 1.00 41.00 341 HIS A N 1
ATOM 2678 C CA . HIS A 1 341 ? -22.528 3.025 -20.631 1.00 41.00 341 HIS A CA 1
ATOM 2679 C C . HIS A 1 341 ? -22.672 2.458 -22.054 1.00 41.00 341 HIS A C 1
ATOM 2681 O O . HIS A 1 341 ? -23.768 2.501 -22.606 1.00 41.00 341 HIS A O 1
ATOM 2687 N N . THR A 1 342 ? -21.603 1.937 -22.666 1.00 44.72 342 THR A N 1
ATOM 2688 C CA . THR A 1 342 ? -21.587 1.520 -24.088 1.00 44.72 342 THR A CA 1
ATOM 2689 C C . THR A 1 342 ? -21.331 0.032 -24.304 1.00 44.72 342 THR A C 1
ATOM 2691 O O . THR A 1 342 ? -21.543 -0.476 -25.401 1.00 44.72 342 THR A O 1
ATOM 2694 N N . VAL A 1 343 ? -20.887 -0.684 -23.275 1.00 51.81 343 VAL A N 1
ATOM 2695 C CA . VAL A 1 343 ? -20.426 -2.071 -23.372 1.00 51.81 343 VAL A CA 1
ATOM 2696 C C . VAL A 1 343 ? -21.358 -2.949 -22.527 1.00 51.81 343 VAL A C 1
ATOM 2698 O O . VAL A 1 343 ? -21.440 -2.757 -21.319 1.00 51.81 343 VAL A O 1
ATOM 2701 N N . GLN A 1 344 ? -22.069 -3.915 -23.132 1.00 52.44 344 GLN A N 1
ATOM 2702 C CA . GLN A 1 344 ? -22.910 -4.895 -22.411 1.00 52.44 344 GLN A CA 1
ATOM 2703 C C . GLN A 1 344 ? -22.042 -5.872 -21.592 1.00 52.44 344 GLN A C 1
ATOM 2705 O O . GLN A 1 344 ? -21.906 -7.036 -21.945 1.00 52.44 344 GLN A O 1
ATOM 2710 N N . GLY A 1 345 ? -21.366 -5.408 -20.536 1.00 58.09 345 GLY A N 1
ATOM 2711 C CA . GLY A 1 345 ? -20.391 -6.211 -19.796 1.00 58.09 345 GLY A CA 1
ATOM 2712 C C . GLY A 1 345 ? -19.876 -5.589 -18.516 1.00 58.09 345 GLY A C 1
ATOM 2713 O O . GLY A 1 345 ? -19.899 -4.373 -18.346 1.00 58.09 345 GLY A O 1
ATOM 2714 N N . LYS A 1 346 ? -19.337 -6.430 -17.629 1.00 64.44 346 LYS A N 1
ATOM 2715 C CA . LYS A 1 346 ? -18.655 -5.953 -16.426 1.00 64.44 346 LYS A CA 1
ATOM 2716 C C . LYS A 1 346 ? -17.195 -5.672 -16.756 1.00 64.44 346 LYS A C 1
ATOM 2718 O O . LYS A 1 346 ? -16.394 -6.595 -16.914 1.00 64.44 346 LYS A O 1
ATOM 2723 N N . ILE A 1 347 ? -16.843 -4.393 -16.807 1.00 63.81 347 ILE A N 1
ATOM 2724 C CA . ILE A 1 347 ? -15.450 -3.971 -16.903 1.00 63.81 347 ILE A CA 1
ATOM 2725 C C . ILE A 1 347 ? -14.785 -4.220 -15.547 1.00 63.81 347 ILE A C 1
ATOM 2727 O O . ILE A 1 347 ? -15.194 -3.688 -14.515 1.00 63.81 347 ILE A O 1
ATOM 2731 N N . LYS A 1 348 ? -13.759 -5.069 -15.532 1.00 68.62 348 LYS A N 1
ATOM 2732 C CA . LYS A 1 348 ? -12.890 -5.273 -14.373 1.00 68.62 348 LYS A CA 1
ATOM 2733 C C . LYS A 1 348 ? -11.558 -4.605 -14.672 1.00 68.62 348 LYS A C 1
ATOM 2735 O O . LYS A 1 348 ? -10.791 -5.097 -15.492 1.00 68.62 348 LYS A O 1
ATOM 2740 N N . SER A 1 349 ? -11.271 -3.506 -13.990 1.00 67.81 349 SER A N 1
ATOM 2741 C CA . SER A 1 349 ? -9.947 -2.893 -14.001 1.00 67.81 349 SER A CA 1
ATOM 2742 C C . SER A 1 349 ? -9.213 -3.188 -12.694 1.00 67.81 349 SER A C 1
ATOM 2744 O O . SER A 1 349 ? -9.802 -3.300 -11.610 1.00 67.81 349 SER A O 1
ATOM 2746 N N . ALA A 1 350 ? -7.902 -3.359 -12.794 1.00 64.19 350 ALA A N 1
ATOM 2747 C CA . ALA A 1 350 ? -7.012 -3.428 -11.651 1.00 64.19 350 ALA A CA 1
ATOM 2748 C C . ALA A 1 350 ? -5.694 -2.750 -12.017 1.00 64.19 350 ALA A C 1
ATOM 2750 O O . ALA A 1 350 ? -5.143 -2.999 -13.087 1.00 64.19 350 ALA A O 1
ATOM 2751 N N . MET A 1 351 ? -5.174 -1.918 -11.116 1.00 69.94 351 MET A N 1
ATOM 2752 C CA . MET A 1 351 ? -3.781 -1.493 -11.217 1.00 69.94 351 MET A CA 1
ATOM 2753 C C . MET A 1 351 ? -2.900 -2.732 -11.137 1.00 69.94 351 MET A C 1
ATOM 2755 O O . MET A 1 351 ? -3.147 -3.614 -10.308 1.00 69.94 351 MET A O 1
ATOM 2759 N N . LEU A 1 352 ? -1.910 -2.799 -12.021 1.00 63.75 352 LEU A N 1
ATOM 2760 C CA . LEU A 1 352 ? -0.948 -3.880 -12.034 1.00 63.75 352 LEU A CA 1
ATOM 2761 C C . LEU A 1 352 ? -0.035 -3.728 -10.828 1.00 63.75 352 LEU A C 1
ATOM 2763 O O . LEU A 1 352 ? 0.788 -2.815 -10.763 1.00 63.75 352 LEU A O 1
ATOM 2767 N N . THR A 1 353 ? -0.186 -4.653 -9.895 1.00 62.19 353 THR A N 1
ATOM 2768 C CA . THR A 1 353 ? 0.728 -4.902 -8.789 1.00 62.19 353 THR A CA 1
ATOM 2769 C C . THR A 1 353 ? 1.478 -6.193 -9.068 1.00 62.19 353 THR A C 1
ATOM 2771 O O . THR A 1 353 ? 1.088 -6.990 -9.929 1.00 62.19 353 THR A O 1
ATOM 2774 N N . LYS A 1 354 ? 2.546 -6.447 -8.316 1.00 55.09 354 LYS A N 1
ATOM 2775 C CA . LYS A 1 354 ? 3.276 -7.717 -8.393 1.00 55.09 354 LYS A CA 1
ATOM 2776 C C . LYS A 1 354 ? 2.344 -8.927 -8.211 1.00 55.09 354 LYS A C 1
ATOM 2778 O O . LYS A 1 354 ? 2.518 -9.956 -8.841 1.00 55.09 354 LYS A O 1
ATOM 2783 N N . TYR A 1 355 ? 1.269 -8.802 -7.431 1.00 53.41 355 TYR A N 1
ATOM 2784 C CA . TYR A 1 355 ? 0.343 -9.903 -7.132 1.00 53.41 355 TYR A CA 1
ATOM 2785 C C . TYR A 1 355 ? -0.689 -10.222 -8.214 1.00 53.41 355 TYR A C 1
ATOM 2787 O O . TYR A 1 355 ? -1.309 -11.280 -8.155 1.00 53.41 355 TYR A O 1
ATOM 2795 N N . ASN A 1 356 ? -0.933 -9.313 -9.155 1.00 63.25 356 ASN A N 1
ATOM 2796 C CA . ASN A 1 356 ? -1.982 -9.489 -10.162 1.00 63.25 356 ASN A CA 1
ATOM 2797 C C . ASN A 1 356 ? -1.483 -9.286 -11.595 1.00 63.25 356 ASN A C 1
ATOM 2799 O O . ASN A 1 356 ? -2.285 -9.360 -12.526 1.00 63.25 356 ASN A O 1
ATOM 2803 N N . CYS A 1 357 ? -0.186 -9.018 -11.770 1.00 67.12 357 CYS A N 1
ATOM 2804 C CA . CYS A 1 357 ? 0.393 -8.908 -13.088 1.00 67.12 357 CYS A CA 1
ATOM 2805 C C . CYS A 1 357 ? 0.793 -10.281 -13.611 1.00 67.12 357 CYS A C 1
ATOM 2807 O O . CYS A 1 357 ? 1.703 -10.897 -13.056 1.00 67.12 357 CYS A O 1
ATOM 2809 N N . PRO A 1 358 ? 0.195 -10.723 -14.725 1.00 65.88 358 PRO A N 1
ATOM 2810 C CA . PRO A 1 358 ? 0.585 -11.967 -15.373 1.00 65.88 358 PRO A CA 1
ATOM 2811 C C . PRO A 1 358 ? 2.087 -12.008 -15.732 1.00 65.88 358 PRO A C 1
ATOM 2813 O O . PRO A 1 358 ? 2.719 -13.058 -15.688 1.00 65.88 358 PRO A O 1
ATOM 2816 N N . PHE A 1 359 ? 2.694 -10.854 -16.025 1.00 68.88 359 PHE A N 1
ATOM 2817 C CA . PHE A 1 359 ? 4.111 -10.749 -16.390 1.00 68.88 359 PHE A CA 1
ATOM 2818 C C . PHE A 1 359 ? 5.066 -10.624 -15.192 1.00 68.88 359 PHE A C 1
ATOM 2820 O O . PHE A 1 359 ? 6.281 -10.575 -15.381 1.00 68.88 359 PHE A O 1
ATOM 2827 N N . TRP A 1 360 ? 4.560 -10.572 -13.957 1.00 69.00 360 TRP A N 1
ATOM 2828 C CA . TRP A 1 360 ? 5.390 -10.576 -12.749 1.00 69.00 360 TRP A CA 1
ATOM 2829 C C . TRP A 1 360 ? 5.130 -11.847 -11.950 1.00 69.00 360 TRP A C 1
ATOM 2831 O O . TRP A 1 360 ? 4.456 -11.800 -10.922 1.00 69.00 360 TRP A O 1
ATOM 2841 N N . PRO A 1 361 ? 5.662 -13.004 -12.387 1.00 55.16 361 PRO A N 1
ATOM 2842 C CA . PRO A 1 361 ? 5.689 -14.163 -11.519 1.00 55.16 361 PRO A CA 1
ATOM 2843 C C . PRO A 1 361 ? 6.567 -13.805 -10.314 1.00 55.16 361 PRO A C 1
ATOM 2845 O O . PRO A 1 361 ? 7.791 -13.698 -10.411 1.00 55.16 361 PRO A O 1
ATOM 2848 N N . ASN A 1 362 ? 5.923 -13.498 -9.192 1.00 52.44 362 ASN A N 1
ATOM 2849 C CA . ASN A 1 362 ? 6.608 -13.154 -7.952 1.00 52.44 362 ASN A CA 1
ATOM 2850 C C . ASN A 1 362 ? 7.471 -14.325 -7.493 1.00 52.44 362 ASN A C 1
ATOM 2852 O O . ASN A 1 362 ? 7.089 -15.478 -7.678 1.00 52.44 362 ASN A O 1
ATOM 2856 N N . GLN A 1 363 ? 8.540 -14.033 -6.747 1.00 42.69 363 GLN A N 1
ATOM 2857 C CA . GLN A 1 363 ? 9.277 -15.048 -5.981 1.00 42.69 363 GLN A CA 1
ATOM 2858 C C . GLN A 1 363 ? 8.397 -15.786 -4.945 1.00 42.69 363 GLN A C 1
ATOM 2860 O O . GLN A 1 363 ? 8.803 -16.818 -4.436 1.00 42.69 363 GLN A O 1
ATOM 2865 N N . ARG A 1 364 ? 7.182 -15.293 -4.644 1.00 39.72 364 ARG A N 1
ATOM 2866 C CA . ARG A 1 364 ? 6.178 -16.002 -3.824 1.00 39.72 364 ARG A CA 1
ATOM 2867 C C . ARG A 1 364 ? 5.307 -17.001 -4.590 1.00 39.72 364 ARG A C 1
ATOM 2869 O O . ARG A 1 364 ? 4.627 -17.792 -3.951 1.00 39.72 364 ARG A O 1
ATOM 2876 N N . ASN A 1 365 ? 5.290 -16.958 -5.921 1.00 47.09 365 ASN A N 1
ATOM 2877 C CA . ASN A 1 365 ? 4.565 -17.926 -6.739 1.00 47.09 365 ASN A CA 1
ATOM 2878 C C . ASN A 1 365 ? 5.572 -18.903 -7.354 1.00 47.09 365 ASN A C 1
ATOM 2880 O O . ASN A 1 365 ? 5.762 -18.928 -8.571 1.00 47.09 365 ASN A O 1
ATOM 2884 N N . ASP A 1 366 ? 6.172 -19.751 -6.509 1.00 53.50 366 ASP A N 1
ATOM 2885 C CA . ASP A 1 366 ? 6.808 -20.999 -6.969 1.00 53.50 366 ASP A CA 1
ATOM 2886 C C . ASP A 1 366 ? 5.861 -21.781 -7.892 1.00 53.50 366 ASP A C 1
ATOM 2888 O O . ASP A 1 366 ? 6.312 -22.394 -8.853 1.00 53.50 366 ASP A O 1
ATOM 2892 N N . TYR A 1 367 ? 4.546 -21.596 -7.709 1.00 55.78 367 TYR A N 1
ATOM 2893 C CA . TYR A 1 367 ? 3.489 -21.955 -8.650 1.00 55.78 367 TYR A CA 1
ATOM 2894 C C . TYR A 1 367 ? 3.900 -21.720 -10.119 1.00 55.78 367 TYR A C 1
ATOM 2896 O O . TYR A 1 367 ? 4.057 -22.663 -10.884 1.00 55.78 367 TYR A O 1
ATOM 2904 N N . TYR A 1 368 ? 4.190 -20.492 -10.551 1.00 63.12 368 TYR A N 1
ATOM 2905 C CA . TYR A 1 368 ? 4.487 -20.256 -11.972 1.00 63.12 368 TYR A CA 1
ATOM 2906 C C . TYR A 1 368 ? 5.808 -20.870 -12.441 1.00 63.12 368 TYR A C 1
ATOM 2908 O O . TYR A 1 368 ? 5.940 -21.187 -13.618 1.00 63.12 368 TYR A O 1
ATOM 2916 N N . LYS A 1 369 ? 6.782 -21.046 -11.546 1.00 66.00 369 LYS A N 1
ATOM 2917 C CA . LYS A 1 369 ? 8.049 -21.710 -11.874 1.00 66.00 369 LYS A CA 1
ATOM 2918 C C . LYS A 1 369 ? 7.870 -23.223 -12.046 1.00 66.00 369 LYS A C 1
ATOM 2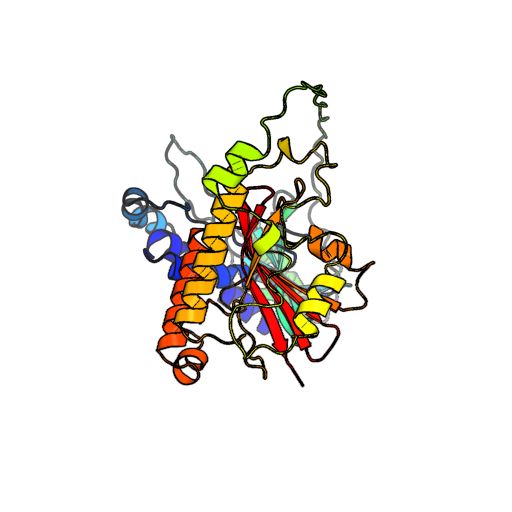920 O O . LYS A 1 369 ? 8.605 -23.824 -12.822 1.00 66.00 369 LYS A O 1
ATOM 2925 N N . GLU A 1 370 ? 6.918 -23.813 -11.329 1.00 68.38 370 GLU A N 1
ATOM 2926 C CA . GLU A 1 370 ? 6.580 -25.237 -11.390 1.00 68.38 370 GLU A CA 1
ATOM 2927 C C . GLU A 1 370 ? 5.609 -25.574 -12.534 1.00 68.38 370 GLU A C 1
ATOM 2929 O O . GLU A 1 370 ? 5.706 -26.659 -13.102 1.00 68.38 370 GLU A O 1
ATOM 2934 N N . TYR A 1 371 ? 4.704 -24.655 -12.899 1.00 72.19 371 TYR A N 1
ATOM 2935 C CA . TYR A 1 371 ? 3.662 -24.890 -13.914 1.00 72.19 371 TYR A CA 1
ATOM 2936 C C . TYR A 1 371 ? 3.979 -24.335 -15.307 1.00 72.19 371 TYR A C 1
ATOM 2938 O O . TYR A 1 371 ? 3.360 -24.766 -16.279 1.00 72.19 371 TYR A O 1
ATOM 2946 N N . LEU A 1 372 ? 4.903 -23.377 -15.438 1.00 77.25 372 LEU A N 1
ATOM 2947 C CA . LEU A 1 372 ? 5.295 -22.858 -16.749 1.00 77.25 372 LEU A CA 1
ATOM 2948 C C . LEU A 1 372 ? 6.555 -23.543 -17.256 1.00 77.25 372 LEU A C 1
ATOM 2950 O O . LEU A 1 372 ? 7.538 -23.708 -16.533 1.00 77.25 372 LEU A O 1
ATOM 2954 N N . GLU A 1 373 ? 6.565 -23.810 -18.558 1.00 83.69 373 GLU A N 1
ATOM 2955 C CA . GLU A 1 373 ? 7.783 -24.159 -19.276 1.00 83.69 373 GLU A CA 1
ATOM 2956 C C . GLU A 1 373 ? 8.887 -23.119 -18.989 1.00 83.69 373 GLU A C 1
ATOM 2958 O O . GLU A 1 373 ? 8.632 -21.907 -19.075 1.00 83.69 373 GLU A O 1
ATOM 2963 N N . PRO A 1 374 ? 10.138 -23.530 -18.698 1.00 83.81 374 PRO A N 1
ATOM 2964 C CA . PRO A 1 374 ? 11.214 -22.608 -18.327 1.00 83.81 374 PRO A CA 1
ATOM 2965 C C . PRO A 1 374 ? 11.445 -21.474 -19.335 1.00 83.81 374 PRO A C 1
ATOM 2967 O O . PRO A 1 374 ? 11.875 -20.379 -18.963 1.00 83.81 374 PRO A O 1
ATOM 2970 N N . LYS A 1 375 ? 11.166 -21.728 -20.620 1.00 88.50 375 LYS A N 1
ATOM 2971 C CA . LYS A 1 375 ? 11.250 -20.735 -21.698 1.00 88.50 375 LYS A CA 1
ATOM 2972 C C . LYS A 1 375 ? 10.171 -19.654 -21.558 1.00 88.50 375 LYS A C 1
ATOM 2974 O O . LYS A 1 375 ? 10.504 -18.469 -21.591 1.00 88.50 375 LYS A O 1
ATOM 2979 N N . ALA A 1 376 ? 8.924 -20.059 -21.319 1.00 86.88 376 ALA A N 1
ATOM 2980 C CA . ALA A 1 376 ? 7.802 -19.153 -21.104 1.00 86.88 376 ALA A CA 1
ATOM 2981 C C . ALA A 1 376 ? 8.002 -18.338 -19.823 1.00 86.88 376 ALA A C 1
ATOM 2983 O O . ALA A 1 376 ? 7.848 -17.120 -19.835 1.00 86.88 376 ALA A O 1
ATOM 2984 N N . TYR A 1 377 ? 8.452 -18.971 -18.735 1.00 83.44 377 TYR A N 1
ATOM 2985 C CA . TYR A 1 377 ? 8.762 -18.277 -17.482 1.00 83.44 377 TYR A CA 1
ATOM 2986 C C . TYR A 1 377 ? 9.809 -17.162 -17.666 1.00 83.44 377 TYR A C 1
ATOM 2988 O O . TYR A 1 377 ? 9.635 -16.039 -17.183 1.00 83.44 377 TYR A O 1
ATOM 2996 N N . LYS A 1 378 ? 10.893 -17.438 -18.406 1.00 85.19 378 LYS A N 1
ATOM 2997 C CA . LYS A 1 378 ? 11.922 -16.433 -18.726 1.00 85.19 378 LYS A CA 1
ATOM 2998 C C . LYS A 1 378 ? 11.359 -15.280 -19.554 1.00 85.19 378 LYS A C 1
ATOM 3000 O O . LYS A 1 378 ? 11.663 -14.127 -19.254 1.00 85.19 378 LYS A O 1
ATOM 3005 N N . ALA A 1 379 ? 10.535 -15.582 -20.554 1.00 89.44 379 ALA A N 1
ATOM 3006 C CA . ALA A 1 379 ? 9.876 -14.571 -21.371 1.00 89.44 379 ALA A CA 1
ATOM 3007 C C . ALA A 1 379 ? 8.913 -13.704 -20.551 1.00 89.44 379 ALA A C 1
ATOM 3009 O O . ALA A 1 379 ? 8.969 -12.481 -20.657 1.00 89.44 379 ALA A O 1
ATOM 3010 N N . TYR A 1 380 ? 8.122 -14.301 -19.655 1.00 87.31 380 TYR A N 1
ATOM 3011 C CA . TYR A 1 380 ? 7.276 -13.566 -18.716 1.00 87.31 380 TYR A CA 1
ATOM 3012 C C . TYR A 1 380 ? 8.082 -12.583 -17.869 1.00 87.31 380 TYR A C 1
ATOM 3014 O O . TYR A 1 380 ? 7.739 -11.403 -17.818 1.00 87.31 380 TYR A O 1
ATOM 3022 N N . ARG A 1 381 ? 9.204 -13.020 -17.278 1.00 84.56 381 ARG A N 1
ATOM 3023 C CA . ARG A 1 381 ? 10.077 -12.115 -16.510 1.00 84.56 381 ARG A CA 1
ATOM 3024 C C . ARG A 1 381 ? 10.690 -11.011 -17.368 1.00 84.56 381 ARG A C 1
ATOM 3026 O O . ARG A 1 381 ? 10.766 -9.875 -16.905 1.00 84.56 381 ARG A O 1
ATOM 3033 N N . ALA A 1 382 ? 11.121 -11.318 -18.590 1.00 88.69 382 ALA A N 1
ATOM 3034 C CA . ALA A 1 382 ? 11.689 -10.327 -19.503 1.00 88.69 382 ALA A CA 1
ATOM 3035 C C . ALA A 1 382 ? 10.646 -9.274 -19.920 1.00 88.69 382 ALA A C 1
ATOM 3037 O O . ALA A 1 382 ? 10.919 -8.078 -19.840 1.00 88.69 382 ALA A O 1
ATOM 3038 N N . ALA A 1 383 ? 9.434 -9.710 -20.269 1.00 90.75 383 ALA A N 1
ATOM 3039 C CA . ALA A 1 383 ? 8.294 -8.848 -20.567 1.00 90.75 383 ALA A CA 1
ATOM 3040 C C . ALA A 1 383 ? 7.933 -7.965 -19.363 1.00 90.75 383 ALA A C 1
ATOM 3042 O O . ALA A 1 383 ? 7.799 -6.747 -19.487 1.00 90.75 383 ALA A O 1
ATOM 3043 N N . GLY A 1 384 ? 7.855 -8.566 -18.173 1.00 87.38 384 GLY A N 1
ATOM 3044 C CA . GLY A 1 384 ? 7.587 -7.857 -16.928 1.00 87.38 384 GLY A CA 1
ATOM 3045 C C . GLY A 1 384 ? 8.645 -6.807 -16.601 1.00 87.38 384 GLY A C 1
ATOM 3046 O O . GLY A 1 384 ? 8.285 -5.704 -16.187 1.00 87.38 384 GLY A O 1
ATOM 3047 N N . LYS A 1 385 ? 9.930 -7.117 -16.810 1.00 85.94 385 LYS A N 1
ATOM 3048 C CA . LYS A 1 385 ? 11.043 -6.172 -16.643 1.00 85.94 385 LYS A CA 1
ATOM 3049 C C . LYS A 1 385 ? 10.927 -5.003 -17.624 1.00 85.94 385 LYS A C 1
ATOM 3051 O O . LYS A 1 385 ? 10.914 -3.856 -17.188 1.00 85.94 385 LYS A O 1
ATOM 3056 N N . LEU A 1 386 ? 10.726 -5.291 -18.911 1.00 92.19 386 LEU A N 1
ATOM 3057 C CA . LEU A 1 386 ? 10.563 -4.275 -19.954 1.00 92.19 386 LEU A CA 1
ATOM 3058 C C . LEU A 1 386 ? 9.396 -3.321 -19.644 1.00 92.19 386 LEU A C 1
ATOM 3060 O O . LEU A 1 386 ? 9.531 -2.099 -19.740 1.00 92.19 386 LEU A O 1
ATOM 3064 N N . MET A 1 387 ? 8.253 -3.863 -19.211 1.00 90.19 387 MET A N 1
ATOM 3065 C CA . MET A 1 387 ? 7.111 -3.054 -18.781 1.00 90.19 387 MET A CA 1
ATOM 3066 C C . MET A 1 387 ? 7.421 -2.215 -17.540 1.00 90.19 387 MET A C 1
ATOM 3068 O O . MET A 1 387 ? 6.934 -1.089 -17.448 1.00 90.19 387 MET A O 1
ATOM 3072 N N . LYS A 1 388 ? 8.200 -2.740 -16.583 1.00 84.12 388 LYS A N 1
ATOM 3073 C CA . LYS A 1 388 ? 8.559 -1.995 -15.371 1.00 84.12 388 LYS A CA 1
ATOM 3074 C C . LYS A 1 388 ? 9.415 -0.775 -15.678 1.00 84.12 388 LYS A C 1
ATOM 3076 O O . LYS A 1 388 ? 9.138 0.290 -15.136 1.00 84.12 388 LYS A O 1
ATOM 3081 N N . GLU A 1 389 ? 10.404 -0.953 -16.545 1.00 88.06 389 GLU A N 1
ATOM 3082 C CA . GLU A 1 389 ? 11.372 0.078 -16.927 1.00 88.06 389 GLU A CA 1
ATOM 3083 C C . GLU A 1 389 ? 10.745 1.169 -17.806 1.00 88.06 389 GLU A C 1
ATOM 3085 O O . GLU A 1 389 ? 11.171 2.321 -17.759 1.00 88.06 389 GLU A O 1
ATOM 3090 N N . THR A 1 390 ? 9.716 0.821 -18.587 1.00 90.75 390 THR A N 1
ATOM 3091 C CA . THR A 1 390 ? 9.174 1.720 -19.619 1.00 90.75 390 THR A CA 1
ATOM 3092 C C . THR A 1 390 ? 7.849 2.380 -19.234 1.00 90.75 390 THR A C 1
ATOM 3094 O O . THR A 1 390 ? 7.603 3.529 -19.595 1.00 90.75 390 THR A O 1
ATOM 3097 N N . LEU A 1 391 ? 6.963 1.674 -18.524 1.00 87.88 391 LEU A N 1
ATOM 3098 C CA . LEU A 1 391 ? 5.582 2.114 -18.312 1.00 87.88 391 LEU A CA 1
ATOM 3099 C C . LEU A 1 391 ? 5.343 2.638 -16.892 1.00 87.88 391 LEU A C 1
ATOM 3101 O O . LEU A 1 391 ? 5.716 2.010 -15.898 1.00 87.88 391 LEU A O 1
ATOM 3105 N N . LYS A 1 392 ? 4.589 3.736 -16.795 1.00 83.56 392 LYS A N 1
ATOM 3106 C CA . LYS A 1 392 ? 4.016 4.271 -15.548 1.00 83.56 392 LYS A CA 1
ATOM 3107 C C . LYS A 1 392 ? 2.543 3.882 -15.421 1.00 83.56 392 LYS A C 1
ATOM 3109 O O . LYS A 1 392 ? 1.910 3.522 -16.406 1.00 83.56 392 LYS A O 1
ATOM 3114 N N . GLY A 1 393 ? 1.976 3.942 -14.211 1.00 75.69 393 GLY A N 1
ATOM 3115 C CA . GLY A 1 393 ? 0.527 3.753 -14.006 1.00 75.69 393 GLY A CA 1
ATOM 3116 C C . GLY A 1 393 ? -0.033 2.460 -14.619 1.00 75.69 393 GLY A C 1
ATOM 3117 O O . GLY A 1 393 ? -1.080 2.477 -15.258 1.00 75.69 393 GLY A O 1
ATOM 3118 N N . ARG A 1 394 ? 0.718 1.361 -14.500 1.00 81.94 394 ARG A N 1
ATOM 3119 C CA . ARG A 1 394 ? 0.451 0.080 -15.168 1.00 81.94 394 ARG A CA 1
ATOM 3120 C C . ARG A 1 394 ? -0.887 -0.505 -14.702 1.00 81.94 394 ARG A C 1
ATOM 3122 O O . ARG A 1 394 ? -1.173 -0.503 -13.505 1.00 81.94 394 ARG A O 1
ATOM 3129 N N . ALA A 1 395 ? -1.685 -1.046 -15.616 1.00 74.88 395 ALA A N 1
ATOM 3130 C CA . ALA A 1 395 ? -3.004 -1.598 -15.330 1.00 74.88 395 ALA A CA 1
ATOM 3131 C C . ALA A 1 395 ? -3.352 -2.796 -16.221 1.00 74.88 395 ALA A C 1
ATOM 3133 O O . ALA A 1 395 ? -2.856 -2.943 -17.339 1.00 74.88 395 ALA A O 1
ATOM 3134 N N . THR A 1 396 ? -4.237 -3.639 -15.692 1.00 76.38 396 THR A N 1
ATOM 3135 C CA . THR A 1 396 ? -4.946 -4.674 -16.436 1.00 76.38 396 THR A CA 1
ATOM 3136 C C . THR A 1 396 ? -6.415 -4.308 -16.509 1.00 76.38 396 THR A C 1
ATOM 3138 O O . THR A 1 396 ? -7.026 -3.904 -15.515 1.00 76.38 396 THR A O 1
ATOM 3141 N N . LEU A 1 397 ? -6.986 -4.486 -17.689 1.00 72.00 397 LEU A N 1
ATOM 3142 C CA . LEU A 1 397 ? -8.393 -4.290 -17.968 1.00 72.00 397 LEU A CA 1
ATOM 3143 C C . LEU A 1 397 ? -8.948 -5.560 -18.602 1.00 72.00 397 LEU A C 1
ATOM 3145 O O . LEU A 1 397 ? -8.457 -5.993 -19.637 1.00 72.00 397 LEU A O 1
ATOM 3149 N N . ALA A 1 398 ? -9.990 -6.124 -18.005 1.00 70.81 398 ALA A N 1
ATOM 3150 C CA . ALA A 1 398 ? -10.740 -7.240 -18.559 1.00 70.81 398 ALA A CA 1
ATOM 3151 C C . ALA A 1 398 ? -12.191 -6.821 -18.817 1.00 70.81 398 ALA A C 1
ATOM 3153 O O . ALA A 1 398 ? -12.839 -6.252 -17.932 1.00 70.81 398 ALA A O 1
ATOM 3154 N N . ILE A 1 399 ? -12.716 -7.117 -20.006 1.00 69.19 399 ILE A N 1
ATOM 3155 C CA . ILE A 1 399 ? -14.110 -6.813 -20.373 1.00 69.19 399 ILE A CA 1
ATOM 3156 C C . ILE A 1 399 ? -14.911 -8.112 -20.325 1.00 69.19 399 ILE A C 1
ATOM 3158 O O . ILE A 1 399 ? -15.063 -8.801 -21.327 1.00 69.19 399 ILE A O 1
ATOM 3162 N N . VAL A 1 400 ? -15.399 -8.474 -19.139 1.00 66.06 400 VAL A N 1
ATOM 3163 C CA . VAL A 1 400 ? -16.027 -9.783 -18.924 1.00 66.06 400 VAL A CA 1
ATOM 3164 C C . VAL A 1 400 ? -17.480 -9.741 -19.392 1.00 66.06 400 VAL A C 1
ATOM 3166 O O . VAL A 1 400 ? -18.330 -9.107 -18.759 1.00 66.06 400 VAL A O 1
ATOM 3169 N N . GLN A 1 401 ? -17.743 -10.415 -20.509 1.00 65.25 401 GLN A N 1
ATOM 3170 C CA . GLN A 1 401 ? -19.070 -10.532 -21.132 1.00 65.25 401 GLN A CA 1
ATOM 3171 C C . GLN A 1 401 ? -19.461 -11.963 -21.462 1.00 65.25 401 GLN A C 1
ATOM 3173 O O . GLN A 1 401 ? -20.641 -12.297 -21.480 1.00 65.25 401 GLN A O 1
ATOM 3178 N N . SER A 1 402 ? -18.464 -12.794 -21.730 1.00 69.88 402 SER A N 1
ATOM 3179 C CA . SER A 1 402 ? -18.618 -14.190 -22.091 1.00 69.88 402 SER A CA 1
ATOM 3180 C C . SER A 1 402 ? -17.462 -14.987 -21.470 1.00 69.88 402 SER A C 1
ATOM 3182 O O . SER A 1 402 ? -16.535 -14.362 -20.939 1.00 69.88 402 SER A O 1
ATOM 3184 N N . PRO A 1 403 ? -17.502 -16.330 -21.510 1.00 75.75 403 PRO A N 1
ATOM 3185 C CA . PRO A 1 403 ? -16.374 -17.185 -21.136 1.00 75.75 403 PRO A CA 1
ATOM 3186 C C . PRO A 1 403 ? -15.067 -16.777 -21.824 1.00 75.75 403 PRO A C 1
ATOM 3188 O O . PRO A 1 403 ? -14.007 -16.871 -21.220 1.00 75.75 403 PRO A O 1
ATOM 3191 N N . GLU A 1 404 ? -15.147 -16.250 -23.049 1.00 74.56 404 GLU A N 1
ATOM 3192 C CA . GLU A 1 404 ? -14.026 -15.672 -23.787 1.00 74.56 404 GLU A CA 1
ATOM 3193 C C . GLU A 1 404 ? -14.087 -14.133 -23.720 1.00 74.56 404 GLU A C 1
ATOM 3195 O O . GLU A 1 404 ? -15.083 -13.508 -24.104 1.00 74.56 404 GLU A O 1
ATOM 3200 N N . PHE A 1 405 ? -13.048 -13.491 -23.182 1.00 71.19 405 PHE A N 1
ATOM 3201 C CA . PHE A 1 405 ? -13.031 -12.038 -22.993 1.00 71.19 405 PHE A CA 1
ATOM 3202 C C . PHE A 1 405 ? -11.650 -11.407 -23.207 1.00 71.19 405 PHE A C 1
ATOM 3204 O O . PHE A 1 405 ? -10.629 -12.022 -22.886 1.00 71.19 405 PHE A O 1
ATOM 3211 N N . PRO A 1 406 ? -11.585 -10.152 -23.700 1.00 73.69 406 PRO A N 1
ATOM 3212 C CA . PRO A 1 406 ? -10.317 -9.461 -23.863 1.00 73.69 406 PRO A CA 1
ATOM 3213 C C . PRO A 1 406 ? -9.715 -9.108 -22.518 1.00 73.69 406 PRO A C 1
ATOM 3215 O O . PRO A 1 406 ? -10.410 -8.673 -21.590 1.00 73.69 406 PRO A O 1
ATOM 3218 N N . VAL A 1 407 ? -8.393 -9.178 -22.485 1.00 76.31 407 VAL A N 1
ATOM 3219 C CA . VAL A 1 407 ? -7.562 -8.660 -21.412 1.00 76.31 407 VAL A CA 1
ATOM 3220 C C . VAL A 1 407 ? -6.512 -7.740 -22.022 1.00 76.31 407 VAL A C 1
ATOM 3222 O O . VAL A 1 407 ? -5.663 -8.167 -22.802 1.00 76.31 407 VAL A O 1
ATOM 3225 N N . VAL A 1 408 ? -6.574 -6.464 -21.659 1.00 81.88 408 VAL A N 1
ATOM 3226 C CA . VAL A 1 408 ? -5.554 -5.463 -21.972 1.00 81.88 408 VAL A CA 1
ATOM 3227 C C . VAL A 1 408 ? -4.616 -5.351 -20.784 1.00 81.88 408 VAL A C 1
ATOM 3229 O O . VAL A 1 408 ? -5.069 -5.201 -19.651 1.00 81.88 408 VAL A O 1
ATOM 3232 N N . ILE A 1 409 ? -3.315 -5.397 -21.042 1.00 85.88 409 ILE A N 1
ATOM 3233 C CA . ILE A 1 409 ? -2.272 -5.333 -20.024 1.00 85.88 409 ILE A CA 1
ATOM 3234 C C . ILE A 1 409 ? -1.240 -4.315 -20.501 1.00 85.88 409 ILE A C 1
ATOM 3236 O O . ILE A 1 409 ? -0.586 -4.515 -21.522 1.00 85.88 409 ILE A O 1
ATOM 3240 N N . GLY A 1 410 ? -1.105 -3.198 -19.796 1.00 88.81 410 GLY A N 1
ATOM 3241 C CA . GLY A 1 410 ? -0.274 -2.091 -20.263 1.00 88.81 410 GLY A CA 1
ATOM 3242 C C . GLY A 1 410 ? -0.111 -0.994 -19.228 1.00 88.81 410 GLY A C 1
ATOM 3243 O O . GLY A 1 410 ? -0.327 -1.207 -18.037 1.00 88.81 410 GLY A O 1
ATOM 3244 N N . GLY A 1 411 ? 0.283 0.190 -19.672 1.00 86.69 411 GLY A N 1
ATOM 3245 C CA . GLY A 1 411 ? 0.468 1.359 -18.822 1.00 86.69 411 GLY A CA 1
ATOM 3246 C C . GLY A 1 411 ? 0.683 2.626 -19.636 1.00 86.69 411 GLY A C 1
ATOM 3247 O O . GLY A 1 411 ? 0.724 2.607 -20.865 1.00 86.69 411 GLY A O 1
ATOM 3248 N N . THR A 1 412 ? 0.823 3.740 -18.934 1.00 85.56 412 THR A N 1
ATOM 3249 C CA . THR A 1 412 ? 1.171 5.035 -19.514 1.00 85.56 412 THR A CA 1
ATOM 3250 C C . THR A 1 412 ? 2.626 5.005 -19.981 1.00 85.56 412 THR A C 1
ATOM 3252 O O . THR A 1 412 ? 3.543 4.936 -19.163 1.00 85.56 412 THR A O 1
ATOM 3255 N N . PHE A 1 413 ? 2.830 5.066 -21.294 1.00 85.44 413 PHE A N 1
ATOM 3256 C CA . PHE A 1 413 ? 4.146 5.171 -21.928 1.00 85.44 413 PHE A CA 1
ATOM 3257 C C . PHE A 1 413 ? 4.671 6.611 -21.837 1.00 85.44 413 PHE A C 1
ATOM 3259 O O . PHE A 1 413 ? 5.795 6.865 -21.409 1.00 85.44 413 PHE A O 1
ATOM 3266 N N . ARG A 1 414 ? 3.803 7.574 -22.154 1.00 85.50 414 ARG A N 1
ATOM 3267 C CA . ARG A 1 414 ? 4.002 9.024 -22.016 1.00 85.50 414 ARG A CA 1
ATOM 3268 C C . ARG A 1 414 ? 2.661 9.671 -21.657 1.00 85.50 414 ARG A C 1
ATOM 3270 O O . ARG A 1 414 ? 1.633 9.015 -21.823 1.00 85.50 414 ARG A O 1
ATOM 3277 N N . PRO A 1 415 ? 2.624 10.924 -21.167 1.00 82.56 415 PRO A N 1
ATOM 3278 C CA . PRO A 1 415 ? 1.360 11.642 -21.008 1.00 82.56 415 PRO A CA 1
ATOM 3279 C C . PRO A 1 415 ? 0.534 11.564 -22.297 1.00 82.56 415 PRO A C 1
ATOM 3281 O O . PRO A 1 415 ? 1.044 11.844 -23.378 1.00 82.56 415 PRO A O 1
ATOM 3284 N N . GLY A 1 416 ? -0.711 11.109 -22.187 1.00 73.00 416 GLY A N 1
ATOM 3285 C CA . GLY A 1 416 ? -1.587 10.920 -23.337 1.00 73.00 416 GLY A CA 1
ATOM 3286 C C . GLY A 1 416 ? -1.400 9.619 -24.128 1.00 73.00 416 GLY A C 1
ATOM 3287 O O . GLY A 1 416 ? -2.266 9.286 -24.927 1.00 73.00 416 GLY A O 1
ATOM 3288 N N . VAL A 1 417 ? -0.324 8.850 -23.911 1.00 79.12 417 VAL A N 1
ATOM 3289 C CA . VAL A 1 417 ? -0.016 7.614 -24.658 1.00 79.12 417 VAL A CA 1
ATOM 3290 C C . VAL A 1 417 ? -0.017 6.405 -23.723 1.00 79.12 417 VAL A C 1
ATOM 3292 O O . VAL A 1 417 ? 0.803 6.294 -22.810 1.00 79.12 417 VAL A O 1
ATOM 3295 N N . PHE A 1 418 ? -0.904 5.452 -23.985 1.00 82.62 418 PHE A N 1
ATOM 3296 C CA . PHE A 1 418 ? -0.938 4.141 -23.343 1.00 82.62 418 PHE A CA 1
ATOM 3297 C C . PHE A 1 418 ? -0.347 3.084 -24.276 1.00 82.62 418 PHE A C 1
ATOM 3299 O O . PHE A 1 418 ? -0.678 3.055 -25.460 1.00 82.62 418 PHE A O 1
ATOM 3306 N N . ALA A 1 419 ? 0.485 2.191 -23.744 1.00 85.56 419 ALA A N 1
ATOM 3307 C CA . ALA A 1 419 ? 1.077 1.094 -24.503 1.00 85.56 419 ALA A CA 1
ATOM 3308 C C . ALA A 1 419 ? 1.077 -0.211 -23.700 1.00 85.56 419 ALA A C 1
ATOM 3310 O O . ALA A 1 419 ? 1.142 -0.209 -22.466 1.00 85.56 419 ALA A O 1
ATOM 3311 N N . GLY A 1 420 ? 1.018 -1.337 -24.403 1.00 89.12 420 GLY A N 1
ATOM 3312 C CA . GLY A 1 420 ? 1.039 -2.661 -23.799 1.00 89.12 420 GLY A CA 1
ATOM 3313 C C . GLY A 1 420 ? 0.661 -3.747 -24.792 1.00 89.12 420 GLY A C 1
ATOM 3314 O O . GLY A 1 420 ? 0.984 -3.672 -25.978 1.00 89.12 420 GLY A O 1
ATOM 3315 N N . VAL A 1 421 ? -0.044 -4.755 -24.296 1.00 86.31 421 VAL A N 1
ATOM 3316 C CA . VAL A 1 421 ? -0.562 -5.864 -25.093 1.00 86.31 421 VAL A CA 1
ATOM 3317 C C . VAL A 1 421 ? -2.038 -6.093 -24.829 1.00 86.31 421 VAL A C 1
ATOM 3319 O O . VAL A 1 421 ? -2.573 -5.750 -23.773 1.00 86.31 421 VAL A O 1
ATOM 3322 N N . ILE A 1 422 ? -2.687 -6.721 -25.797 1.00 82.50 422 ILE A N 1
ATOM 3323 C CA . ILE A 1 422 ? -4.012 -7.303 -25.659 1.00 82.50 422 ILE A CA 1
ATOM 3324 C C . ILE A 1 422 ? -3.927 -8.804 -25.922 1.00 82.50 422 ILE A C 1
ATOM 3326 O O . ILE A 1 422 ? -3.149 -9.270 -26.756 1.00 82.50 422 ILE A O 1
ATOM 3330 N N . THR A 1 423 ? -4.716 -9.564 -25.180 1.00 81.19 423 THR A N 1
ATOM 3331 C CA . THR A 1 423 ? -4.925 -10.992 -25.397 1.00 81.19 423 THR A CA 1
ATOM 3332 C C . THR A 1 423 ? -6.369 -11.352 -25.064 1.00 81.19 423 THR A C 1
ATOM 3334 O O . THR A 1 423 ? -7.148 -10.492 -24.644 1.00 81.19 423 THR A O 1
ATOM 3337 N N . THR A 1 424 ? -6.718 -12.617 -25.235 1.00 79.44 424 THR A N 1
ATOM 3338 C CA . THR A 1 424 ? -8.046 -13.150 -24.957 1.00 79.44 424 THR A CA 1
ATOM 3339 C C . THR A 1 424 ? -7.923 -14.228 -23.889 1.00 79.44 424 THR A C 1
ATOM 3341 O O . THR A 1 424 ? -7.118 -15.148 -24.029 1.00 79.44 424 THR A O 1
ATOM 3344 N N . LYS A 1 425 ? -8.706 -14.111 -22.815 1.00 76.75 425 LYS A N 1
ATOM 3345 C CA . LYS A 1 425 ? -8.787 -15.113 -21.749 1.00 76.75 425 LYS A CA 1
ATOM 3346 C C . LYS A 1 425 ? -10.077 -15.912 -21.905 1.00 76.75 425 LYS A C 1
ATOM 3348 O O . LYS A 1 425 ? -11.137 -15.318 -22.083 1.00 76.75 425 LYS A O 1
ATOM 3353 N N . VAL A 1 426 ? -9.964 -17.234 -21.827 1.00 74.19 426 VAL A N 1
ATOM 3354 C CA . VAL A 1 426 ? -11.077 -18.189 -21.813 1.00 74.19 426 VAL A CA 1
ATOM 3355 C C . VAL A 1 426 ? -11.202 -18.764 -20.404 1.00 74.19 426 VAL A C 1
ATOM 3357 O O . VAL A 1 426 ? -10.204 -19.218 -19.843 1.00 74.19 426 VAL A O 1
ATOM 3360 N N . TYR A 1 427 ? -12.402 -18.711 -19.831 1.00 74.69 427 TYR A N 1
ATOM 3361 C CA . TYR A 1 427 ? -12.734 -19.250 -18.513 1.00 74.69 427 TYR A CA 1
ATOM 3362 C C . TYR A 1 427 ? -14.123 -19.897 -18.579 1.00 74.69 427 TYR A C 1
ATOM 3364 O O . TYR A 1 427 ? -15.110 -19.162 -18.713 1.00 74.69 427 TYR A O 1
ATOM 3372 N N . THR A 1 428 ? -14.196 -21.233 -18.555 1.00 68.50 428 THR A N 1
ATOM 3373 C CA . THR A 1 428 ? -15.464 -21.980 -18.674 1.00 68.50 428 THR A CA 1
ATOM 3374 C C . THR A 1 428 ? -16.128 -22.318 -17.346 1.00 68.50 428 THR A C 1
ATOM 3376 O O . THR A 1 428 ? -15.451 -22.326 -16.290 1.00 68.50 428 THR A O 1
#

Foldseek 3Di:
DVVVVVLVLVLLVLLLVLLLCLQAPPDPVVSVVSQVVNQVQADQPDGDPSDHPPDQDVVSNVCSVQSNVQRDRKDFFKWWWFQAPPQRIKIWTQIWDFPDFDDPPVPDTHRHTGLGRQKTFIKGFDQDPVPRDTDIHRQKIAGQPARDIDHDDGDDTFWTQAMDGDDAGPDPVSNVVSVVVVVVRVCNVVVHTDGDDDRDDHDDDDDDDDDDDDDDDDDDDDDDDPPVVCVPPNDCVCPVPPPDPPDDPDDDDVQVVVQCVLCPPADDQDVDDPPPPDPCSVVDPVVLQVVLQVLQVVLQCLQVQLLHADPPFPDRKGKDKDKHFDLPCQAPDPVPVVSPVPGQFDKDKDFDDLVPDQLNCDPVPVVCVVPDDPSNNVSSPVSVVSQVVQFDNWMWIWGDDDQKTKIFTWHDRDNRMIIYIIIIGGHD

Sequence (428 aa):
MDEAIAFIQNFIEQEYLAFKASYEERDEDIYEDQRELVDLMYGGGLRTNVNRDLNTSEEWFAEAPRHLAALKRRTLFQVKQYAHPNYGSVYACYVSSPIGWLRQKDGVETAEWSDSYDWVLYVAKIVNRRTGQPNFKIITQQNTGSGRSLGNPLEPLGALQAVKQFQPPADPQDLAEYEATSKAADELASGGSIPAVEPAKEVAKTETEAVAAPKCQDLSSMPLAKARFIERFGDIAEVVLWQRNFLGVVEEDPAYVMCLKLLGGRFYTSGFFPDGKDPAANSLPWQDLGDAMAFAQNLVSILRDGGCTALESEGERSYYPLVCYDDKLAYVPSCFTTLEHTVQGKIKSAMLTKYNCPFWPNQRNDYYKEYLEPKAYKAYRAAGKLMKETLKGRATLAIVQSPEFPVVIGGTFRPGVFAGVITTKVYT

Radius of gyration: 27.74 Å; chains: 1; bounding box: 49×59×87 Å

Secondary structure (DSSP, 8-state):
-HHHHHHHHHHHHHHHHHHHHHHH---HHHHHHHHHHHHTTB-TT---S----TT--HHHHHHHHHHHHH--PPPEEEEEEEEETTTEEEEEEEE--B--S--EETTEE---B-SS--EEEEEEEEE-TTT--EEEEEEEEEETTT--EEESPPPPP--EEEEEE-SPPSSHHHHHHHHHHHHHHHHHHTT---PPPPPPPP------PPPPPPP-------PPPTHHHHHHH--GGGTS--SSSS-S-----HHHHHHHHHSTTT--SSS--GGG--TTGGGS-HHHHHHHHHHHHHHHHHHHHTT---TT-SS-PPPEEEEEE-TT-SSTTHHHHGGGGTSSSEEEEEE--TTT-TT---TT-HHHHHHS-HHHHHHHHHHHHHHHHH-EEEEEEEEESSSEEEEEEEEEEETTEEEEEEEEEE--